Protein AF-A0A6G1S304-F1 (afdb_monomer_lite)

Radius of gyration: 30.88 Å; chains: 1; bounding box: 87×50×73 Å

Secondary structure (DSSP, 8-state):
---TT--S---PPPTTS---HHHHHHHHHHHHTTSPPP--SEEEE-TTS-EEEE-TTSEEEEE-TTS-EEEEEE-SSSSPPTT--EEEEEETTEEEEEETTEEEEEETTT--EEEEEE-S-S--EEPPPSS-TT--EEEETTEEEE--PPPPSS--S--HHHHHHHHHHHHHHHHHH---SSPP-HHHHHHSS--HHHHHHHHHHHHHHHTTS---HHHHHHHHHHHHHHHHHHHHHHHHHHHHHHHHHS-HHHHHHHHHHHHHHHHHHHHHS---HHHHHHHHHHHHH-HHHHHHHHHHHTT-EE-TTS-EE----HHHHHHHH-PPPTTSTTSS-PPPHHHHHHHHHHHH-GGGHHHHHHHHHHHHHHHS-TT-TTSGGGSPPHHHHHHHHHTT-

InterPro domains:
  IPR017218 BLOC-2 complex, Hps6 subunit [PTHR14696] (2-396)
  IPR046822 BLOC-2 complex member HPS6, C-terminal domain [PF20468] (164-397)
  IPR046823 BLOC-2 complex member HPS6, N-terminal domain [PF15702] (1-146)

Structure (mmCIF, N/CA/C/O backbone):
data_AF-A0A6G1S304-F1
#
_entry.id   AF-A0A6G1S304-F1
#
loop_
_atom_site.group_PDB
_atom_site.id
_atom_site.type_symbol
_atom_site.label_atom_id
_atom_site.label_alt_id
_atom_site.label_comp_id
_atom_site.label_asym_id
_atom_site.label_entity_id
_atom_site.label_seq_id
_atom_site.pdbx_PDB_ins_code
_atom_site.Cartn_x
_atom_site.Cartn_y
_atom_site.Cartn_z
_atom_site.occupancy
_atom_site.B_iso_or_equiv
_atom_site.auth_seq_id
_atom_site.auth_comp_id
_atom_site.auth_asym_id
_atom_site.auth_atom_id
_atom_site.pdbx_PDB_model_num
ATOM 1 N N . THR A 1 1 ? -28.180 -15.476 29.660 1.00 29.97 1 THR A N 1
ATOM 2 C CA . THR A 1 1 ? -28.678 -16.612 28.851 1.00 29.97 1 THR A CA 1
ATOM 3 C C . THR A 1 1 ? -28.826 -16.130 27.425 1.00 29.97 1 THR A C 1
ATOM 5 O O . THR A 1 1 ? -29.330 -15.034 27.235 1.00 29.97 1 THR A O 1
ATOM 8 N N . ALA A 1 2 ? -28.298 -16.889 26.458 1.00 26.72 2 ALA A N 1
ATOM 9 C CA . ALA A 1 2 ? -28.390 -16.619 25.017 1.00 26.72 2 ALA A CA 1
ATOM 10 C C . ALA A 1 2 ? -29.837 -16.308 24.584 1.00 26.72 2 ALA A C 1
ATOM 12 O O . ALA A 1 2 ? -30.754 -16.720 25.303 1.00 26.72 2 ALA A O 1
ATOM 13 N N . PRO A 1 3 ? -30.087 -15.675 23.419 1.00 45.34 3 PRO A N 1
ATOM 14 C CA . PRO A 1 3 ? -31.408 -15.787 22.818 1.00 45.34 3 PRO A CA 1
ATOM 15 C C . PRO A 1 3 ? -31.665 -17.286 22.630 1.00 45.34 3 PRO A C 1
ATOM 17 O O . PRO A 1 3 ? -31.036 -17.953 21.813 1.00 45.34 3 PRO A O 1
ATOM 20 N N . SER A 1 4 ? -32.534 -17.848 23.463 1.00 40.97 4 SER A N 1
ATOM 21 C CA . SER A 1 4 ? -32.734 -19.291 23.636 1.00 40.97 4 SER A CA 1
ATOM 22 C C . SER A 1 4 ? -33.336 -19.984 22.408 1.00 40.97 4 SER A C 1
ATOM 24 O O . SER A 1 4 ? -33.554 -21.191 22.440 1.00 40.97 4 SER A O 1
ATOM 26 N N . ALA A 1 5 ? -33.583 -19.244 21.325 1.00 48.38 5 ALA A N 1
ATOM 27 C CA . ALA A 1 5 ? -34.206 -19.726 20.098 1.00 48.38 5 ALA A CA 1
ATOM 28 C C . ALA A 1 5 ? -33.276 -19.738 18.867 1.00 48.38 5 ALA A C 1
ATOM 30 O O . ALA A 1 5 ? -33.688 -20.235 17.822 1.00 48.38 5 ALA A O 1
ATOM 31 N N . GLY A 1 6 ? -32.038 -19.232 18.961 1.00 52.56 6 GLY A N 1
ATOM 32 C CA . GLY A 1 6 ? -31.140 -19.142 17.801 1.00 52.56 6 GLY A CA 1
ATOM 33 C C . GLY A 1 6 ? -31.674 -18.246 16.669 1.00 52.56 6 GLY A C 1
ATOM 34 O O . GLY A 1 6 ? -32.594 -17.450 16.859 1.00 52.56 6 GLY A O 1
ATOM 35 N N . PHE A 1 7 ? -31.070 -18.355 15.482 1.00 53.75 7 PHE A N 1
ATOM 36 C CA . PHE A 1 7 ? -31.492 -17.622 14.284 1.00 53.75 7 PHE A CA 1
ATOM 37 C C . PHE A 1 7 ? -32.784 -18.209 13.714 1.00 53.75 7 PHE A C 1
ATOM 39 O O . PHE A 1 7 ? -32.834 -19.383 13.363 1.00 53.75 7 PHE A O 1
ATOM 46 N N . ILE A 1 8 ? -33.817 -17.375 13.580 1.00 56.59 8 ILE A N 1
ATOM 47 C CA . ILE A 1 8 ? -35.135 -17.794 13.075 1.00 56.59 8 ILE A CA 1
ATOM 48 C C . ILE A 1 8 ? -35.162 -17.801 11.542 1.00 56.59 8 ILE A C 1
ATOM 50 O O . ILE A 1 8 ? -35.806 -18.646 10.925 1.00 56.59 8 ILE A O 1
ATOM 54 N N . CYS A 1 9 ? -34.459 -16.861 10.911 1.00 59.19 9 CYS A N 1
ATOM 55 C CA . CYS A 1 9 ? -34.354 -16.766 9.463 1.00 59.19 9 CYS A CA 1
ATOM 56 C C . CYS A 1 9 ? -33.046 -16.061 9.090 1.00 59.19 9 CYS A C 1
ATOM 58 O O . CYS A 1 9 ? -32.747 -14.998 9.629 1.00 59.19 9 CYS A O 1
ATOM 60 N N . SER A 1 10 ? -32.287 -16.642 8.162 1.00 61.78 10 SER A N 1
ATOM 61 C CA . SER A 1 10 ? -31.165 -15.983 7.491 1.00 61.78 10 SER A CA 1
ATOM 62 C C . SER A 1 10 ? -31.431 -16.008 5.992 1.00 61.78 10 SER A C 1
ATOM 64 O O . SER A 1 10 ? -31.800 -17.045 5.436 1.00 61.78 10 SER A O 1
ATOM 66 N N . LYS A 1 11 ? -31.295 -14.855 5.335 1.00 62.84 11 LYS A N 1
ATOM 67 C CA . LYS A 1 11 ? -31.468 -14.726 3.890 1.00 62.84 11 LYS A CA 1
ATOM 68 C C . LYS A 1 11 ? -30.292 -13.954 3.319 1.00 62.84 11 LYS A C 1
ATOM 70 O O . LYS A 1 11 ? -30.156 -12.760 3.561 1.00 62.84 11 LYS A O 1
ATOM 75 N N . VAL A 1 12 ? -29.482 -14.642 2.522 1.00 60.78 12 VAL A N 1
ATOM 76 C CA . VAL A 1 12 ? -28.395 -14.021 1.765 1.00 60.78 12 VAL A CA 1
ATOM 77 C C . VAL A 1 12 ? -29.012 -13.176 0.650 1.00 60.78 12 VAL A C 1
ATOM 79 O O . VAL A 1 12 ? -29.755 -13.683 -0.193 1.00 60.78 12 VAL A O 1
ATOM 82 N N . LEU A 1 13 ? -28.749 -11.871 0.675 1.00 60.00 13 LEU A N 1
ATOM 83 C CA . LEU A 1 13 ? -29.162 -10.950 -0.378 1.00 60.00 13 LEU A CA 1
ATOM 84 C C . LEU A 1 13 ? -28.039 -10.878 -1.418 1.00 60.00 13 LEU A C 1
ATOM 86 O O . LEU A 1 13 ? -26.930 -10.453 -1.111 1.00 60.00 13 LEU A O 1
ATOM 90 N N . HIS A 1 14 ? -28.316 -11.320 -2.644 1.00 55.66 14 HIS A N 1
ATOM 91 C CA . HIS A 1 14 ? -27.392 -11.163 -3.768 1.00 55.66 14 HIS A CA 1
ATOM 92 C C . HIS A 1 14 ? -27.546 -9.764 -4.374 1.00 55.66 14 HIS A C 1
ATOM 94 O O . HIS A 1 14 ? -28.670 -9.300 -4.571 1.00 55.66 14 HIS A O 1
ATOM 100 N N . SER A 1 15 ? -26.425 -9.120 -4.708 1.00 52.91 15 SER A N 1
ATOM 101 C CA . SER A 1 15 ? -26.340 -7.736 -5.207 1.00 52.91 15 SER A CA 1
ATOM 102 C C . SER A 1 15 ? -27.123 -7.453 -6.497 1.00 52.91 15 SER A C 1
ATOM 104 O O . SER A 1 15 ? -27.339 -6.293 -6.831 1.00 52.91 15 SER A O 1
ATOM 106 N N . SER A 1 16 ? -27.569 -8.486 -7.218 1.00 51.34 16 SER A N 1
ATOM 107 C CA . SER A 1 16 ? -28.355 -8.361 -8.452 1.00 51.34 16 SER A CA 1
ATOM 108 C C . SER A 1 16 ? -29.865 -8.211 -8.233 1.00 51.34 16 SER A C 1
ATOM 110 O O . SER A 1 16 ? -30.589 -7.979 -9.197 1.00 51.34 16 SER A O 1
ATOM 112 N N . ASN A 1 17 ? -30.361 -8.383 -7.004 1.00 54.44 17 ASN A N 1
ATOM 113 C CA . ASN A 1 17 ? -31.769 -8.188 -6.669 1.00 54.44 17 ASN A CA 1
ATOM 114 C C . ASN A 1 17 ? -31.904 -6.925 -5.825 1.00 54.44 17 ASN A C 1
ATOM 116 O O . ASN A 1 17 ? -31.345 -6.863 -4.732 1.00 54.44 17 ASN A O 1
ATOM 120 N N . GLU A 1 18 ? -32.698 -5.955 -6.287 1.00 51.69 18 GLU A N 1
ATOM 121 C CA . GLU A 1 18 ? -33.174 -4.871 -5.427 1.00 51.69 18 GLU A CA 1
ATOM 122 C C . GLU A 1 18 ? -33.770 -5.486 -4.153 1.00 51.69 18 GLU A C 1
ATOM 124 O O . GLU A 1 18 ? -34.768 -6.217 -4.176 1.00 51.69 18 GLU A O 1
ATOM 129 N N . SER A 1 19 ? -33.104 -5.261 -3.024 1.00 56.66 19 SER A N 1
ATOM 130 C CA . SER A 1 19 ? -33.526 -5.786 -1.736 1.00 56.66 19 SER A CA 1
ATOM 131 C C . SER A 1 19 ? -34.747 -5.004 -1.258 1.00 56.66 19 SER A C 1
ATOM 133 O O . SER A 1 19 ? -34.628 -3.963 -0.616 1.00 56.66 19 SER A O 1
ATOM 135 N N . ASP A 1 20 ? -35.940 -5.504 -1.576 1.00 68.38 20 ASP A N 1
ATOM 136 C CA . ASP A 1 20 ? -37.201 -4.952 -1.085 1.00 68.38 20 ASP A CA 1
ATOM 137 C C . ASP A 1 20 ? -37.372 -5.301 0.407 1.00 68.38 20 ASP A C 1
ATOM 139 O O . ASP A 1 20 ? -37.952 -6.326 0.786 1.00 68.38 20 ASP A O 1
ATOM 143 N N . PHE A 1 21 ? -36.826 -4.438 1.269 1.00 67.62 21 PHE A N 1
ATOM 144 C CA . PHE A 1 21 ? -36.931 -4.534 2.728 1.00 67.62 21 PHE A CA 1
ATOM 145 C C . PHE A 1 21 ? -38.389 -4.660 3.195 1.00 67.62 21 PHE A C 1
ATOM 147 O O . PHE A 1 21 ? -38.678 -5.361 4.165 1.00 67.62 21 PHE A O 1
ATOM 154 N N . ARG A 1 22 ? -39.336 -4.053 2.465 1.00 73.19 22 ARG A N 1
ATOM 155 C CA . ARG A 1 22 ? -40.765 -4.129 2.778 1.00 73.19 22 ARG A CA 1
ATOM 156 C C . ARG A 1 22 ? -41.303 -5.539 2.553 1.00 73.19 22 ARG A C 1
ATOM 158 O O . ARG A 1 22 ? -42.021 -6.043 3.412 1.00 73.19 22 ARG A O 1
ATOM 165 N N . LYS A 1 23 ? -40.924 -6.213 1.460 1.00 76.00 23 LYS A N 1
ATOM 166 C CA . LYS A 1 23 ? -41.246 -7.641 1.253 1.00 76.00 23 LYS A CA 1
ATOM 167 C C . LYS A 1 23 ? -40.623 -8.541 2.319 1.00 76.00 23 LYS A C 1
ATOM 169 O O . LYS A 1 23 ? -41.278 -9.484 2.757 1.00 76.00 23 LYS A O 1
ATOM 174 N N . LEU A 1 24 ? -39.393 -8.256 2.750 1.00 73.50 24 LEU A N 1
ATOM 175 C CA . LEU A 1 24 ? -38.729 -9.015 3.817 1.00 73.50 24 LEU A CA 1
ATOM 176 C C . LEU A 1 24 ? -39.460 -8.866 5.160 1.00 73.50 24 LEU A C 1
ATOM 178 O O . LEU A 1 24 ? -39.744 -9.870 5.816 1.00 73.50 24 LEU A O 1
ATOM 182 N N . LEU A 1 25 ? -39.836 -7.638 5.527 1.00 71.00 25 LEU A N 1
ATOM 183 C CA . LEU A 1 25 ? -40.650 -7.374 6.713 1.00 71.00 25 LEU A CA 1
ATOM 184 C C . LEU A 1 25 ? -42.005 -8.078 6.632 1.00 71.00 25 LEU A C 1
ATOM 186 O O . LEU A 1 25 ? -42.368 -8.786 7.567 1.00 71.00 25 LEU A O 1
ATOM 190 N N . LEU A 1 26 ? -42.724 -7.942 5.510 1.00 76.25 26 LEU A N 1
ATOM 191 C CA . LEU A 1 26 ? -44.040 -8.560 5.302 1.00 76.25 26 LEU A CA 1
ATOM 192 C C . LEU A 1 26 ? -43.999 -10.090 5.413 1.00 76.25 26 LEU A C 1
ATOM 194 O O . LEU A 1 26 ? -44.895 -10.675 6.017 1.00 76.25 26 LEU A O 1
ATOM 198 N N . GLY A 1 27 ? -42.942 -10.732 4.905 1.00 70.81 27 GLY A N 1
ATOM 199 C CA . GLY A 1 27 ? -42.723 -12.176 5.060 1.00 70.81 27 GLY A CA 1
ATOM 200 C C . GLY A 1 27 ? -42.415 -12.619 6.496 1.00 70.81 27 GLY A C 1
ATOM 201 O O . GLY A 1 27 ? -42.511 -13.805 6.798 1.00 70.81 27 GLY A O 1
ATOM 202 N N . SER A 1 28 ? -42.083 -11.677 7.383 1.00 67.06 28 SER A N 1
ATOM 203 C CA . SER A 1 28 ? -41.640 -11.938 8.759 1.00 67.06 28 SER A CA 1
ATOM 204 C C . SER A 1 28 ? -42.660 -11.516 9.827 1.00 67.06 28 SER A C 1
ATOM 206 O O . SER A 1 28 ? -42.491 -11.868 10.992 1.00 67.06 28 SER A O 1
ATOM 208 N N . VAL A 1 29 ? -43.739 -10.802 9.468 1.00 69.06 29 VAL A N 1
ATOM 209 C CA . VAL A 1 29 ? -44.738 -10.261 10.423 1.00 69.06 29 VAL A CA 1
ATOM 210 C C . VAL A 1 29 ? -45.329 -11.350 11.329 1.00 69.06 29 VAL A C 1
ATOM 212 O O . VAL A 1 29 ? -45.476 -11.150 12.536 1.00 69.06 29 VAL A O 1
ATOM 215 N N . GLY A 1 30 ? -45.619 -12.528 10.767 1.00 66.75 30 GLY A N 1
ATOM 216 C CA . GLY A 1 30 ? -46.131 -13.675 11.524 1.00 66.75 30 GLY A CA 1
ATOM 217 C C . GLY A 1 30 ? -45.117 -14.281 12.502 1.00 66.75 30 GLY A C 1
ATOM 218 O O . GLY A 1 30 ? -45.516 -14.788 13.545 1.00 66.75 30 GLY A O 1
ATOM 219 N N . LEU A 1 31 ? -43.816 -14.189 12.202 1.00 65.06 31 LEU A N 1
ATOM 220 C CA . LEU A 1 31 ? -42.736 -14.721 13.043 1.00 65.06 31 LEU A CA 1
ATOM 221 C C . LEU A 1 31 ? -42.450 -13.811 14.243 1.00 65.06 31 LEU A C 1
ATOM 223 O O . LEU A 1 31 ? -42.192 -14.299 15.337 1.00 65.06 31 LEU A O 1
ATOM 227 N N . LEU A 1 32 ? -42.524 -12.491 14.050 1.00 62.69 32 LEU A N 1
ATOM 228 C CA . LEU A 1 32 ? -42.204 -11.504 15.087 1.00 62.69 32 LEU A CA 1
ATOM 229 C C . LEU A 1 32 ? -43.272 -11.419 16.190 1.00 62.69 32 LEU A C 1
ATOM 231 O O . LEU A 1 32 ? -42.963 -11.066 17.322 1.00 62.69 32 LEU A O 1
ATOM 235 N N . SER A 1 33 ? -44.520 -11.776 15.873 1.00 61.22 33 SER A N 1
ATOM 236 C CA . SER A 1 33 ? -45.684 -11.590 16.754 1.00 61.22 33 SER A CA 1
ATOM 237 C C . SER A 1 33 ? -45.701 -12.499 17.998 1.00 61.22 33 SER A C 1
ATOM 239 O O . SER A 1 33 ? -46.489 -12.261 18.909 1.00 61.22 33 SER A O 1
ATOM 241 N N . GLY A 1 34 ? -44.853 -13.536 18.047 1.00 64.69 34 GLY A N 1
ATOM 242 C CA . GLY A 1 34 ? -44.762 -14.491 19.163 1.00 64.69 34 GLY A CA 1
ATOM 243 C C . GLY A 1 34 ? -43.432 -14.476 19.922 1.00 64.69 34 GLY A C 1
ATOM 244 O O . GLY A 1 34 ? -43.231 -15.313 20.801 1.00 64.69 34 GLY A O 1
ATOM 245 N N . LEU A 1 35 ? -42.511 -13.572 19.577 1.00 66.19 35 LEU A N 1
ATOM 246 C CA . LEU A 1 35 ? -41.178 -13.530 20.176 1.00 66.19 35 LEU A CA 1
ATOM 247 C C . LEU A 1 35 ? -41.138 -12.574 21.361 1.00 66.19 35 LEU A C 1
ATOM 249 O O . LEU A 1 35 ? -41.730 -11.495 21.336 1.00 66.19 35 LEU A O 1
ATOM 253 N N . ALA A 1 36 ? -40.400 -12.972 22.396 1.00 67.31 36 ALA A N 1
ATOM 254 C CA . ALA A 1 36 ? -40.061 -12.060 23.474 1.00 67.31 36 ALA A CA 1
ATOM 255 C C . ALA A 1 36 ? -39.296 -10.849 22.899 1.00 67.31 36 ALA A C 1
ATOM 257 O O . ALA A 1 36 ? -38.503 -11.026 21.966 1.00 67.31 36 ALA A O 1
ATOM 258 N N . PRO A 1 37 ? -39.508 -9.635 23.440 1.00 68.62 37 PRO A N 1
ATOM 259 C CA . PRO A 1 37 ? -38.733 -8.465 23.053 1.00 68.62 37 PRO A CA 1
ATOM 260 C C . PRO A 1 37 ? -37.235 -8.763 23.132 1.00 68.62 37 PRO A C 1
ATOM 262 O O . PRO A 1 37 ? -36.764 -9.330 24.121 1.00 68.62 37 PRO A O 1
ATOM 265 N N . LEU A 1 38 ? -36.495 -8.398 22.084 1.00 73.19 38 LEU A N 1
ATOM 266 C CA . LEU A 1 38 ? -35.045 -8.540 22.075 1.00 73.19 38 LEU A CA 1
ATOM 267 C C . LEU A 1 38 ? -34.448 -7.641 23.159 1.00 73.19 38 LEU A C 1
ATOM 269 O O . LEU A 1 38 ? -34.783 -6.460 23.250 1.00 73.19 38 LEU A O 1
ATOM 273 N N . ASP A 1 39 ? -33.548 -8.207 23.958 1.00 83.12 39 ASP A N 1
ATOM 274 C CA . ASP A 1 39 ? -32.791 -7.471 24.966 1.00 83.12 39 ASP A CA 1
ATOM 275 C C . ASP A 1 39 ? -31.685 -6.646 24.291 1.00 83.12 39 ASP A C 1
ATOM 277 O O . ASP A 1 39 ? -30.513 -7.027 24.274 1.00 83.12 39 ASP A O 1
ATOM 281 N N . ILE A 1 40 ? -32.090 -5.547 23.651 1.00 86.62 40 ILE A N 1
ATOM 282 C CA . ILE A 1 40 ? -31.215 -4.615 22.938 1.00 86.62 40 ILE A CA 1
ATOM 283 C C . ILE A 1 40 ? -31.531 -3.199 23.417 1.00 86.62 40 ILE A C 1
ATOM 285 O O . ILE A 1 40 ? -32.642 -2.697 23.264 1.00 86.62 40 ILE A O 1
ATOM 289 N N . HIS A 1 41 ? -30.522 -2.556 23.988 1.00 88.38 41 HIS A N 1
ATOM 290 C CA . HIS A 1 41 ? -30.535 -1.169 24.430 1.00 88.38 41 HIS A CA 1
ATOM 291 C C . HIS A 1 41 ? -30.041 -0.218 23.330 1.00 88.38 41 HIS A C 1
ATOM 293 O O . HIS A 1 41 ? -30.694 0.785 23.049 1.00 88.38 41 HIS A O 1
ATOM 299 N N . THR A 1 42 ? -28.931 -0.552 22.663 1.00 89.62 42 THR A N 1
ATOM 300 C CA . THR A 1 42 ? -28.408 0.203 21.513 1.00 89.62 42 THR A CA 1
ATOM 301 C C . THR A 1 42 ? -27.665 -0.711 20.537 1.00 89.62 42 THR A C 1
ATOM 303 O O . THR A 1 42 ? -27.297 -1.839 20.880 1.00 89.62 42 THR A O 1
ATOM 306 N N . SER A 1 43 ? -27.431 -0.220 19.321 1.00 90.25 43 SER A N 1
ATOM 307 C CA . SER A 1 43 ? -26.715 -0.942 18.272 1.00 90.25 43 SER A CA 1
ATOM 308 C C . SER A 1 43 ? -25.851 -0.023 17.415 1.00 90.25 43 SER A C 1
ATOM 310 O O . SER A 1 43 ? -26.217 1.129 17.187 1.00 90.25 43 SER A O 1
ATOM 312 N N . ALA A 1 44 ? -24.756 -0.554 16.875 1.00 90.62 44 ALA A N 1
ATOM 313 C CA . ALA A 1 44 ? -23.916 0.126 15.890 1.00 90.62 44 ALA A CA 1
ATOM 314 C C . ALA A 1 44 ? -23.353 -0.868 14.869 1.00 90.62 44 ALA A C 1
ATOM 316 O O . ALA A 1 44 ? -23.235 -2.056 15.155 1.00 90.62 44 ALA A O 1
ATOM 317 N N . VAL A 1 45 ? -22.989 -0.386 13.684 1.00 88.88 45 VAL A N 1
ATOM 318 C CA . VAL A 1 45 ? -22.315 -1.204 12.666 1.00 88.88 45 VAL A CA 1
ATOM 319 C C . VAL A 1 45 ? -20.807 -1.136 12.903 1.00 88.88 45 VAL A C 1
ATOM 321 O O . VAL A 1 45 ? -20.277 -0.062 13.190 1.00 88.88 45 VAL A O 1
ATOM 324 N N . SER A 1 46 ? -20.122 -2.273 12.822 1.00 85.81 46 SER A N 1
ATOM 325 C CA . SER A 1 46 ? -18.664 -2.342 12.876 1.00 85.81 46 SER A CA 1
ATOM 326 C C . SER A 1 46 ? -18.045 -2.087 11.502 1.00 85.81 46 SER A C 1
ATOM 328 O O . SER A 1 46 ? -18.666 -2.325 10.466 1.00 85.81 46 SER A O 1
ATOM 330 N N . ASN A 1 47 ? -16.768 -1.706 11.479 1.00 78.81 47 ASN A N 1
ATOM 331 C CA . ASN A 1 47 ? -16.017 -1.539 10.227 1.00 78.81 47 ASN A CA 1
ATOM 332 C C . ASN A 1 47 ? -15.910 -2.850 9.415 1.00 78.81 47 ASN A C 1
ATOM 334 O O . ASN A 1 47 ? -15.709 -2.807 8.207 1.00 78.81 47 ASN A O 1
ATOM 338 N N . SER A 1 48 ? -16.065 -4.014 10.060 1.00 73.00 48 SER A N 1
ATOM 339 C CA . SER A 1 48 ? -16.084 -5.333 9.407 1.00 73.00 48 SER A CA 1
ATOM 340 C C . SER A 1 48 ? -17.457 -5.733 8.847 1.00 73.00 48 SER A C 1
ATOM 342 O O . SER A 1 48 ? -17.603 -6.837 8.328 1.00 73.00 48 SER A O 1
ATOM 344 N N . GLY A 1 49 ? -18.472 -4.868 8.963 1.00 80.88 49 GLY A N 1
ATOM 345 C CA . GLY A 1 49 ? -19.845 -5.149 8.533 1.00 80.88 49 GLY A CA 1
ATOM 346 C C . GLY A 1 49 ? -20.671 -5.973 9.529 1.00 80.88 49 GLY A C 1
ATOM 347 O O . GLY A 1 49 ? -21.800 -6.347 9.216 1.00 80.88 49 GLY A O 1
ATOM 348 N N . GLY A 1 50 ? -20.133 -6.248 10.719 1.00 86.12 50 GLY A N 1
ATOM 349 C CA . GLY A 1 50 ? -20.862 -6.862 11.826 1.00 86.12 50 GLY A CA 1
ATOM 350 C C . GLY A 1 50 ? -21.762 -5.859 12.557 1.00 86.12 50 GLY A C 1
ATOM 351 O O . GLY A 1 50 ? -21.586 -4.643 12.464 1.00 86.12 50 GLY A O 1
ATOM 352 N N . LEU A 1 51 ? -22.741 -6.365 13.304 1.00 90.75 51 LEU A N 1
ATOM 353 C CA . LEU A 1 51 ? -23.660 -5.572 14.116 1.00 90.75 51 LEU A CA 1
ATOM 354 C C . LEU A 1 51 ? -23.296 -5.693 15.600 1.00 90.75 51 LEU A C 1
ATOM 356 O O . LEU A 1 51 ? -23.468 -6.745 16.215 1.00 90.75 51 LEU A O 1
ATOM 360 N N . LEU A 1 52 ? -22.835 -4.594 16.188 1.00 92.00 52 LEU A N 1
ATOM 361 C CA . LEU A 1 52 ? -22.641 -4.458 17.627 1.00 92.00 52 LEU A CA 1
ATOM 362 C C . LEU A 1 52 ? -23.982 -4.230 18.312 1.00 92.00 52 LEU A C 1
ATOM 364 O O . LEU A 1 52 ? -24.743 -3.348 17.918 1.00 92.00 52 LEU A O 1
ATOM 368 N N . LEU A 1 53 ? -24.234 -4.989 19.372 1.00 92.38 53 LEU A N 1
ATOM 369 C CA . LEU A 1 53 ? -25.442 -4.934 20.182 1.00 92.38 53 LEU A CA 1
ATOM 370 C C . LEU A 1 53 ? -25.066 -4.770 21.651 1.00 92.38 53 LEU A C 1
ATOM 372 O O . LEU A 1 53 ? -24.270 -5.544 22.179 1.00 92.38 53 LEU A O 1
ATOM 376 N N . VAL A 1 54 ? -25.683 -3.804 22.324 1.00 91.88 54 VAL A N 1
ATOM 377 C CA . VAL A 1 54 ? -25.610 -3.661 23.782 1.00 91.88 54 VAL A CA 1
ATOM 378 C C . VAL A 1 54 ? -26.953 -4.068 24.358 1.00 91.88 54 VAL A C 1
ATOM 380 O O . VAL A 1 54 ? -27.979 -3.540 23.941 1.00 91.88 54 VAL A O 1
ATOM 383 N N . SER A 1 55 ? -26.955 -4.995 25.308 1.00 90.44 55 SER A N 1
ATOM 384 C CA . SER A 1 55 ? -28.156 -5.411 26.047 1.00 90.44 55 SER A CA 1
ATOM 385 C C . SER A 1 55 ? -28.531 -4.420 27.148 1.00 90.44 55 SER A C 1
ATOM 387 O O . SER A 1 55 ? -27.707 -3.615 27.583 1.00 90.44 55 SER A O 1
ATOM 389 N N . THR A 1 56 ? -29.752 -4.514 27.677 1.00 87.88 56 THR A N 1
ATOM 390 C CA . THR A 1 56 ? -30.174 -3.730 28.851 1.00 87.88 56 THR A CA 1
ATOM 391 C C . THR A 1 56 ? -29.382 -4.071 30.112 1.00 87.88 56 THR A C 1
ATOM 393 O O . THR A 1 56 ? -29.366 -3.276 31.042 1.00 87.88 56 THR A O 1
ATOM 396 N N . GLN A 1 57 ? -28.677 -5.205 30.151 1.00 88.31 57 GLN A N 1
ATOM 397 C CA . GLN A 1 57 ? -27.771 -5.568 31.249 1.00 88.31 57 GLN A CA 1
ATOM 398 C C . GLN A 1 57 ? -26.344 -5.025 31.070 1.00 88.31 57 GLN A C 1
ATOM 400 O O . GLN A 1 57 ? -25.497 -5.256 31.927 1.00 88.31 57 GLN A O 1
ATOM 405 N N . GLY A 1 58 ? -26.058 -4.317 29.971 1.00 89.00 58 GLY A N 1
ATOM 406 C CA . GLY A 1 58 ? -24.727 -3.777 29.681 1.00 89.00 58 GLY A CA 1
ATOM 407 C C . GLY A 1 58 ? -23.785 -4.752 28.968 1.00 89.00 58 GLY A C 1
ATOM 408 O O . GLY A 1 58 ? -22.647 -4.392 28.682 1.00 89.00 58 GLY A O 1
ATOM 409 N N . THR A 1 59 ? -24.236 -5.960 28.624 1.00 91.50 59 THR A N 1
ATOM 410 C CA . THR A 1 59 ? -23.452 -6.898 27.807 1.00 91.50 59 THR A CA 1
ATOM 411 C C . THR A 1 59 ? -23.367 -6.428 26.361 1.00 91.50 59 THR A C 1
ATOM 413 O O . THR A 1 59 ? -24.399 -6.163 25.740 1.00 91.50 59 THR A O 1
ATOM 416 N N . VAL A 1 60 ? -22.149 -6.390 25.826 1.00 92.62 60 VAL A N 1
ATOM 417 C CA . VAL A 1 60 ? -21.819 -6.049 24.444 1.00 92.62 60 VAL A CA 1
ATOM 418 C C . VAL A 1 60 ? -21.521 -7.319 23.653 1.00 92.62 60 VAL A C 1
ATOM 420 O O . VAL A 1 60 ? -20.596 -8.069 23.972 1.00 92.62 60 VAL A O 1
ATOM 423 N N . ASN A 1 61 ? -22.284 -7.538 22.586 1.00 91.19 61 ASN A N 1
ATOM 424 C CA . ASN A 1 61 ? -22.118 -8.649 21.656 1.00 91.19 61 ASN A CA 1
ATOM 425 C C . ASN A 1 61 ? -21.907 -8.128 20.231 1.00 91.19 61 ASN A C 1
ATOM 427 O O . ASN A 1 61 ? -22.377 -7.048 19.884 1.00 91.19 61 ASN A O 1
ATOM 431 N N . MET A 1 62 ? -21.257 -8.927 19.393 1.00 90.25 62 MET A N 1
ATOM 432 C CA . MET A 1 62 ? -21.195 -8.728 17.946 1.00 90.25 62 MET A CA 1
ATOM 433 C C . MET A 1 62 ? -21.963 -9.843 17.250 1.00 90.25 62 MET A C 1
ATOM 435 O O . MET A 1 62 ? -21.810 -11.010 17.610 1.00 90.25 62 MET A O 1
ATOM 439 N N . VAL A 1 63 ? -22.768 -9.474 16.261 1.00 88.62 63 VAL A N 1
ATOM 440 C CA . VAL A 1 63 ? -23.407 -10.392 15.320 1.00 88.62 63 VAL A CA 1
ATOM 441 C C . VAL A 1 63 ? -22.730 -10.218 13.969 1.00 88.62 63 VAL A C 1
ATOM 443 O O . VAL A 1 63 ? -22.829 -9.161 13.352 1.00 88.62 63 VAL A O 1
ATOM 446 N N . GLU A 1 64 ? -22.011 -11.238 13.527 1.00 85.44 64 GLU A N 1
ATOM 447 C CA . GLU A 1 64 ? -21.306 -11.235 12.248 1.00 85.44 64 GLU A CA 1
ATOM 448 C C . GLU A 1 64 ? -22.292 -11.430 11.072 1.00 85.44 64 GLU A C 1
ATOM 450 O O . GLU A 1 64 ? -23.428 -11.879 11.277 1.00 85.44 64 GLU A O 1
ATOM 455 N N . PRO A 1 65 ? -21.893 -11.124 9.821 1.00 78.50 65 PRO A N 1
ATOM 456 C CA . PRO A 1 65 ? -22.769 -11.244 8.649 1.00 78.50 65 PRO A CA 1
ATOM 457 C C . PRO A 1 65 ? -23.320 -12.654 8.384 1.00 78.50 65 PRO A C 1
ATOM 459 O O . PRO A 1 65 ? -24.371 -12.803 7.762 1.00 78.50 65 PRO A O 1
ATOM 462 N N . ASP A 1 66 ? -22.626 -13.693 8.850 1.00 76.75 66 ASP A N 1
ATOM 463 C CA . ASP A 1 66 ? -23.071 -15.089 8.772 1.00 76.75 66 ASP A CA 1
ATOM 464 C C . ASP A 1 66 ? -24.095 -15.461 9.862 1.00 76.75 66 ASP A C 1
ATOM 466 O O . ASP A 1 66 ? -24.617 -16.577 9.881 1.00 76.75 66 ASP A O 1
ATOM 470 N N . GLY A 1 67 ? -24.412 -14.517 10.752 1.00 71.06 67 GLY A N 1
ATOM 471 C CA . GLY A 1 67 ? -25.264 -14.718 11.913 1.00 71.06 67 GLY A CA 1
ATOM 472 C C . GLY A 1 67 ? -24.521 -15.299 13.114 1.00 71.06 67 GLY A C 1
ATOM 473 O O . GLY A 1 67 ? -25.140 -15.643 14.110 1.00 71.06 67 GLY A O 1
ATOM 474 N N . THR A 1 68 ? -23.201 -15.440 13.112 1.00 80.12 68 THR A N 1
ATOM 475 C CA . THR A 1 68 ? -22.523 -15.863 14.342 1.00 80.12 68 THR A CA 1
ATOM 476 C C . THR A 1 68 ? -22.570 -14.740 15.378 1.00 80.12 68 THR A C 1
ATOM 478 O O . THR A 1 68 ? -22.251 -13.588 15.095 1.00 80.12 68 THR A O 1
ATOM 481 N N . GLN A 1 69 ? -23.009 -15.060 16.597 1.00 83.31 69 GLN A N 1
ATOM 482 C CA . GLN A 1 69 ? -23.012 -14.115 17.711 1.00 83.31 69 GLN A CA 1
ATOM 483 C C . GLN A 1 69 ? -21.841 -14.420 18.642 1.00 83.31 69 GLN A C 1
ATOM 485 O O . GLN A 1 69 ? -21.711 -15.541 19.136 1.00 83.31 69 GLN A O 1
ATOM 490 N N . ARG A 1 70 ? -21.028 -13.406 18.933 1.00 86.94 70 ARG A N 1
ATOM 491 C CA . ARG A 1 70 ? -19.916 -13.488 19.885 1.00 86.94 70 ARG A CA 1
ATOM 492 C C . ARG A 1 70 ? -20.042 -12.430 20.971 1.00 86.94 70 ARG A C 1
ATOM 494 O O . ARG A 1 70 ? -20.404 -11.285 20.704 1.00 86.94 70 ARG A O 1
ATOM 501 N N . HIS A 1 71 ? -19.728 -12.822 22.198 1.00 89.31 71 HIS A N 1
ATOM 502 C CA . HIS A 1 71 ? -19.572 -11.893 23.314 1.00 89.31 71 HIS A CA 1
ATOM 503 C C . HIS A 1 71 ? -18.276 -11.096 23.152 1.00 89.31 71 HIS A C 1
ATOM 505 O O . HIS A 1 71 ? -17.274 -11.648 22.698 1.00 89.31 71 HIS A O 1
ATOM 511 N N . ILE A 1 72 ? -18.316 -9.802 23.478 1.00 91.00 72 ILE A N 1
ATOM 512 C CA . ILE A 1 72 ? -17.136 -8.928 23.464 1.00 91.00 72 ILE A CA 1
ATOM 513 C C . ILE A 1 72 ? -16.784 -8.488 24.878 1.00 91.00 72 ILE A C 1
ATOM 515 O O . ILE A 1 72 ? -15.647 -8.659 25.299 1.00 91.00 72 ILE A O 1
ATOM 519 N N . PHE A 1 73 ? -17.718 -7.861 25.593 1.00 92.69 73 PHE A N 1
ATOM 520 C CA . PHE A 1 73 ? -17.412 -7.222 26.872 1.00 92.69 73 PHE A CA 1
ATOM 521 C C . PHE A 1 73 ? -18.678 -6.962 27.681 1.00 92.69 73 PHE A C 1
ATOM 523 O O . PHE A 1 73 ? -19.741 -6.762 27.102 1.00 92.69 73 PHE A O 1
ATOM 530 N N . ASP A 1 74 ? -18.564 -6.898 29.005 1.00 91.31 74 ASP A N 1
ATOM 531 C CA . ASP A 1 74 ? -19.659 -6.492 29.888 1.00 91.31 74 ASP A CA 1
ATOM 532 C C . ASP A 1 74 ? -19.359 -5.115 30.483 1.00 91.31 74 ASP A C 1
ATOM 534 O O . ASP A 1 74 ? -18.347 -4.921 31.157 1.00 91.31 74 ASP A O 1
ATOM 538 N N . LEU A 1 75 ? -20.235 -4.142 30.220 1.00 88.94 75 LEU A N 1
ATOM 539 C CA . LEU A 1 75 ? -20.105 -2.798 30.770 1.00 88.94 75 LEU A CA 1
ATOM 540 C C . LEU A 1 75 ? -20.349 -2.814 32.280 1.00 88.94 75 LEU A C 1
ATOM 542 O O . LEU A 1 75 ? -21.327 -3.367 32.781 1.00 88.94 75 LEU A O 1
ATOM 546 N N . GLU A 1 76 ? -19.469 -2.140 33.013 1.00 81.31 76 GLU A N 1
ATOM 547 C CA . GLU A 1 76 ? -19.654 -1.910 34.440 1.00 81.31 76 GLU A CA 1
ATOM 548 C C . GLU A 1 76 ? -20.765 -0.870 34.657 1.00 81.31 76 GLU A C 1
ATOM 550 O O . GLU A 1 76 ? -20.764 0.184 34.018 1.00 81.31 76 GLU A O 1
ATOM 555 N N . GLY A 1 77 ? -21.693 -1.128 35.583 1.00 70.44 77 GLY A N 1
ATOM 556 C CA . GLY A 1 77 ? -22.749 -0.160 35.921 1.00 70.44 77 GLY A CA 1
ATOM 557 C C . GLY A 1 77 ? -24.132 -0.739 36.210 1.00 70.44 77 GLY A C 1
ATOM 558 O O . GLY A 1 77 ? -25.024 0.018 36.583 1.00 70.44 77 GLY A O 1
ATOM 559 N N . GLY A 1 78 ? -24.311 -2.058 36.101 1.00 72.69 78 GLY A N 1
ATOM 560 C CA . GLY A 1 78 ? -25.616 -2.690 36.287 1.00 72.69 78 GLY A CA 1
ATOM 561 C C . GLY A 1 78 ? -26.568 -2.415 35.114 1.00 72.69 78 GLY A C 1
ATOM 562 O O . GLY A 1 78 ? -26.117 -2.015 34.040 1.00 72.69 78 GLY A O 1
ATOM 563 N N . PRO A 1 79 ? -27.881 -2.641 35.297 1.00 81.56 79 PRO A N 1
ATOM 564 C CA . PRO A 1 79 ? -28.855 -2.482 34.225 1.00 81.56 79 PRO A CA 1
ATOM 565 C C . PRO A 1 79 ? -28.884 -1.049 33.680 1.00 81.56 79 PRO A C 1
ATOM 567 O O . PRO A 1 79 ? -28.994 -0.079 34.433 1.00 81.56 79 PRO A O 1
ATOM 570 N N . LEU A 1 80 ? -28.829 -0.922 32.358 1.00 84.75 80 LEU A N 1
ATOM 571 C CA . LEU A 1 80 ? -28.927 0.339 31.641 1.00 84.75 80 LEU A CA 1
ATOM 572 C C . LEU A 1 80 ? -30.369 0.848 31.673 1.00 84.75 80 LEU A C 1
ATOM 574 O O . LEU A 1 80 ? -31.303 0.171 31.239 1.00 84.75 80 LEU A O 1
ATOM 578 N N . ALA A 1 81 ? -30.547 2.075 32.159 1.00 78.81 81 ALA A N 1
ATOM 579 C CA . ALA A 1 81 ? -31.842 2.735 32.130 1.00 78.81 81 ALA A CA 1
ATOM 580 C C . ALA A 1 81 ? -32.291 2.994 30.683 1.00 78.81 81 ALA A C 1
ATOM 582 O O . ALA A 1 81 ? -31.493 3.322 29.797 1.00 78.81 81 ALA A O 1
ATOM 583 N N . GLN A 1 82 ? -33.597 2.891 30.446 1.00 70.25 82 GLN A N 1
ATOM 584 C CA . GLN A 1 82 ? -34.178 3.205 29.146 1.00 70.25 82 GLN A CA 1
ATOM 585 C C . GLN A 1 82 ? -33.888 4.673 28.790 1.00 70.25 82 GLN A C 1
ATOM 587 O O . GLN A 1 82 ? -34.208 5.579 29.557 1.00 70.25 82 GLN A O 1
ATOM 592 N N . GLY A 1 83 ? -33.248 4.904 27.640 1.00 67.44 83 GLY A N 1
ATOM 593 C CA . GLY A 1 83 ? -32.863 6.244 27.180 1.00 67.44 83 GLY A CA 1
ATOM 594 C C . GLY A 1 83 ? -31.507 6.759 27.681 1.00 67.44 83 GLY A C 1
ATOM 595 O O . GLY A 1 83 ? -31.145 7.886 27.351 1.00 67.44 83 GLY A O 1
ATOM 596 N N . SER A 1 84 ? -30.727 5.973 28.436 1.00 78.12 84 SER A N 1
ATOM 597 C CA . SER A 1 84 ? -29.341 6.354 28.746 1.00 78.12 84 SER A CA 1
ATOM 598 C C . SER A 1 84 ? -28.507 6.419 27.457 1.00 78.12 84 SER A C 1
ATOM 600 O O . SER A 1 84 ? -28.521 5.452 26.700 1.00 78.12 84 SER A O 1
ATOM 602 N N . PRO A 1 85 ? -27.751 7.493 27.176 1.00 82.19 85 PRO A N 1
ATOM 603 C CA . PRO A 1 85 ? -26.957 7.560 25.956 1.00 82.19 85 PRO A CA 1
ATOM 604 C C . PRO A 1 85 ? -25.775 6.586 26.041 1.00 82.19 85 PRO A C 1
ATOM 606 O O . PRO A 1 85 ? -24.880 6.753 26.872 1.00 82.19 85 PRO A O 1
ATOM 609 N N . VAL A 1 86 ? -25.783 5.575 25.169 1.00 88.50 86 VAL A N 1
ATOM 610 C CA . VAL A 1 86 ? -24.651 4.674 24.927 1.00 88.50 86 VAL A CA 1
ATOM 611 C C . VAL A 1 86 ? -24.219 4.840 23.484 1.00 88.50 86 VAL A C 1
ATOM 613 O O . VAL A 1 86 ? -25.021 4.655 22.567 1.00 88.50 86 VAL A O 1
ATOM 616 N N . GLN A 1 87 ? -22.955 5.200 23.286 1.00 89.88 87 GLN A N 1
ATOM 617 C CA . GLN A 1 87 ? -22.360 5.292 21.957 1.00 89.88 87 GLN A CA 1
ATOM 618 C C . GLN A 1 87 ? -21.339 4.188 21.772 1.00 89.88 87 GLN A C 1
ATOM 620 O O . GLN A 1 87 ? -20.485 3.986 22.631 1.00 89.88 87 GLN A O 1
ATOM 625 N N . LEU A 1 88 ? -21.420 3.515 20.630 1.00 90.88 88 LEU A N 1
ATOM 626 C CA . LEU A 1 88 ? -20.498 2.472 20.213 1.00 90.88 88 LEU A CA 1
ATOM 627 C C . LEU A 1 88 ? -19.841 2.901 18.912 1.00 90.88 88 LEU A C 1
ATOM 629 O O . LEU A 1 88 ? -20.526 3.368 18.000 1.00 90.88 88 LEU A O 1
ATOM 633 N N . LYS A 1 89 ? -18.530 2.704 18.814 1.00 89.81 89 LYS A N 1
ATOM 634 C CA . LYS A 1 89 ? -17.806 2.908 17.566 1.00 89.81 89 LYS A CA 1
ATOM 635 C C . LYS A 1 89 ? -16.565 2.040 17.481 1.00 89.81 89 LYS A C 1
ATOM 637 O O . LYS A 1 89 ? -15.885 1.828 18.481 1.00 89.81 89 LYS A O 1
ATOM 642 N N . THR A 1 90 ? -16.257 1.567 16.282 1.00 88.38 90 THR A N 1
ATOM 643 C CA . THR A 1 90 ? -15.064 0.765 16.012 1.00 88.38 90 THR A CA 1
ATOM 644 C C . THR A 1 90 ? -13.966 1.593 15.354 1.00 88.38 90 THR A C 1
ATOM 646 O O . THR A 1 90 ? -14.238 2.358 14.433 1.00 88.38 90 THR A O 1
ATOM 649 N N . PHE A 1 91 ? -12.733 1.408 15.822 1.00 84.25 91 PHE A N 1
ATOM 650 C CA . PHE A 1 91 ? -11.502 2.004 15.302 1.00 84.25 91 PHE A CA 1
ATOM 651 C C . PHE A 1 91 ? -10.480 0.880 15.136 1.00 84.25 91 PHE A C 1
ATOM 653 O O . PHE A 1 91 ? -9.957 0.375 16.131 1.00 84.25 91 PHE A O 1
ATOM 660 N N . GLY A 1 92 ? -10.282 0.403 13.907 1.00 81.06 92 GLY A N 1
ATOM 661 C CA . GLY A 1 92 ? -9.529 -0.828 13.658 1.00 81.06 92 GLY A CA 1
ATOM 662 C C . GLY A 1 92 ? -10.036 -1.997 14.520 1.00 81.06 92 GLY A C 1
ATOM 663 O O . GLY A 1 92 ? -11.218 -2.350 14.487 1.00 81.06 92 GLY A O 1
ATOM 664 N N . SER A 1 93 ? -9.147 -2.572 15.336 1.00 84.06 93 SER A N 1
ATOM 665 C CA . SER A 1 93 ? -9.455 -3.655 16.286 1.00 84.06 93 SER A CA 1
ATOM 666 C C . SER A 1 93 ? -10.042 -3.187 17.624 1.00 84.06 93 SER A C 1
ATOM 668 O O . SER A 1 93 ? -10.381 -4.017 18.466 1.00 84.06 93 SER A O 1
ATOM 670 N N . ILE A 1 94 ? -10.181 -1.879 17.848 1.00 89.31 94 ILE A N 1
ATOM 671 C CA . ILE A 1 94 ? -10.619 -1.301 19.121 1.00 89.31 94 ILE A CA 1
ATOM 672 C C . ILE A 1 94 ? -12.095 -0.924 19.042 1.00 89.31 94 ILE A C 1
ATOM 674 O O . ILE A 1 94 ? -12.558 -0.303 18.088 1.00 89.31 94 ILE A O 1
ATOM 678 N N . LEU A 1 95 ? -12.863 -1.312 20.050 1.00 91.12 95 LEU A N 1
ATOM 679 C CA . LEU A 1 95 ? -14.218 -0.845 20.294 1.00 91.12 95 LEU A CA 1
ATOM 680 C C . LEU A 1 95 ? -14.168 0.278 21.329 1.00 91.12 95 LEU A C 1
ATOM 682 O O . LEU A 1 95 ? -13.774 0.060 22.472 1.00 91.12 95 LEU A O 1
ATOM 686 N N . ALA A 1 96 ? -14.602 1.467 20.929 1.00 92.19 96 ALA A N 1
ATOM 687 C CA . ALA A 1 96 ? -14.867 2.579 21.821 1.00 92.19 96 ALA A CA 1
ATOM 688 C C . ALA A 1 96 ? -16.341 2.558 22.241 1.00 92.19 96 ALA A C 1
ATOM 690 O O . ALA A 1 96 ? -17.239 2.626 21.400 1.00 92.19 96 ALA A O 1
ATOM 691 N N . CYS A 1 97 ? -16.587 2.489 23.547 1.00 91.56 97 CYS A N 1
ATOM 692 C CA . CYS A 1 97 ? -17.916 2.595 24.133 1.00 91.56 97 CYS A CA 1
ATOM 693 C C . CYS A 1 97 ? -17.962 3.768 25.112 1.00 91.56 97 CYS A C 1
ATOM 695 O O . CYS A 1 97 ? -17.175 3.816 26.055 1.00 91.56 97 CYS A O 1
ATOM 697 N N . VAL A 1 98 ? -18.894 4.701 24.921 1.00 90.06 98 VAL A N 1
ATOM 698 C CA . VAL A 1 98 ? -19.133 5.808 25.856 1.00 90.06 98 VAL A CA 1
ATOM 699 C C . VAL A 1 98 ? -20.442 5.563 26.592 1.00 90.06 98 VAL A C 1
ATOM 701 O O . VAL A 1 98 ? -21.501 5.507 25.968 1.00 90.06 98 VAL A O 1
ATOM 704 N N . LEU A 1 99 ? -20.364 5.442 27.917 1.00 87.81 99 LEU A N 1
ATOM 705 C CA . LEU A 1 99 ? -21.508 5.266 28.812 1.00 87.81 99 LEU A CA 1
ATOM 706 C C . LEU A 1 99 ? -21.362 6.210 30.009 1.00 87.81 99 LEU A C 1
ATOM 708 O O . LEU A 1 99 ? -20.368 6.148 30.726 1.00 87.81 99 LEU A O 1
ATOM 712 N N . ALA A 1 100 ? -22.362 7.067 30.237 1.00 82.81 100 ALA A N 1
ATOM 713 C CA . ALA A 1 100 ? -22.447 7.949 31.410 1.00 82.81 100 ALA A CA 1
ATOM 714 C C . ALA A 1 100 ? -21.169 8.779 31.690 1.00 82.81 100 ALA A C 1
ATOM 716 O O . ALA A 1 100 ? -20.767 8.954 32.839 1.00 82.81 100 ALA A O 1
ATOM 717 N N . GLY A 1 101 ? -20.517 9.284 30.636 1.00 82.00 101 GLY A N 1
ATOM 718 C CA . GLY A 1 101 ? -19.269 10.048 30.755 1.00 82.00 101 GLY A CA 1
ATOM 719 C C . GLY A 1 101 ? -18.025 9.188 31.004 1.00 82.00 101 GLY A C 1
ATOM 720 O O . GLY A 1 101 ? -16.981 9.717 31.365 1.00 82.00 101 GLY A O 1
ATOM 721 N N . ILE A 1 102 ? -18.098 7.872 30.815 1.00 88.25 102 ILE A N 1
ATOM 722 C CA . ILE A 1 102 ? -16.948 6.967 30.868 1.00 88.25 102 ILE A CA 1
ATOM 723 C C . ILE A 1 102 ? -16.695 6.429 29.463 1.00 88.25 102 ILE A C 1
ATOM 725 O O . ILE A 1 102 ? -17.601 5.885 28.834 1.00 88.25 102 ILE A O 1
ATOM 729 N N . LEU A 1 103 ? -15.460 6.575 28.986 1.00 90.81 103 LEU A N 1
ATOM 730 C CA . LEU A 1 103 ? -14.969 5.941 27.769 1.00 90.81 103 LEU A CA 1
ATOM 731 C C . LEU A 1 103 ? -14.316 4.604 28.122 1.00 90.81 103 LEU A C 1
ATOM 733 O O . LEU A 1 103 ? -13.347 4.565 28.882 1.00 90.81 103 LEU A O 1
ATOM 737 N N . TYR A 1 104 ? -14.826 3.535 27.530 1.00 91.94 104 TYR A N 1
ATOM 738 C CA . TYR A 1 104 ? -14.249 2.201 27.553 1.00 91.94 104 TYR A CA 1
ATOM 739 C C . TYR A 1 104 ? -13.619 1.921 26.193 1.00 91.94 104 TYR A C 1
ATOM 741 O O . TYR A 1 104 ? -14.285 2.053 25.166 1.00 91.94 104 TYR A O 1
ATOM 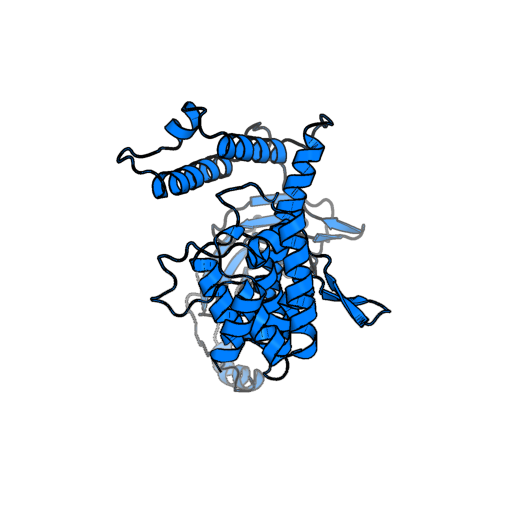749 N N . LEU A 1 105 ? -12.349 1.534 26.188 1.00 92.62 105 LEU A N 1
ATOM 750 C CA . LEU A 1 105 ? -11.647 1.041 25.010 1.00 92.62 105 LEU A CA 1
ATOM 751 C C . LEU A 1 105 ? -11.416 -0.449 25.181 1.00 92.62 105 LEU A C 1
ATOM 753 O O . LEU A 1 105 ? -10.739 -0.858 26.120 1.00 92.62 105 LEU A O 1
ATOM 757 N N . ILE A 1 106 ? -11.987 -1.251 24.293 1.00 92.44 106 ILE A N 1
ATOM 758 C CA . ILE A 1 106 ? -11.953 -2.709 24.362 1.00 92.44 106 ILE A CA 1
ATOM 759 C C . ILE A 1 106 ? -11.284 -3.252 23.104 1.00 92.44 106 ILE A C 1
ATOM 761 O O . ILE A 1 106 ? -11.614 -2.830 22.000 1.00 92.44 106 ILE A O 1
ATOM 765 N N . ASP A 1 107 ? -10.376 -4.210 23.250 1.00 89.25 107 ASP A N 1
ATOM 766 C CA . ASP A 1 107 ? -9.895 -4.993 22.115 1.00 89.25 107 ASP A CA 1
ATOM 767 C C . ASP A 1 107 ? -11.003 -5.949 21.662 1.00 89.25 107 ASP A C 1
ATOM 769 O O . ASP A 1 107 ? -11.406 -6.850 22.398 1.00 89.25 107 ASP A O 1
ATOM 773 N N . GLN A 1 108 ? -11.496 -5.764 20.440 1.00 84.50 108 GLN A N 1
ATOM 774 C CA . GLN A 1 108 ? -12.591 -6.557 19.890 1.00 84.50 108 GLN A CA 1
ATOM 775 C C . GLN A 1 108 ? -12.229 -8.032 19.741 1.00 84.50 108 GLN A C 1
ATOM 777 O O . GLN A 1 108 ? -13.132 -8.865 19.742 1.00 84.50 108 GLN A O 1
ATOM 782 N N . SER A 1 109 ? -10.947 -8.361 19.566 1.00 84.00 109 SER A N 1
ATOM 783 C CA . SER A 1 109 ? -10.512 -9.737 19.323 1.00 84.00 109 SER A CA 1
ATOM 784 C C . SER A 1 109 ? -10.460 -10.558 20.611 1.00 84.00 109 SER A C 1
ATOM 786 O O . SER A 1 109 ? -10.957 -11.683 20.645 1.00 84.00 109 SER A O 1
ATOM 788 N N . SER A 1 110 ? -9.913 -9.984 21.686 1.00 82.50 110 SER A N 1
ATOM 789 C CA . SER A 1 110 ? -9.788 -10.657 22.982 1.00 82.50 110 SER A CA 1
ATOM 790 C C . SER A 1 110 ? -10.911 -10.347 23.972 1.00 82.50 110 SER A C 1
ATOM 792 O O . SER A 1 110 ? -11.005 -11.020 24.998 1.00 82.50 110 SER A O 1
ATOM 794 N N . GLY A 1 111 ? -11.722 -9.319 23.710 1.00 83.62 111 GLY A N 1
ATOM 795 C CA . GLY A 1 111 ? -12.723 -8.811 24.649 1.00 83.62 111 GLY A CA 1
ATOM 796 C C . GLY A 1 111 ? -12.120 -8.118 25.875 1.00 83.62 111 GLY A C 1
ATOM 797 O O . GLY A 1 111 ? -12.809 -7.876 26.864 1.00 83.62 111 GLY A O 1
ATOM 798 N N . ARG A 1 112 ? -10.815 -7.820 25.865 1.00 86.88 112 ARG A N 1
ATOM 799 C CA . ARG A 1 112 ? -10.133 -7.211 27.012 1.00 86.88 112 ARG A CA 1
ATOM 800 C C . ARG A 1 112 ? -10.305 -5.700 27.014 1.00 86.88 112 ARG A C 1
ATOM 802 O O . ARG A 1 112 ? -10.101 -5.039 25.998 1.00 86.88 112 ARG A O 1
ATOM 809 N N . LEU A 1 113 ? -10.603 -5.153 28.189 1.00 87.44 113 LEU A N 1
ATOM 810 C CA . LEU A 1 113 ? -10.544 -3.718 28.437 1.00 87.44 113 LEU A CA 1
ATOM 811 C C . LEU A 1 113 ? -9.088 -3.245 28.326 1.00 87.44 113 LEU A C 1
ATOM 813 O O . LEU A 1 113 ? -8.234 -3.668 29.103 1.00 87.44 113 LEU A O 1
ATOM 817 N N . ILE A 1 114 ? -8.824 -2.376 27.357 1.00 88.31 114 ILE A N 1
ATOM 818 C CA . ILE A 1 114 ? -7.531 -1.724 27.135 1.00 88.31 114 ILE A CA 1
ATOM 819 C C . ILE A 1 114 ? -7.394 -0.542 28.092 1.00 88.31 114 ILE A C 1
ATOM 821 O O . ILE A 1 114 ? -6.425 -0.446 28.838 1.00 88.31 114 ILE A O 1
ATOM 825 N N . GLU A 1 115 ? -8.373 0.363 28.077 1.00 89.62 115 GLU A N 1
ATOM 826 C CA . GLU A 1 115 ? -8.364 1.556 28.916 1.00 89.62 115 GLU A CA 1
ATOM 827 C C . GLU A 1 115 ? -9.789 1.960 29.287 1.00 89.62 115 GLU A C 1
ATOM 829 O O . GLU A 1 115 ? -10.709 1.913 28.469 1.00 89.62 115 GLU A O 1
ATOM 834 N N . LYS A 1 116 ? -9.962 2.393 30.535 1.00 90.50 116 LYS A N 1
ATOM 835 C CA . LYS A 1 116 ? -11.186 3.016 31.031 1.00 90.50 116 LYS A CA 1
ATOM 836 C C . LYS A 1 116 ? -10.855 4.426 31.478 1.00 90.50 116 LYS A C 1
ATOM 838 O O . LYS A 1 116 ? -10.043 4.616 32.382 1.00 90.50 116 LYS A O 1
ATOM 843 N N . LYS A 1 117 ? -11.508 5.414 30.876 1.00 88.25 117 LYS A N 1
ATOM 844 C CA . LYS A 1 117 ? -11.266 6.823 31.172 1.00 88.25 117 LYS A CA 1
ATOM 845 C C . LYS A 1 117 ? -12.550 7.525 31.565 1.00 88.25 117 LYS A C 1
ATOM 847 O O . LYS A 1 117 ? -13.509 7.568 30.802 1.00 88.25 117 LYS A O 1
ATOM 852 N N . ILE A 1 118 ? -12.540 8.113 32.755 1.00 87.88 118 ILE A N 1
ATOM 853 C CA . ILE A 1 118 ? -13.606 9.005 33.202 1.00 87.88 118 ILE A CA 1
ATOM 854 C C . ILE A 1 118 ? -13.419 10.332 32.467 1.00 87.88 118 ILE A C 1
ATOM 856 O O . ILE A 1 118 ? -12.382 10.986 32.590 1.00 87.88 118 ILE A O 1
ATOM 860 N N . LEU A 1 119 ? -14.408 10.706 31.666 1.00 85.06 119 LEU A N 1
ATOM 861 C CA . LEU A 1 119 ? -14.445 11.970 30.953 1.00 85.06 119 LEU A CA 1
ATOM 862 C C . LEU A 1 119 ? -14.987 13.036 31.908 1.00 85.06 119 LEU A C 1
ATOM 864 O O . LEU A 1 119 ? -15.938 12.811 32.652 1.00 85.06 119 LEU A O 1
ATOM 868 N N . SER A 1 120 ? -14.382 14.221 31.890 1.00 76.44 120 SER A N 1
ATOM 869 C CA . SER A 1 120 ? -14.816 15.348 32.725 1.00 76.44 120 SER A CA 1
ATOM 870 C C . SER A 1 120 ? -16.191 15.901 32.330 1.00 76.44 120 SER A C 1
ATOM 872 O O . SER A 1 120 ? -16.786 16.662 33.090 1.00 76.44 120 SER A O 1
ATOM 874 N N . MET A 1 121 ? -16.694 15.523 31.152 1.00 76.50 121 MET A N 1
ATOM 875 C CA . MET A 1 121 ? -17.928 16.027 30.559 1.00 76.50 121 MET A CA 1
ATOM 876 C C . MET A 1 121 ? -18.978 14.918 30.471 1.00 76.50 121 MET A C 1
ATOM 878 O O . MET A 1 121 ? -18.667 13.780 30.125 1.00 76.50 121 MET A O 1
ATOM 882 N N . LYS A 1 122 ? -20.235 15.270 30.766 1.00 67.19 122 LYS A N 1
ATOM 883 C CA . LYS A 1 122 ? -21.365 14.325 30.769 1.00 67.19 122 LYS A CA 1
ATOM 884 C C . LYS A 1 122 ? -21.842 13.947 29.364 1.00 67.19 122 LYS A C 1
ATOM 886 O O . LYS A 1 122 ? -22.289 12.823 29.166 1.00 67.19 122 LYS A O 1
ATOM 891 N N . GLU A 1 123 ? -21.735 14.867 28.409 1.00 74.44 123 GLU A N 1
ATOM 892 C CA . GLU A 1 123 ? -22.125 14.664 27.012 1.00 74.44 123 GLU A CA 1
ATOM 893 C C . GLU A 1 123 ? -20.879 14.668 26.133 1.00 74.44 123 GLU A C 1
ATOM 895 O O . GLU A 1 123 ? -20.177 15.678 26.024 1.00 74.44 123 GLU A O 1
ATOM 900 N N . VAL A 1 124 ? -20.592 13.515 25.534 1.00 83.12 124 VAL A N 1
ATOM 901 C CA . VAL A 1 124 ? -19.465 13.324 24.624 1.00 83.12 124 VAL A CA 1
ATOM 902 C C . VAL A 1 124 ? -19.950 12.533 23.421 1.00 83.12 124 VAL A C 1
ATOM 904 O O . VAL A 1 124 ? -20.656 11.536 23.572 1.00 83.12 124 VAL A O 1
ATOM 907 N N . HIS A 1 125 ? -19.571 12.989 22.232 1.00 83.75 125 HIS A N 1
ATOM 908 C CA . HIS A 1 125 ? -19.872 12.326 20.973 1.00 83.75 125 HIS A CA 1
ATOM 909 C C . HIS A 1 125 ? -18.597 11.823 20.312 1.00 83.75 125 HIS A C 1
ATOM 911 O O . HIS A 1 125 ? -17.632 12.569 20.180 1.00 83.75 125 HIS A O 1
ATOM 917 N N . VAL A 1 126 ? -18.586 10.569 19.875 1.00 85.88 126 VAL A N 1
ATOM 918 C CA . VAL A 1 126 ? -17.454 10.018 19.125 1.00 85.88 126 VAL A CA 1
ATOM 919 C C . VAL A 1 126 ? -17.576 10.424 17.651 1.00 85.88 126 VAL A C 1
ATOM 921 O O . VAL A 1 126 ? -18.544 10.065 16.982 1.00 85.88 126 VAL A O 1
ATOM 924 N N . LEU A 1 127 ? -16.602 11.179 17.140 1.00 81.31 127 LEU A N 1
ATOM 925 C CA . LEU A 1 127 ? -16.592 11.680 15.763 1.00 81.31 127 LEU A CA 1
ATOM 926 C C . LEU A 1 127 ? -16.111 10.633 14.757 1.00 81.31 127 LEU A C 1
ATOM 928 O O . LEU A 1 127 ? -15.482 9.630 15.096 1.00 81.31 127 LEU A O 1
ATOM 932 N N . GLU A 1 128 ? -16.454 10.848 13.490 1.00 69.19 128 GLU A N 1
ATOM 933 C CA . GLU A 1 128 ? -15.920 10.111 12.344 1.00 69.19 128 GLU A CA 1
ATOM 934 C C . GLU A 1 128 ? -14.839 10.951 11.677 1.00 69.19 128 GLU A C 1
ATOM 936 O O . GLU A 1 128 ? -15.107 12.067 11.233 1.00 69.19 128 GLU A O 1
ATOM 941 N N . SER A 1 129 ? -13.609 10.440 11.664 1.00 63.03 129 SER A N 1
ATOM 942 C CA . SER A 1 129 ? -12.503 11.088 10.968 1.00 63.03 129 SER A CA 1
ATOM 943 C C . SER A 1 129 ? -12.455 10.566 9.536 1.00 63.03 129 SER A C 1
ATOM 945 O O . SER A 1 129 ? -12.320 9.367 9.323 1.00 63.03 129 SER A O 1
ATOM 947 N N . VAL A 1 130 ? -12.553 11.460 8.550 1.00 54.44 130 VAL A N 1
ATOM 948 C CA . VAL A 1 130 ? -12.568 11.127 7.107 1.00 54.44 130 VAL A CA 1
ATOM 949 C C . VAL A 1 130 ? -11.139 10.996 6.532 1.00 54.44 130 VAL A C 1
ATOM 951 O O . VAL A 1 130 ? -10.933 11.045 5.326 1.00 54.44 130 VAL A O 1
ATOM 954 N N . GLY A 1 131 ? -10.113 10.844 7.374 1.00 49.41 131 GLY A N 1
ATOM 955 C CA . GLY A 1 131 ? -8.724 10.782 6.889 1.00 49.41 131 GLY A CA 1
ATOM 956 C C . GLY A 1 131 ? -7.679 10.204 7.842 1.00 49.41 131 GLY A C 1
ATOM 957 O O . GLY A 1 131 ? -6.542 10.011 7.428 1.00 49.41 131 GLY A O 1
ATOM 958 N N . GLU A 1 132 ? -8.039 9.903 9.089 1.00 55.59 132 GLU A N 1
ATOM 959 C CA . GLU A 1 132 ? -7.182 9.181 10.035 1.00 55.59 132 GLU A CA 1
ATOM 960 C C . GLU A 1 132 ? -7.968 7.969 10.543 1.00 55.59 132 GLU A C 1
ATOM 962 O O . GLU A 1 132 ? -8.760 8.101 11.475 1.00 55.59 132 GLU A O 1
ATOM 967 N N . GLU A 1 133 ? -7.788 6.807 9.907 1.00 54.69 133 GLU A N 1
ATOM 968 C CA . GLU A 1 133 ? -8.617 5.607 10.139 1.00 54.69 133 GLU A CA 1
ATOM 969 C C . GLU A 1 133 ? -8.569 5.070 11.585 1.00 54.69 133 GLU A C 1
ATOM 971 O O . GLU A 1 133 ? -9.472 4.344 11.997 1.00 54.69 133 GLU A O 1
ATOM 976 N N . ASP A 1 134 ? -7.602 5.510 12.399 1.00 60.78 134 ASP A N 1
ATOM 977 C CA . ASP A 1 134 ? -7.369 4.979 13.748 1.00 60.78 134 ASP A CA 1
ATOM 978 C C . ASP A 1 134 ? -7.366 6.035 14.874 1.00 60.78 134 ASP A C 1
ATOM 980 O O . ASP A 1 134 ? -7.076 5.705 16.029 1.00 60.78 134 ASP A O 1
ATOM 984 N N . SER A 1 135 ? -7.682 7.310 14.596 1.00 74.12 135 SER A N 1
ATOM 985 C CA . SER A 1 135 ? -7.695 8.345 15.644 1.00 74.12 135 SER A CA 1
ATOM 986 C C . SER A 1 135 ? -9.080 8.508 16.286 1.00 74.12 135 SER A C 1
ATOM 988 O O . SER A 1 135 ? -10.072 8.867 15.651 1.00 74.12 135 SER A O 1
ATOM 990 N N . ILE A 1 136 ? -9.164 8.249 17.597 1.00 85.44 136 ILE A N 1
ATOM 991 C CA . ILE A 1 136 ? -10.408 8.408 18.362 1.00 85.44 136 ILE A CA 1
ATOM 992 C C . ILE A 1 136 ? -10.599 9.892 18.685 1.00 85.44 136 ILE A C 1
ATOM 994 O O . ILE A 1 136 ? -9.943 10.437 19.577 1.00 85.44 136 ILE A O 1
ATOM 998 N N . GLN A 1 137 ? -11.516 10.544 17.973 1.00 86.81 137 GLN A N 1
ATOM 999 C CA . GLN A 1 137 ? -11.881 11.942 18.198 1.00 86.81 137 GLN A CA 1
ATOM 1000 C C . GLN A 1 137 ? -13.204 12.050 18.965 1.00 86.81 137 GLN A C 1
ATOM 1002 O O . GLN A 1 137 ? -14.188 11.380 18.657 1.00 86.81 137 GLN A O 1
ATOM 1007 N N . LEU A 1 138 ? -13.222 12.915 19.973 1.00 87.50 138 LEU A N 1
ATOM 1008 C CA . LEU A 1 138 ? -14.341 13.164 20.870 1.00 87.50 138 LEU A CA 1
ATOM 1009 C C . LEU A 1 138 ? -14.792 14.618 20.719 1.00 87.50 138 LEU A C 1
ATOM 1011 O O . LEU A 1 138 ? -14.021 15.544 20.966 1.00 87.50 138 LEU A O 1
ATOM 1015 N N . LEU A 1 139 ? -16.048 14.822 20.347 1.00 85.88 139 LEU A N 1
ATOM 1016 C CA . LEU A 1 139 ? -16.716 16.113 20.388 1.00 85.88 139 LEU A CA 1
ATOM 1017 C C . LEU A 1 139 ? -17.357 16.305 21.760 1.00 85.88 139 LEU A C 1
ATOM 1019 O O . LEU A 1 139 ? -18.166 15.491 22.209 1.00 85.88 139 LEU A O 1
ATOM 1023 N N . THR A 1 140 ? -17.019 17.412 22.405 1.00 83.62 140 THR A N 1
ATOM 1024 C CA . THR A 1 140 ? -17.663 17.883 23.630 1.00 83.62 140 THR A CA 1
ATOM 1025 C C . THR A 1 140 ? -18.207 19.293 23.411 1.00 83.62 140 THR A C 1
ATOM 1027 O O . THR A 1 140 ? -17.943 19.935 22.393 1.00 83.62 140 THR A O 1
ATOM 1030 N N . GLN A 1 141 ? -18.928 19.821 24.399 1.00 82.25 141 GLN A N 1
ATOM 1031 C CA . GLN A 1 141 ? -19.409 21.207 24.382 1.00 82.25 141 GLN A CA 1
ATOM 1032 C C . GLN A 1 141 ? -18.270 22.245 24.306 1.00 82.25 141 GLN A C 1
ATOM 1034 O O . GLN A 1 141 ? -18.500 23.378 23.893 1.00 82.25 141 GLN A O 1
ATOM 1039 N N . THR A 1 142 ? -17.043 21.881 24.700 1.00 83.38 142 THR A N 1
ATOM 1040 C CA . THR A 1 142 ? -15.882 22.786 24.718 1.00 83.38 142 THR A CA 1
ATOM 1041 C C . THR A 1 142 ? -14.987 22.662 23.485 1.00 83.38 142 THR A C 1
ATOM 1043 O O . THR A 1 142 ? -14.058 23.455 23.340 1.00 83.38 142 THR A O 1
ATOM 1046 N N . GLY A 1 143 ? -15.243 21.696 22.598 1.00 85.25 143 GLY A N 1
ATOM 1047 C CA . GLY A 1 143 ? -14.490 21.520 21.358 1.00 85.25 143 GLY A CA 1
ATOM 1048 C C . GLY A 1 143 ? -14.264 20.059 20.977 1.00 85.25 143 GLY A C 1
ATOM 1049 O O . GLY A 1 143 ? -14.896 19.1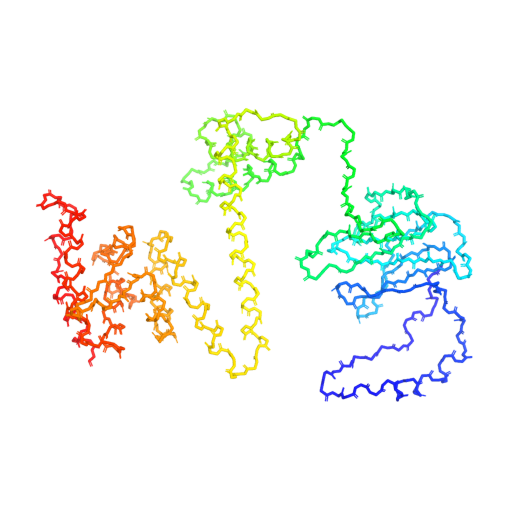46 21.506 1.00 85.25 143 GLY A O 1
ATOM 1050 N N . ILE A 1 144 ? -13.343 19.853 20.037 1.00 86.62 144 ILE A N 1
ATOM 1051 C CA . ILE A 1 144 ? -12.933 18.533 19.550 1.00 86.62 144 ILE A CA 1
ATOM 1052 C C . ILE A 1 144 ? -11.624 18.139 20.235 1.00 86.62 144 ILE A C 1
ATOM 1054 O O . ILE A 1 144 ? -10.672 18.918 20.267 1.00 86.62 144 ILE A O 1
ATOM 1058 N N . TYR A 1 145 ? -11.580 16.924 20.772 1.00 82.69 145 TYR A N 1
ATOM 1059 C CA . TYR A 1 145 ? -10.443 16.367 21.495 1.00 82.69 145 TYR A CA 1
ATOM 1060 C C . TYR A 1 145 ? -10.029 15.038 20.877 1.00 82.69 145 TYR A C 1
ATOM 1062 O O . TYR A 1 145 ? -10.869 14.174 20.654 1.00 82.69 145 TYR A O 1
ATOM 1070 N N . SER A 1 146 ? -8.732 14.831 20.673 1.00 83.38 146 SER A N 1
ATOM 1071 C CA . SER A 1 146 ? -8.203 13.521 20.287 1.00 83.38 146 SER A CA 1
ATOM 1072 C C . SER A 1 146 ? -7.827 12.730 21.532 1.00 83.38 146 SER A C 1
ATOM 1074 O O . SER A 1 146 ? -7.131 13.229 22.422 1.00 83.38 146 SER A O 1
ATOM 1076 N N . PHE A 1 147 ? -8.282 11.486 21.611 1.00 80.00 147 PHE A N 1
ATOM 1077 C CA . PHE A 1 147 ? -7.858 10.573 22.655 1.00 80.00 147 PHE A CA 1
ATOM 1078 C C . PHE A 1 147 ? -6.429 10.089 22.377 1.00 80.00 147 PHE A C 1
ATOM 1080 O O . PHE A 1 147 ? -6.042 9.811 21.246 1.00 80.00 147 PHE A O 1
ATOM 1087 N N . SER A 1 148 ? -5.627 9.983 23.431 1.00 75.06 148 SER A N 1
ATOM 1088 C CA . SER A 1 148 ? -4.315 9.340 23.405 1.00 75.06 148 SER A CA 1
ATOM 1089 C C . SER A 1 148 ? -4.255 8.367 24.569 1.00 75.06 148 SER A C 1
ATOM 1091 O O . SER A 1 148 ? -4.626 8.751 25.683 1.00 75.06 148 SER A O 1
ATOM 1093 N N . PHE A 1 149 ? -3.776 7.150 24.310 1.00 72.81 149 PHE A N 1
ATOM 1094 C CA . PHE A 1 149 ? -3.609 6.123 25.333 1.00 72.81 149 PHE A CA 1
ATOM 1095 C C . PHE A 1 149 ? -2.789 6.651 26.508 1.00 72.81 149 PHE A C 1
ATOM 1097 O O . PHE A 1 149 ? -1.785 7.358 26.335 1.00 72.81 149 PHE A O 1
ATOM 1104 N N . SER A 1 150 ? -3.239 6.311 27.710 1.00 59.59 150 SER A N 1
ATOM 1105 C CA . SER A 1 150 ? -2.458 6.484 28.923 1.00 59.59 150 SER A CA 1
ATOM 1106 C C . SER A 1 150 ? -1.105 5.791 28.746 1.00 59.59 150 SER A C 1
ATOM 1108 O O . SER A 1 150 ? -1.003 4.663 28.265 1.00 59.59 150 SER A O 1
ATOM 1110 N N . LYS A 1 151 ? -0.023 6.505 29.071 1.00 51.03 151 LYS A N 1
ATOM 1111 C CA . LYS A 1 151 ? 1.293 5.867 29.121 1.00 51.03 151 LYS A CA 1
ATOM 1112 C C . LYS A 1 151 ? 1.242 4.841 30.254 1.00 51.03 151 LYS A C 1
ATOM 1114 O O . LYS A 1 151 ? 0.776 5.225 31.328 1.00 51.03 151 LYS A O 1
ATOM 1119 N N . PRO A 1 152 ? 1.734 3.606 30.068 1.00 44.00 152 PRO A N 1
ATOM 1120 C CA . PRO A 1 152 ? 1.910 2.709 31.197 1.00 44.00 152 PRO A CA 1
ATOM 1121 C C . PRO A 1 152 ? 2.779 3.420 32.238 1.00 44.00 152 PRO A C 1
ATOM 1123 O O . PRO A 1 152 ? 3.837 3.968 31.906 1.00 44.00 152 PRO A O 1
ATOM 1126 N N . GLU A 1 153 ? 2.288 3.481 33.476 1.00 44.28 153 GLU A N 1
ATOM 1127 C CA . GLU A 1 153 ? 3.094 3.932 34.601 1.00 44.28 153 GLU A CA 1
ATOM 1128 C C . GLU A 1 153 ? 4.332 3.036 34.689 1.00 44.28 153 GLU A C 1
ATOM 1130 O O . GLU A 1 153 ? 4.239 1.812 34.730 1.00 44.28 153 GLU A O 1
ATOM 1135 N N . ASP A 1 154 ? 5.485 3.694 34.628 1.00 42.59 154 ASP A N 1
ATOM 1136 C CA . ASP A 1 154 ? 6.809 3.192 34.970 1.00 42.59 154 ASP A CA 1
ATOM 1137 C C . ASP A 1 154 ? 7.145 1.765 34.501 1.00 42.59 154 ASP A C 1
ATOM 1139 O O . ASP A 1 154 ? 7.188 0.802 35.261 1.00 42.59 154 ASP A O 1
ATOM 1143 N N . ASN A 1 155 ? 7.491 1.641 33.222 1.00 35.97 155 ASN A N 1
ATOM 1144 C CA . ASN A 1 155 ? 8.585 0.761 32.843 1.00 35.97 155 ASN A CA 1
ATOM 1145 C C . ASN A 1 155 ? 9.366 1.419 31.713 1.00 35.97 155 ASN A C 1
ATOM 1147 O O . ASN A 1 155 ? 8.934 1.491 30.566 1.00 35.97 155 ASN A O 1
ATOM 1151 N N . SER A 1 156 ? 10.554 1.889 32.068 1.00 45.00 156 SER A N 1
ATOM 1152 C CA . SER A 1 156 ? 11.660 2.322 31.211 1.00 45.00 156 SER A CA 1
ATOM 1153 C C . SER A 1 156 ? 12.210 1.179 30.343 1.00 45.00 156 SER A C 1
ATOM 1155 O O . SER A 1 156 ? 13.418 0.952 30.250 1.00 45.00 156 SER A O 1
ATOM 1157 N N . ARG A 1 157 ? 11.322 0.404 29.718 1.00 49.25 157 ARG A N 1
ATOM 1158 C CA . ARG A 1 157 ? 11.671 -0.614 28.742 1.00 49.25 157 ARG A CA 1
ATOM 1159 C C . ARG A 1 157 ? 10.741 -0.496 27.537 1.00 49.25 157 ARG A C 1
ATOM 1161 O O . ARG A 1 157 ? 9.527 -0.472 27.706 1.00 49.25 157 ARG A O 1
ATOM 1168 N N . PRO A 1 158 ? 11.304 -0.433 26.323 1.00 45.12 158 PRO A N 1
ATOM 1169 C CA . PRO A 1 158 ? 10.518 -0.539 25.105 1.00 45.12 158 PRO A CA 1
ATOM 1170 C C . PRO A 1 158 ? 9.816 -1.898 25.096 1.00 45.12 158 PRO A C 1
ATOM 1172 O O . PRO A 1 158 ? 10.366 -2.865 25.631 1.00 45.12 158 PRO A O 1
ATOM 1175 N N . GLU A 1 159 ? 8.622 -1.960 24.504 1.00 50.88 159 GLU A N 1
ATOM 1176 C CA . GLU A 1 159 ? 7.859 -3.198 24.327 1.00 50.88 159 GLU A CA 1
ATOM 1177 C C . GLU A 1 159 ? 8.797 -4.324 23.844 1.00 50.88 159 GLU A C 1
ATOM 1179 O O . GLU A 1 159 ? 9.353 -4.233 22.742 1.00 50.88 159 GLU A O 1
ATOM 1184 N N . PRO A 1 160 ? 9.048 -5.362 24.670 1.00 55.16 160 PRO A N 1
ATOM 1185 C CA . PRO A 1 160 ? 10.043 -6.398 24.384 1.00 55.16 160 PRO A CA 1
ATOM 1186 C C . PRO A 1 160 ? 9.831 -7.095 23.033 1.00 55.16 160 PRO A C 1
ATOM 1188 O O . PRO A 1 160 ? 10.797 -7.552 22.422 1.00 55.16 160 PRO A O 1
ATOM 1191 N N . CYS A 1 161 ? 8.589 -7.110 22.541 1.00 58.69 161 CYS A N 1
ATOM 1192 C CA . CYS A 1 161 ? 8.172 -7.789 21.320 1.00 58.69 161 CYS A CA 1
ATOM 1193 C C . CYS A 1 161 ? 8.769 -7.190 20.036 1.00 58.69 161 CYS A C 1
ATOM 1195 O O . CYS A 1 161 ? 9.197 -7.943 19.168 1.00 58.69 161 CYS A O 1
ATOM 1197 N N . LEU A 1 162 ? 8.858 -5.861 19.902 1.00 56.03 162 LEU A N 1
ATOM 1198 C CA . LEU A 1 162 ? 9.346 -5.216 18.671 1.00 56.03 162 LEU A CA 1
ATOM 1199 C C . LEU A 1 162 ? 10.852 -5.397 18.502 1.00 56.03 162 LEU A C 1
ATOM 1201 O O . LEU A 1 162 ? 11.349 -5.669 17.410 1.00 56.03 162 LEU A O 1
ATOM 1205 N N . VAL A 1 163 ? 11.581 -5.290 19.613 1.00 64.56 163 VAL A N 1
ATOM 1206 C CA . VAL A 1 163 ? 13.016 -5.565 19.653 1.00 64.56 163 VAL A CA 1
ATOM 1207 C C . VAL A 1 163 ? 13.268 -7.019 19.269 1.00 64.56 163 VAL A C 1
ATOM 1209 O O . VAL A 1 163 ? 14.100 -7.301 18.414 1.00 64.56 163 VAL A O 1
ATOM 1212 N N . GLU A 1 164 ? 12.537 -7.952 19.873 1.00 69.56 164 GLU A N 1
ATOM 1213 C CA . GLU A 1 164 ? 12.666 -9.378 19.583 1.00 69.56 164 GLU A CA 1
ATOM 1214 C C . GLU A 1 164 ? 12.350 -9.704 18.115 1.00 69.56 164 GLU A C 1
ATOM 1216 O O . GLU A 1 164 ? 13.143 -10.385 17.466 1.00 69.56 164 GLU A O 1
ATOM 1221 N N . MET A 1 165 ? 11.307 -9.096 17.547 1.00 65.38 165 MET A N 1
ATOM 1222 C CA . MET A 1 165 ? 10.903 -9.253 16.146 1.00 65.38 165 MET A CA 1
ATOM 1223 C C . MET A 1 165 ? 11.979 -8.797 15.147 1.00 65.38 165 MET A C 1
ATOM 1225 O O . MET A 1 165 ? 12.251 -9.501 14.174 1.00 65.38 165 MET A O 1
ATOM 1229 N N . VAL A 1 166 ? 12.653 -7.667 15.399 1.00 73.69 166 VAL A N 1
ATOM 1230 C CA . VAL A 1 166 ? 13.771 -7.192 14.557 1.00 73.69 166 VAL A CA 1
ATOM 1231 C C . VAL A 1 166 ? 14.912 -8.206 14.530 1.00 73.69 166 VAL A C 1
ATOM 1233 O O . VAL A 1 166 ? 15.468 -8.505 13.470 1.00 73.69 166 VAL A O 1
ATOM 1236 N N . PHE A 1 167 ? 15.273 -8.748 15.694 1.00 76.69 167 PHE A N 1
ATOM 1237 C CA . PHE A 1 167 ? 16.339 -9.741 15.777 1.00 76.69 167 PHE A CA 1
ATOM 1238 C C . PHE A 1 167 ? 15.924 -11.084 15.167 1.00 76.69 167 PHE A C 1
ATOM 1240 O O . PHE A 1 167 ? 16.766 -11.746 14.559 1.00 76.69 167 PHE A O 1
ATOM 1247 N N . GLU A 1 168 ? 14.662 -11.490 15.293 1.00 78.25 168 GLU A N 1
ATOM 1248 C CA . GLU A 1 168 ? 14.147 -12.698 14.650 1.00 78.25 168 GLU A CA 1
ATOM 1249 C C . GLU A 1 168 ? 14.150 -12.592 13.127 1.00 78.25 168 GLU A C 1
ATOM 1251 O O . GLU A 1 168 ? 14.644 -13.502 12.458 1.00 78.25 168 GLU A O 1
ATOM 1256 N N . GLU A 1 169 ? 13.647 -11.488 12.574 1.00 74.62 169 GLU A N 1
ATOM 1257 C CA . GLU A 1 169 ? 13.624 -11.273 11.127 1.00 74.62 169 GLU A CA 1
ATOM 1258 C C . GLU A 1 169 ? 15.048 -11.189 10.567 1.00 74.62 169 GLU A C 1
ATOM 1260 O O . GLU A 1 169 ? 15.369 -11.829 9.565 1.00 74.62 169 GLU A O 1
ATOM 1265 N N . ALA A 1 170 ? 15.957 -10.514 11.278 1.00 77.38 170 ALA A N 1
ATOM 1266 C CA . ALA A 1 170 ? 17.372 -10.507 10.925 1.00 77.38 170 ALA A CA 1
ATOM 1267 C C . ALA A 1 170 ? 17.974 -11.922 10.939 1.00 77.38 170 ALA A C 1
ATOM 1269 O O . ALA A 1 170 ? 18.698 -12.291 10.013 1.00 77.38 170 ALA A O 1
ATOM 1270 N N . CYS A 1 171 ? 17.656 -12.743 11.948 1.00 76.06 171 CYS A N 1
ATOM 1271 C CA . CYS A 1 171 ? 18.103 -14.136 11.983 1.00 76.06 171 CYS A CA 1
ATOM 1272 C C . CYS A 1 171 ? 17.587 -14.919 10.770 1.00 76.06 171 CYS A C 1
ATOM 1274 O O . CYS A 1 171 ? 18.374 -15.621 10.140 1.00 76.06 171 CYS A O 1
ATOM 1276 N N . ARG A 1 172 ? 16.308 -14.769 10.392 1.00 74.75 172 ARG A N 1
ATOM 1277 C CA . ARG A 1 172 ? 15.733 -15.417 9.196 1.00 74.75 172 ARG A CA 1
ATOM 1278 C C . ARG A 1 172 ? 16.450 -14.975 7.923 1.00 74.75 172 ARG A C 1
ATOM 1280 O O . ARG A 1 172 ? 16.852 -15.821 7.123 1.00 74.75 172 ARG A O 1
ATOM 1287 N N . TYR A 1 173 ? 16.650 -13.671 7.752 1.00 75.69 173 TYR A N 1
ATOM 1288 C CA . TYR A 1 173 ? 17.301 -13.098 6.579 1.00 75.69 173 TYR A CA 1
ATOM 1289 C C . TYR A 1 173 ? 18.749 -13.587 6.415 1.00 75.69 173 TYR A C 1
ATOM 1291 O O . TYR A 1 173 ? 19.119 -14.089 5.351 1.00 75.69 173 TYR A O 1
ATOM 1299 N N . TYR A 1 174 ? 19.566 -13.511 7.471 1.00 78.19 174 TYR A N 1
ATOM 1300 C CA . TYR A 1 174 ? 20.962 -13.954 7.410 1.00 78.19 174 TYR A CA 1
ATOM 1301 C C . TYR A 1 174 ? 21.090 -15.478 7.309 1.00 78.19 174 TYR A C 1
ATOM 1303 O O . TYR A 1 174 ? 21.979 -15.958 6.609 1.00 78.19 174 TYR A O 1
ATOM 1311 N N . GLN A 1 175 ? 20.190 -16.250 7.931 1.00 75.62 175 GLN A N 1
ATOM 1312 C CA . GLN A 1 175 ? 20.190 -17.710 7.799 1.00 75.62 175 GLN A CA 1
ATOM 1313 C C . GLN A 1 175 ? 19.924 -18.145 6.354 1.00 75.62 175 GLN A C 1
ATOM 1315 O O . GLN A 1 175 ? 20.576 -19.070 5.881 1.00 75.62 175 GLN A O 1
ATOM 1320 N N . ARG A 1 176 ? 19.023 -17.461 5.632 1.00 74.69 176 ARG A N 1
ATOM 1321 C CA . ARG A 1 176 ? 18.733 -17.752 4.214 1.00 74.69 176 ARG A CA 1
ATOM 1322 C C . ARG A 1 176 ? 19.943 -17.563 3.295 1.00 74.69 176 ARG A C 1
ATOM 1324 O O . ARG A 1 176 ? 20.023 -18.226 2.270 1.00 74.69 176 ARG A O 1
ATOM 1331 N N . ARG A 1 177 ? 20.870 -16.662 3.641 1.00 64.00 177 ARG A N 1
ATOM 1332 C CA . ARG A 1 177 ? 22.067 -16.345 2.833 1.00 64.00 177 ARG A CA 1
ATOM 1333 C C . ARG A 1 177 ? 23.347 -17.011 3.352 1.00 64.00 177 ARG A C 1
ATOM 1335 O O . ARG A 1 177 ? 24.403 -16.850 2.748 1.00 64.00 177 ARG A O 1
ATOM 1342 N N . SER A 1 178 ? 23.272 -17.730 4.470 1.00 66.50 178 SER A N 1
ATOM 1343 C CA . SER A 1 178 ? 24.422 -18.371 5.104 1.00 66.50 178 SER A CA 1
ATOM 1344 C C . SER A 1 178 ? 24.695 -19.746 4.490 1.00 66.50 178 SER A C 1
ATOM 1346 O O . SER A 1 178 ? 23.812 -20.596 4.447 1.00 66.50 178 SER A O 1
ATOM 1348 N N . LEU A 1 179 ? 25.943 -19.994 4.083 1.00 63.38 179 LEU A N 1
ATOM 1349 C CA . LEU A 1 179 ? 26.430 -21.321 3.667 1.00 63.38 179 LEU A CA 1
ATOM 1350 C C . LEU A 1 179 ? 26.788 -22.224 4.866 1.00 63.38 179 LEU A C 1
ATOM 1352 O O . LEU A 1 179 ? 27.205 -23.366 4.693 1.00 63.38 179 LEU A O 1
ATOM 1356 N N . SER A 1 180 ? 26.662 -21.706 6.092 1.00 67.75 180 SER A N 1
ATOM 1357 C CA . SER A 1 180 ? 26.949 -22.434 7.328 1.00 67.75 180 SER A CA 1
ATOM 1358 C C . SER A 1 180 ? 25.726 -23.224 7.798 1.00 67.75 180 SER A C 1
ATOM 1360 O O . SER A 1 180 ? 24.631 -22.678 7.919 1.00 67.75 180 SER A O 1
ATOM 1362 N N . SER A 1 181 ? 25.935 -24.490 8.167 1.00 63.53 181 SER A N 1
ATOM 1363 C CA . SER A 1 181 ? 24.915 -25.370 8.760 1.00 63.53 181 SER A CA 1
ATOM 1364 C C . SER A 1 181 ? 24.536 -24.994 10.199 1.00 63.53 181 SER A C 1
ATOM 1366 O O . SER A 1 181 ? 23.575 -25.529 10.754 1.00 63.53 181 SER A O 1
ATOM 1368 N N . SER A 1 182 ? 25.271 -24.072 10.830 1.00 72.56 182 SER A N 1
ATOM 1369 C CA . SER A 1 182 ? 24.966 -23.626 12.188 1.00 72.56 182 SER A CA 1
ATOM 1370 C C . SER A 1 182 ? 23.777 -22.655 12.217 1.00 72.56 182 SER A C 1
ATOM 1372 O O . SER A 1 182 ? 23.714 -21.678 11.469 1.00 72.56 182 SER A O 1
ATOM 1374 N N . LYS A 1 183 ? 22.816 -22.925 13.110 1.00 74.00 183 LYS A N 1
ATOM 1375 C CA . LYS A 1 183 ? 21.638 -22.074 13.328 1.00 74.00 183 LYS A CA 1
ATOM 1376 C C . LYS A 1 183 ? 22.051 -20.758 14.001 1.00 74.00 183 LYS A C 1
ATOM 1378 O O . LYS A 1 183 ? 22.643 -20.763 15.092 1.00 74.00 183 LYS A O 1
ATOM 1383 N N . LEU A 1 184 ? 21.735 -19.645 13.349 1.00 77.25 184 LEU A N 1
ATOM 1384 C CA . LEU A 1 184 ? 21.835 -18.285 13.858 1.00 77.25 184 LEU A CA 1
ATOM 1385 C C . LEU A 1 184 ? 20.644 -18.030 14.783 1.00 77.25 184 LEU A C 1
ATOM 1387 O O . LEU A 1 184 ? 19.488 -18.197 14.398 1.00 77.25 184 LEU A O 1
ATOM 1391 N N . THR A 1 185 ? 20.934 -17.685 16.033 1.00 78.81 185 THR A N 1
ATOM 1392 C CA . THR A 1 185 ? 19.926 -17.397 17.058 1.00 78.81 185 THR A CA 1
ATOM 1393 C C . THR A 1 185 ? 19.980 -15.927 17.443 1.00 78.81 185 THR A C 1
ATOM 1395 O O . THR A 1 185 ? 21.037 -15.297 17.346 1.00 78.81 185 THR A O 1
ATOM 1398 N N . VAL A 1 186 ? 18.863 -15.399 17.950 1.00 74.31 186 VAL A N 1
ATOM 1399 C CA . VAL A 1 186 ? 18.760 -14.020 18.456 1.00 74.31 186 VAL A CA 1
ATOM 1400 C C . VAL A 1 186 ? 19.867 -13.721 19.471 1.00 74.31 186 VAL A C 1
ATOM 1402 O O . VAL A 1 186 ? 20.497 -12.670 19.410 1.00 74.31 186 VAL A O 1
ATOM 1405 N N . GLU A 1 187 ? 20.182 -14.669 20.356 1.00 76.44 187 GLU A N 1
ATOM 1406 C CA . GLU A 1 187 ? 21.264 -14.518 21.334 1.00 76.44 187 GLU A CA 1
ATOM 1407 C C . GLU A 1 187 ? 22.655 -14.411 20.700 1.00 76.44 187 GLU A C 1
ATOM 1409 O O . GLU A 1 187 ? 23.463 -13.592 21.138 1.00 76.44 187 GLU A O 1
ATOM 1414 N N . LYS A 1 188 ? 22.945 -15.209 19.662 1.00 71.44 188 LYS A N 1
ATOM 1415 C CA . LYS A 1 188 ? 24.213 -15.117 18.921 1.00 71.44 188 LYS A CA 1
ATOM 1416 C C . LYS A 1 188 ? 24.310 -13.798 18.160 1.00 71.44 188 LYS A C 1
ATOM 1418 O O . LYS A 1 188 ? 25.380 -13.195 18.143 1.00 71.44 188 LYS A O 1
ATOM 1423 N N . LEU A 1 189 ? 23.200 -13.330 17.584 1.00 71.50 189 LEU A N 1
ATOM 1424 C CA . LEU A 1 189 ? 23.140 -12.046 16.887 1.00 71.50 189 LEU A CA 1
ATOM 1425 C C . LEU A 1 189 ? 23.380 -10.875 17.856 1.00 71.50 189 LEU A C 1
ATOM 1427 O O . LEU A 1 189 ? 24.152 -9.972 17.545 1.00 71.50 189 LEU A O 1
ATOM 1431 N N . LYS A 1 190 ? 22.778 -10.930 19.055 1.00 71.25 190 LYS A N 1
ATOM 1432 C CA . LYS A 1 190 ? 22.938 -9.931 20.127 1.00 71.25 190 LYS A CA 1
ATOM 1433 C C . LYS A 1 190 ? 24.354 -9.910 20.715 1.00 71.25 190 LYS A C 1
ATOM 1435 O O . LYS A 1 190 ? 24.889 -8.835 20.959 1.00 71.25 190 LYS A O 1
ATOM 1440 N N . LYS A 1 191 ? 24.969 -11.078 20.946 1.00 69.38 191 LYS A N 1
ATOM 1441 C CA . LYS A 1 191 ? 26.304 -11.200 21.572 1.00 69.38 191 LYS A CA 1
ATOM 1442 C C . LYS A 1 191 ? 27.467 -10.994 20.596 1.00 69.38 191 LYS A C 1
ATOM 1444 O O . LYS A 1 191 ? 28.569 -10.686 21.032 1.00 69.38 191 LYS A O 1
ATOM 1449 N N . GLY A 1 192 ? 27.243 -11.192 19.297 1.00 62.75 192 GLY A N 1
ATOM 1450 C CA . GLY A 1 192 ? 28.319 -11.290 18.311 1.00 62.75 192 GLY A CA 1
ATOM 1451 C C . GLY A 1 192 ? 28.908 -9.966 17.825 1.00 62.75 192 GLY A C 1
ATOM 1452 O O . GLY A 1 192 ? 29.958 -10.001 17.195 1.00 62.75 192 GLY A O 1
ATOM 1453 N N . GLY A 1 193 ? 28.249 -8.819 18.037 1.00 57.22 193 GLY A N 1
ATOM 1454 C CA . GLY A 1 193 ? 28.720 -7.492 17.589 1.00 57.22 193 GLY A CA 1
ATOM 1455 C C . GLY A 1 193 ? 28.900 -7.310 16.066 1.00 57.22 193 GLY A C 1
ATOM 1456 O O . GLY A 1 193 ? 29.072 -6.189 15.595 1.00 57.22 193 GLY A O 1
ATOM 1457 N N . ALA A 1 194 ? 28.827 -8.389 15.284 1.00 57.28 194 ALA A N 1
ATOM 1458 C CA . ALA A 1 194 ? 29.075 -8.423 13.847 1.00 57.28 194 ALA A CA 1
ATOM 1459 C C . ALA A 1 194 ? 27.915 -7.853 13.010 1.00 57.28 194 ALA A C 1
ATOM 1461 O O . ALA A 1 194 ? 28.117 -7.465 11.863 1.00 57.28 194 ALA A O 1
ATOM 1462 N N . PHE A 1 195 ? 26.705 -7.771 13.574 1.00 65.81 195 PHE A N 1
ATOM 1463 C CA . PHE A 1 195 ? 25.495 -7.346 12.864 1.00 65.81 195 PHE A CA 1
ATOM 1464 C C . PHE A 1 195 ? 25.002 -5.999 13.394 1.00 65.81 195 PHE A C 1
ATOM 1466 O O . PHE A 1 195 ? 24.136 -5.926 14.263 1.00 65.81 195 PHE A O 1
ATOM 1473 N N . GLN A 1 196 ? 25.573 -4.920 12.858 1.00 61.12 196 GLN A N 1
ATOM 1474 C CA . GLN A 1 196 ? 25.302 -3.549 13.304 1.00 61.12 196 GLN A CA 1
ATOM 1475 C C . GLN A 1 196 ? 23.908 -3.045 12.898 1.00 61.12 196 GLN A C 1
ATOM 1477 O O . GLN A 1 196 ? 23.303 -2.276 13.635 1.00 61.12 196 GLN A O 1
ATOM 1482 N N . ALA A 1 197 ? 23.354 -3.511 11.774 1.00 65.94 197 ALA A N 1
ATOM 1483 C CA . ALA A 1 197 ? 22.048 -3.063 11.276 1.00 65.94 197 ALA A CA 1
ATOM 1484 C C . ALA A 1 197 ? 20.868 -3.394 12.225 1.00 65.94 197 ALA A C 1
ATOM 1486 O O . ALA A 1 197 ? 20.143 -2.474 12.595 1.00 65.94 197 ALA A O 1
ATOM 1487 N N . PRO A 1 198 ? 20.678 -4.647 12.692 1.00 63.59 198 PRO A N 1
ATOM 1488 C CA . PRO A 1 198 ? 19.601 -4.988 13.633 1.00 63.59 198 PRO A CA 1
ATOM 1489 C C . PRO A 1 198 ? 19.765 -4.323 15.006 1.00 63.59 198 PRO A C 1
ATOM 1491 O O . PRO A 1 198 ? 18.780 -3.940 15.637 1.00 63.59 198 PRO A O 1
ATOM 1494 N N . VAL A 1 199 ? 21.014 -4.153 15.453 1.00 64.38 199 VAL A N 1
ATOM 1495 C CA . VAL A 1 199 ? 21.354 -3.448 16.699 1.00 64.38 199 VAL A CA 1
ATOM 1496 C C . VAL A 1 199 ? 21.010 -1.962 16.586 1.00 64.38 199 VAL A C 1
ATOM 1498 O O . VAL A 1 199 ? 20.366 -1.420 17.481 1.00 64.38 199 VAL A O 1
ATOM 1501 N N . ALA A 1 200 ? 21.368 -1.319 15.473 1.00 62.50 200 ALA A N 1
ATOM 1502 C CA . ALA A 1 200 ? 21.043 0.076 15.200 1.00 62.50 200 ALA A CA 1
ATOM 1503 C C . ALA A 1 200 ? 19.531 0.290 15.057 1.00 62.50 200 ALA A C 1
ATOM 1505 O O . ALA A 1 200 ? 18.989 1.194 15.684 1.00 62.50 200 ALA A O 1
ATOM 1506 N N . LEU A 1 201 ? 18.833 -0.566 14.304 1.00 67.75 201 LEU A N 1
ATOM 1507 C CA . LEU A 1 201 ? 17.379 -0.489 14.133 1.00 67.75 201 LEU A CA 1
ATOM 1508 C C . LEU A 1 201 ? 16.648 -0.668 15.468 1.00 67.75 201 LEU A C 1
ATOM 1510 O O . LEU A 1 201 ? 15.735 0.087 15.785 1.00 67.75 201 LEU A O 1
ATOM 1514 N N . THR A 1 202 ? 17.104 -1.614 16.290 1.00 66.62 202 THR A N 1
ATOM 1515 C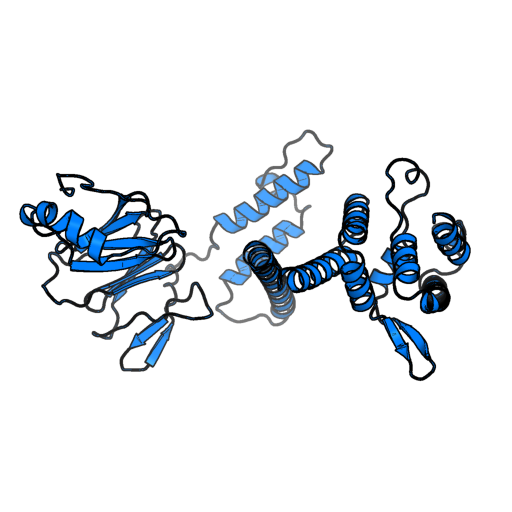 CA . THR A 1 202 ? 16.611 -1.769 17.658 1.00 66.62 202 THR A CA 1
ATOM 1516 C C . THR A 1 202 ? 16.840 -0.492 18.453 1.00 66.62 202 THR A C 1
ATOM 1518 O O . THR A 1 202 ? 15.887 0.049 18.991 1.00 66.62 202 THR A O 1
ATOM 1521 N N . ALA A 1 203 ? 18.064 0.035 18.504 1.00 62.50 203 ALA A N 1
ATOM 1522 C CA . ALA A 1 203 ? 18.365 1.257 19.249 1.00 62.50 203 ALA A CA 1
ATOM 1523 C C . ALA A 1 203 ? 17.512 2.454 18.787 1.00 62.50 203 ALA A C 1
ATOM 1525 O O . ALA A 1 203 ? 17.070 3.247 19.614 1.00 62.50 203 ALA A O 1
ATOM 1526 N N . ILE A 1 204 ? 17.223 2.549 17.486 1.00 60.16 204 ILE A N 1
ATOM 1527 C CA . ILE A 1 204 ? 16.333 3.551 16.887 1.00 60.16 204 ILE A CA 1
ATOM 1528 C C . ILE A 1 204 ? 14.889 3.372 17.372 1.00 60.16 204 ILE A C 1
ATOM 1530 O O . ILE A 1 204 ? 14.283 4.339 17.830 1.00 60.16 204 ILE A O 1
ATOM 1534 N N . LEU A 1 205 ? 14.348 2.149 17.335 1.00 61.16 205 LEU A N 1
ATOM 1535 C CA . LEU A 1 205 ? 13.003 1.843 17.837 1.00 61.16 205 LEU A CA 1
ATOM 1536 C C . LEU A 1 205 ? 12.899 2.092 19.343 1.00 61.16 205 LEU A C 1
ATOM 1538 O O . LEU A 1 205 ? 11.947 2.708 19.816 1.00 61.16 205 LEU A O 1
ATOM 1542 N N . GLN A 1 206 ? 13.915 1.696 20.105 1.00 60.34 206 GLN A N 1
ATOM 1543 C CA . GLN A 1 206 ? 13.983 1.981 21.530 1.00 60.34 206 GLN A CA 1
ATOM 1544 C C . GLN A 1 206 ? 13.989 3.498 21.760 1.00 60.34 206 GLN A C 1
ATOM 1546 O O . GLN A 1 206 ? 13.159 3.997 22.509 1.00 60.34 206 GLN A O 1
ATOM 1551 N N . HIS A 1 207 ? 14.822 4.265 21.059 1.00 53.50 207 HIS A N 1
ATOM 1552 C CA . HIS A 1 207 ? 14.875 5.721 21.201 1.00 53.50 207 HIS A CA 1
ATOM 1553 C C . HIS A 1 207 ? 13.569 6.419 20.774 1.00 53.50 207 HIS A C 1
ATOM 1555 O O . HIS A 1 207 ? 13.165 7.390 21.415 1.00 53.50 207 HIS A O 1
ATOM 1561 N N . SER A 1 208 ? 12.873 5.910 19.751 1.00 52.66 208 SER A N 1
ATOM 1562 C CA . SER A 1 208 ? 11.585 6.440 19.277 1.00 52.66 208 SER A CA 1
ATOM 1563 C C . SER A 1 208 ? 10.497 6.441 20.347 1.00 52.66 208 SER A C 1
ATOM 1565 O O . SER A 1 208 ? 9.769 7.421 20.504 1.00 52.66 208 SER A O 1
ATOM 1567 N N . LEU A 1 209 ? 10.464 5.381 21.156 1.00 51.75 209 LEU A N 1
ATOM 1568 C CA . LEU A 1 209 ? 9.522 5.220 22.259 1.00 51.75 209 LEU A CA 1
ATOM 1569 C C . LEU A 1 209 ? 9.892 6.097 23.470 1.00 51.75 209 LEU A C 1
ATOM 1571 O O . LEU A 1 209 ? 9.016 6.497 24.235 1.00 51.75 209 LEU A O 1
ATOM 1575 N N . HIS A 1 210 ? 11.174 6.451 23.630 1.00 50.25 210 HIS A N 1
ATOM 1576 C CA . HIS A 1 210 ? 11.675 7.231 24.772 1.00 50.25 210 HIS A CA 1
ATOM 1577 C C . HIS A 1 210 ? 11.699 8.756 24.533 1.00 50.25 210 HIS A C 1
ATOM 1579 O O . HIS A 1 210 ? 11.781 9.528 25.492 1.00 50.25 210 HIS A O 1
ATOM 1585 N N . GLN A 1 211 ? 11.583 9.244 23.291 1.00 47.56 211 GLN A N 1
ATOM 1586 C CA . GLN A 1 211 ? 11.784 10.662 22.946 1.00 47.56 211 GLN A CA 1
ATOM 1587 C C . GLN A 1 211 ? 10.577 11.586 23.240 1.00 47.56 211 GLN A C 1
ATOM 1589 O O . GLN A 1 211 ? 10.257 12.477 22.457 1.00 47.56 211 GLN A O 1
ATOM 1594 N N . LYS A 1 212 ? 9.934 11.443 24.411 1.00 48.62 212 LYS A N 1
ATOM 1595 C CA . LYS A 1 212 ? 9.096 12.510 25.009 1.00 48.62 212 LYS A CA 1
ATOM 1596 C C . LYS A 1 212 ? 9.834 13.352 26.064 1.00 48.62 212 LYS A C 1
ATOM 1598 O O . LYS A 1 212 ? 9.204 14.206 26.682 1.00 48.62 212 LYS A O 1
ATOM 1603 N N . GLN A 1 213 ? 11.151 13.190 26.248 1.00 44.06 213 GLN A N 1
ATOM 1604 C CA . GLN A 1 213 ? 11.967 14.109 27.056 1.00 44.06 213 GLN A CA 1
ATOM 1605 C C . GLN A 1 213 ? 13.310 14.447 26.379 1.00 44.06 213 GLN A C 1
ATOM 1607 O O . GLN A 1 213 ? 14.134 13.574 26.152 1.00 44.06 213 GLN A O 1
ATOM 1612 N N . LYS A 1 214 ? 13.461 15.746 26.065 1.00 44.56 214 LYS A N 1
ATOM 1613 C CA . LYS A 1 214 ? 14.626 16.548 25.615 1.00 44.56 214 LYS A CA 1
ATOM 1614 C C . LYS A 1 214 ? 15.612 15.967 24.570 1.00 44.56 214 LYS A C 1
ATOM 1616 O O . LYS A 1 214 ? 16.259 14.956 24.812 1.00 44.56 214 LYS A O 1
ATOM 1621 N N . PRO A 1 215 ? 15.858 16.680 23.452 1.00 45.84 215 PRO A N 1
ATOM 1622 C CA . PRO A 1 215 ? 16.728 16.174 22.396 1.00 45.84 215 PRO A CA 1
ATOM 1623 C C . PRO A 1 215 ? 18.215 16.521 22.548 1.00 45.84 215 PRO A C 1
ATOM 1625 O O . PRO A 1 215 ? 18.589 17.674 22.776 1.00 45.84 215 PRO A O 1
ATOM 1628 N N . ALA A 1 216 ? 19.067 15.533 22.267 1.00 46.88 216 ALA A N 1
ATOM 1629 C CA . ALA A 1 216 ? 20.423 15.753 21.775 1.00 46.88 216 ALA A CA 1
ATOM 1630 C C . ALA A 1 216 ? 20.363 16.031 20.257 1.00 46.88 216 ALA A C 1
ATOM 1632 O O . ALA A 1 216 ? 19.939 15.179 19.475 1.00 46.88 216 ALA A O 1
ATOM 1633 N N . ARG A 1 217 ? 20.770 17.240 19.842 1.00 52.16 217 ARG A N 1
ATOM 1634 C CA . ARG A 1 217 ? 20.543 17.803 18.491 1.00 52.16 217 ARG A CA 1
ATOM 1635 C C . ARG A 1 217 ? 21.101 16.981 17.315 1.00 52.16 217 ARG A C 1
ATOM 1637 O O . ARG A 1 217 ? 20.537 17.055 16.236 1.00 52.16 217 ARG A O 1
ATOM 1644 N N . GLY A 1 218 ? 22.167 16.198 17.499 1.00 50.16 218 GLY A N 1
ATOM 1645 C CA . GLY A 1 218 ? 22.844 15.505 16.387 1.00 50.16 218 GLY A CA 1
ATOM 1646 C C . GLY A 1 218 ? 22.203 14.183 15.939 1.00 50.16 218 GLY A C 1
ATOM 1647 O O . GLY A 1 218 ? 22.193 13.878 14.752 1.00 50.16 218 GLY A O 1
ATOM 1648 N N . LEU A 1 219 ? 21.636 13.399 16.866 1.00 49.41 219 LEU A N 1
ATOM 1649 C CA . LEU A 1 219 ? 20.981 12.114 16.553 1.00 49.41 219 LEU A CA 1
ATOM 1650 C C . LEU A 1 219 ? 19.538 12.295 16.064 1.00 49.41 219 LEU A C 1
ATOM 1652 O O . LEU A 1 219 ? 19.015 11.440 15.352 1.00 49.41 219 LEU A O 1
ATOM 1656 N N . GLN A 1 220 ? 18.907 13.420 16.413 1.00 56.84 220 GLN A N 1
ATOM 1657 C CA . GLN A 1 220 ? 17.528 13.713 16.037 1.00 56.84 220 GLN A CA 1
ATOM 1658 C C . GLN A 1 220 ? 17.367 13.960 14.532 1.00 56.84 220 GLN A C 1
ATOM 1660 O O . GLN A 1 220 ? 16.362 13.544 13.974 1.00 56.84 220 GLN A O 1
ATOM 1665 N N . GLU A 1 221 ? 18.340 14.568 13.849 1.00 52.88 221 GLU A N 1
ATOM 1666 C CA . GLU A 1 221 ? 18.227 14.835 12.407 1.00 52.88 221 GLU A CA 1
ATOM 1667 C C . GLU A 1 221 ? 18.294 13.561 11.560 1.00 52.88 221 GLU A C 1
ATOM 1669 O O . GLU A 1 221 ? 17.477 13.374 10.660 1.00 52.88 221 GLU A O 1
ATOM 1674 N N . THR A 1 222 ? 19.231 12.656 11.852 1.00 55.59 222 THR A N 1
ATOM 1675 C CA . THR A 1 222 ? 19.334 11.361 11.155 1.00 55.59 222 THR A CA 1
ATOM 1676 C C . THR A 1 222 ? 18.107 10.492 11.428 1.00 55.59 222 THR A C 1
ATOM 1678 O O . THR A 1 222 ? 17.600 9.821 10.533 1.00 55.59 222 THR A O 1
ATOM 1681 N N . TYR A 1 223 ? 17.588 10.556 12.653 1.00 62.34 223 TYR A N 1
ATOM 1682 C CA . TYR A 1 223 ? 16.378 9.863 13.076 1.00 62.34 223 TYR A CA 1
ATOM 1683 C C . TYR A 1 223 ? 15.109 10.404 12.397 1.00 62.34 223 TYR A C 1
ATOM 1685 O O . TYR A 1 223 ? 14.312 9.626 11.879 1.00 62.34 223 TYR A O 1
ATOM 1693 N N . VAL A 1 224 ? 14.951 11.731 12.326 1.00 64.00 224 VAL A N 1
ATOM 1694 C CA . VAL A 1 224 ? 13.849 12.381 11.598 1.00 64.00 224 VAL A CA 1
ATOM 1695 C C . VAL A 1 224 ? 13.907 12.024 10.116 1.00 64.00 224 VAL A C 1
ATOM 1697 O O . VAL A 1 224 ? 12.871 11.710 9.543 1.00 64.00 224 VAL A O 1
ATOM 1700 N N . LYS A 1 225 ? 15.104 11.988 9.515 1.00 64.94 225 LYS A N 1
ATOM 1701 C CA . LYS A 1 225 ? 15.288 11.560 8.120 1.00 64.94 225 LYS A CA 1
ATOM 1702 C C . LYS A 1 225 ? 14.892 10.099 7.896 1.00 64.94 225 LYS A C 1
ATOM 1704 O O . LYS A 1 225 ? 14.280 9.786 6.878 1.00 64.94 225 LYS A O 1
ATOM 1709 N N . LEU A 1 226 ? 15.221 9.197 8.821 1.00 68.44 226 LEU A N 1
ATOM 1710 C CA . LEU A 1 226 ? 14.837 7.790 8.696 1.00 68.44 226 LEU A CA 1
ATOM 1711 C C . LEU A 1 226 ? 13.327 7.605 8.855 1.00 68.44 226 LEU A C 1
ATOM 1713 O O . LEU A 1 226 ? 12.713 6.958 8.015 1.00 68.44 226 LEU A O 1
ATOM 1717 N N . LEU A 1 227 ? 12.723 8.209 9.882 1.00 67.50 227 LEU A N 1
ATOM 1718 C CA . LEU A 1 227 ? 11.273 8.179 10.065 1.00 67.50 227 LEU A CA 1
ATOM 1719 C C . LEU A 1 227 ? 10.539 8.784 8.873 1.00 67.50 227 LEU A C 1
ATOM 1721 O O . LEU A 1 227 ? 9.547 8.218 8.428 1.00 67.50 227 LEU A O 1
ATOM 1725 N N . SER A 1 228 ? 11.025 9.905 8.331 1.00 68.44 228 SER A N 1
ATOM 1726 C CA . SER A 1 228 ? 10.429 10.488 7.131 1.00 68.44 228 SER A CA 1
ATOM 1727 C C . SER A 1 228 ? 10.566 9.552 5.936 1.00 68.44 228 SER A C 1
ATOM 1729 O O . SER A 1 228 ? 9.620 9.420 5.175 1.00 68.44 228 SER A O 1
ATOM 1731 N N . THR A 1 229 ? 11.703 8.864 5.793 1.00 70.12 229 THR A N 1
ATOM 1732 C CA . THR A 1 229 ? 11.910 7.888 4.711 1.00 70.12 229 THR A CA 1
ATOM 1733 C C . THR A 1 229 ? 10.962 6.697 4.858 1.00 70.12 229 THR A C 1
ATOM 1735 O O . THR A 1 229 ? 10.267 6.367 3.907 1.00 70.12 229 THR A O 1
ATOM 1738 N N . MET A 1 230 ? 10.848 6.109 6.054 1.00 71.25 230 MET A N 1
ATOM 1739 C CA . MET A 1 230 ? 9.932 4.990 6.312 1.00 71.25 230 MET A CA 1
ATOM 1740 C C . MET A 1 230 ? 8.462 5.390 6.160 1.00 71.25 230 MET A C 1
ATOM 1742 O O . MET A 1 230 ? 7.675 4.624 5.620 1.00 71.25 230 MET A O 1
ATOM 1746 N N . SER A 1 231 ? 8.089 6.587 6.616 1.00 65.38 231 SER A N 1
ATOM 1747 C CA . SER A 1 231 ? 6.737 7.126 6.445 1.00 65.38 231 SER A CA 1
ATOM 1748 C C . SER A 1 231 ? 6.396 7.309 4.964 1.00 65.38 231 SER A C 1
ATOM 1750 O O . SER A 1 231 ? 5.338 6.872 4.521 1.00 65.38 231 SER A O 1
ATOM 1752 N N . LEU A 1 232 ? 7.323 7.867 4.174 1.00 70.00 232 LEU A N 1
ATOM 1753 C CA . LEU A 1 232 ? 7.167 8.000 2.723 1.00 70.00 232 LEU A CA 1
ATOM 1754 C C . LEU A 1 232 ? 7.069 6.635 2.027 1.00 70.00 232 LEU A C 1
ATOM 1756 O O . LEU A 1 232 ? 6.239 6.469 1.137 1.00 70.00 232 LEU A O 1
ATOM 1760 N N . GLU A 1 233 ? 7.872 5.651 2.438 1.00 72.44 233 GLU A N 1
ATOM 1761 C CA . GLU A 1 233 ? 7.785 4.286 1.909 1.00 72.44 233 GLU A CA 1
ATOM 1762 C C . GLU A 1 233 ? 6.442 3.629 2.250 1.00 72.44 233 GLU A C 1
ATOM 1764 O O . GLU A 1 233 ? 5.789 3.086 1.362 1.00 72.44 233 GLU A O 1
ATOM 1769 N N . LEU A 1 234 ? 5.980 3.719 3.501 1.00 70.75 234 LEU A N 1
ATOM 1770 C CA . LEU A 1 234 ? 4.678 3.190 3.921 1.00 70.75 234 LEU A CA 1
ATOM 1771 C C . LEU A 1 234 ? 3.525 3.861 3.173 1.00 70.75 234 LEU A C 1
ATOM 1773 O O . LEU A 1 234 ? 2.645 3.171 2.668 1.00 70.75 234 LEU A O 1
ATOM 1777 N N . GLN A 1 235 ? 3.557 5.187 3.040 1.00 70.88 235 GLN A N 1
ATOM 1778 C CA . GLN A 1 235 ? 2.565 5.931 2.271 1.00 70.88 235 GLN A CA 1
ATOM 1779 C C . GLN A 1 235 ? 2.568 5.511 0.794 1.00 70.88 235 GLN A C 1
ATOM 1781 O O . GLN A 1 235 ? 1.502 5.380 0.192 1.00 70.88 235 GLN A O 1
ATOM 1786 N N . SER A 1 236 ? 3.745 5.247 0.220 1.00 74.62 236 SER A N 1
ATOM 1787 C CA . SER A 1 236 ? 3.891 4.702 -1.133 1.00 74.62 236 SER A CA 1
ATOM 1788 C C . SER A 1 236 ? 3.234 3.320 -1.253 1.00 74.62 236 SER A C 1
ATOM 1790 O O . SER A 1 236 ? 2.446 3.100 -2.169 1.00 74.62 236 SER A O 1
ATOM 1792 N N . TYR A 1 237 ? 3.469 2.409 -0.299 1.00 71.62 237 TYR A N 1
ATOM 1793 C CA . TYR A 1 237 ? 2.830 1.085 -0.288 1.00 71.62 237 TYR A CA 1
ATOM 1794 C C . TYR A 1 237 ? 1.311 1.153 -0.094 1.00 71.62 237 TYR A C 1
ATOM 1796 O O . TYR A 1 237 ? 0.581 0.446 -0.784 1.00 71.62 237 TYR A O 1
ATOM 1804 N N . MET A 1 238 ? 0.819 2.017 0.797 1.00 70.50 238 MET A N 1
ATOM 1805 C CA . MET A 1 238 ? -0.622 2.232 0.980 1.00 70.50 238 MET A CA 1
ATOM 1806 C C . MET A 1 238 ? -1.274 2.773 -0.295 1.00 70.50 238 MET A C 1
ATOM 1808 O O . MET A 1 238 ? -2.334 2.299 -0.695 1.00 70.50 238 MET A O 1
ATOM 1812 N N . SER A 1 239 ? -0.617 3.729 -0.959 1.00 76.38 239 SER A N 1
ATOM 1813 C CA . SER A 1 239 ? -1.093 4.289 -2.229 1.00 76.38 239 SER A CA 1
ATOM 1814 C C . SER A 1 239 ? -1.151 3.220 -3.322 1.00 76.38 239 SER A C 1
ATOM 1816 O O . SER A 1 239 ? -2.120 3.165 -4.074 1.00 76.38 239 SER A O 1
ATOM 1818 N N . LEU A 1 240 ? -0.152 2.334 -3.375 1.00 78.12 240 LEU A N 1
ATOM 1819 C CA . LEU A 1 240 ? -0.110 1.214 -4.311 1.00 78.12 240 LEU A CA 1
ATOM 1820 C C . LEU A 1 240 ? -1.250 0.215 -4.065 1.00 78.12 240 LEU A C 1
ATOM 1822 O O . LEU A 1 240 ? -1.896 -0.229 -5.014 1.00 78.12 240 LEU A O 1
ATOM 1826 N N . GLU A 1 241 ? -1.529 -0.123 -2.805 1.00 77.25 241 GLU A N 1
ATOM 1827 C CA . GLU A 1 241 ? -2.578 -1.094 -2.479 1.00 77.25 241 GLU A CA 1
ATOM 1828 C C . GLU A 1 241 ? -3.987 -0.516 -2.688 1.00 77.25 241 GLU A C 1
ATOM 1830 O O . GLU A 1 241 ? -4.882 -1.216 -3.175 1.00 77.25 241 GLU A O 1
ATOM 1835 N N . LEU A 1 242 ? -4.167 0.787 -2.440 1.00 80.12 242 LEU A N 1
ATOM 1836 C CA . LEU A 1 242 ? -5.375 1.510 -2.837 1.00 80.12 242 LEU A CA 1
ATOM 1837 C C . LEU A 1 242 ? -5.545 1.489 -4.361 1.00 80.12 242 LEU A C 1
ATOM 1839 O O . LEU A 1 242 ? -6.608 1.118 -4.852 1.00 80.12 242 LEU A O 1
ATOM 1843 N N . LEU A 1 243 ? -4.492 1.814 -5.116 1.00 80.81 243 LEU A N 1
ATOM 1844 C CA . LEU A 1 243 ? -4.521 1.827 -6.579 1.00 80.81 243 LEU A CA 1
ATOM 1845 C C . LEU A 1 243 ? -4.855 0.445 -7.158 1.00 80.81 243 LEU A C 1
ATOM 1847 O O . LEU A 1 243 ? -5.672 0.333 -8.069 1.00 80.81 243 LEU A O 1
ATOM 1851 N N . LYS A 1 244 ? -4.284 -0.624 -6.600 1.00 81.50 244 LYS A N 1
ATOM 1852 C CA . LYS A 1 244 ? -4.607 -2.008 -6.970 1.00 81.50 244 LYS A CA 1
ATOM 1853 C C . LYS A 1 244 ? -6.073 -2.346 -6.697 1.00 81.50 244 LYS A C 1
ATOM 1855 O O . LYS A 1 244 ? -6.707 -2.997 -7.524 1.00 81.50 244 LYS A O 1
ATOM 1860 N N . THR A 1 245 ? -6.618 -1.882 -5.574 1.00 78.50 245 THR A N 1
ATOM 1861 C CA . THR A 1 245 ? -8.045 -2.040 -5.258 1.00 78.50 245 THR A CA 1
ATOM 1862 C C . THR A 1 245 ? -8.909 -1.291 -6.276 1.00 78.50 245 THR A C 1
ATOM 1864 O O . THR A 1 245 ? -9.862 -1.863 -6.802 1.00 78.50 245 THR A O 1
ATOM 1867 N N . CYS A 1 246 ? -8.524 -0.065 -6.648 1.00 83.62 246 CYS A N 1
ATOM 1868 C CA . CYS A 1 246 ? -9.186 0.697 -7.706 1.00 83.62 246 CYS A CA 1
ATOM 1869 C C . CYS A 1 246 ? -9.159 -0.048 -9.046 1.00 83.62 246 CYS A C 1
ATOM 1871 O O . CYS A 1 246 ? -10.199 -0.163 -9.674 1.00 83.62 246 CYS A O 1
ATOM 1873 N N . VAL A 1 247 ? -8.031 -0.635 -9.461 1.00 83.19 247 VAL A N 1
ATOM 1874 C CA . VAL A 1 247 ? -7.954 -1.431 -10.706 1.00 83.19 247 VAL A CA 1
ATOM 1875 C C . VAL A 1 247 ? -8.947 -2.600 -10.707 1.00 83.19 247 VAL A C 1
ATOM 1877 O O . VAL A 1 247 ? -9.530 -2.899 -11.745 1.00 83.19 247 VAL A O 1
ATOM 1880 N N . VAL A 1 248 ? -9.148 -3.264 -9.564 1.00 83.38 248 VAL A N 1
ATOM 1881 C CA . VAL A 1 248 ? -10.067 -4.411 -9.443 1.00 83.38 248 VAL A CA 1
ATOM 1882 C C . VAL A 1 248 ? -11.534 -3.974 -9.430 1.00 83.38 248 VAL A C 1
ATOM 1884 O O . VAL A 1 248 ? -12.387 -4.683 -9.962 1.00 83.38 248 VAL A O 1
ATOM 1887 N N . CYS A 1 249 ? -11.839 -2.834 -8.810 1.00 81.00 249 CYS A N 1
ATOM 1888 C CA . CYS A 1 249 ? -13.210 -2.369 -8.600 1.00 81.00 249 CYS A CA 1
ATOM 1889 C C . CYS A 1 249 ? -13.699 -1.352 -9.644 1.00 81.00 249 CYS A C 1
ATOM 1891 O O . CYS A 1 249 ? -14.899 -1.077 -9.693 1.00 81.00 249 CYS A O 1
ATOM 1893 N N . ALA A 1 250 ? -12.803 -0.771 -10.446 1.00 83.19 250 ALA A N 1
ATOM 1894 C CA . ALA A 1 250 ? -13.134 0.286 -11.393 1.00 83.19 250 ALA A CA 1
ATOM 1895 C C . ALA A 1 250 ? -13.924 -0.233 -12.607 1.00 83.19 250 ALA A C 1
ATOM 1897 O O . ALA A 1 250 ? -13.712 -1.359 -13.066 1.00 83.19 250 ALA A O 1
ATOM 1898 N N . PRO A 1 251 ? -14.809 0.604 -13.177 1.00 81.38 251 PRO A N 1
ATOM 1899 C CA . PRO A 1 251 ? -15.451 0.308 -14.450 1.00 81.38 251 PRO A CA 1
ATOM 1900 C C . PRO A 1 251 ? -14.420 0.306 -15.595 1.00 81.38 251 PRO A C 1
ATOM 1902 O O . PRO A 1 251 ? -13.418 1.021 -15.549 1.00 81.38 251 PRO A O 1
ATOM 1905 N N . GLU A 1 252 ? -14.663 -0.482 -16.650 1.00 82.19 252 GLU A N 1
ATOM 1906 C CA . GLU A 1 252 ? -13.691 -0.748 -17.734 1.00 82.19 252 GLU A CA 1
ATOM 1907 C C . GLU A 1 252 ? -13.094 0.516 -18.385 1.00 82.19 252 GLU A C 1
ATOM 1909 O O . GLU A 1 252 ? -11.949 0.505 -18.834 1.00 82.19 252 GLU A O 1
ATOM 1914 N N . ASN A 1 253 ? -13.844 1.618 -18.417 1.00 84.44 253 ASN A N 1
ATOM 1915 C CA . ASN A 1 253 ? -13.417 2.896 -18.988 1.00 84.44 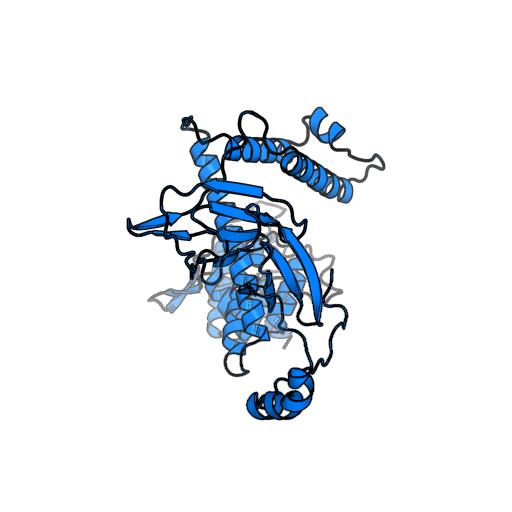253 ASN A CA 1
ATOM 1916 C C . ASN A 1 253 ? -12.371 3.650 -18.142 1.00 84.44 253 ASN A C 1
ATOM 1918 O O . ASN A 1 253 ? -11.724 4.553 -18.669 1.00 84.44 253 ASN A O 1
ATOM 1922 N N . GLU A 1 254 ? -12.197 3.303 -16.865 1.00 85.44 254 GLU A N 1
ATOM 1923 C CA . GLU A 1 254 ? -11.243 3.947 -15.947 1.00 85.44 254 GLU A CA 1
ATOM 1924 C C . GLU A 1 254 ? -10.018 3.066 -15.651 1.00 85.44 254 GLU A C 1
ATOM 1926 O O . GLU A 1 254 ? -8.950 3.576 -15.303 1.00 85.44 254 GLU A O 1
ATOM 1931 N N . VAL A 1 255 ? -10.130 1.752 -15.882 1.00 84.94 255 VAL A N 1
ATOM 1932 C CA . VAL A 1 255 ? -9.061 0.767 -15.641 1.00 84.94 255 VAL A CA 1
ATOM 1933 C C . VAL A 1 255 ? -7.772 1.111 -16.395 1.00 84.94 255 VAL A C 1
ATOM 1935 O O . VAL A 1 255 ? -6.693 0.984 -15.821 1.00 84.94 255 VAL A O 1
ATOM 1938 N N . GLU A 1 256 ? -7.841 1.602 -17.643 1.00 85.12 256 GLU A N 1
ATOM 1939 C CA . GLU A 1 256 ? -6.628 1.967 -18.403 1.00 85.12 256 GLU A CA 1
ATOM 1940 C C . GLU A 1 256 ? -5.818 3.059 -17.684 1.00 85.12 256 GLU A C 1
ATOM 1942 O O . GLU A 1 256 ? -4.592 2.966 -17.628 1.00 85.12 256 GLU A O 1
ATOM 1947 N N . SER A 1 257 ? -6.483 4.056 -17.089 1.00 86.50 257 SER A N 1
ATOM 1948 C CA . SER A 1 257 ? -5.809 5.144 -16.367 1.00 86.50 257 SER A CA 1
ATOM 1949 C C . SER A 1 257 ? -5.109 4.629 -15.110 1.00 86.50 257 SER A C 1
ATOM 1951 O O . SER A 1 257 ? -3.947 4.961 -14.874 1.00 86.50 257 SER A O 1
ATOM 1953 N N . TYR A 1 258 ? -5.779 3.774 -14.335 1.00 86.81 258 TYR A N 1
ATOM 1954 C CA . TYR A 1 258 ? -5.189 3.180 -13.136 1.00 86.81 258 TYR A CA 1
ATOM 1955 C C . TYR A 1 258 ? -4.048 2.210 -13.466 1.00 86.81 258 TYR A C 1
ATOM 1957 O O . TYR A 1 258 ? -3.034 2.185 -12.771 1.00 86.81 258 TYR A O 1
ATOM 1965 N N . CYS A 1 259 ? -4.156 1.452 -14.561 1.00 86.50 259 CYS A N 1
ATOM 1966 C CA . CYS A 1 259 ? -3.055 0.626 -15.053 1.00 86.50 259 CYS A CA 1
ATOM 1967 C C . CYS A 1 259 ? -1.861 1.471 -15.522 1.00 86.50 259 CYS A C 1
ATOM 1969 O O . CYS A 1 259 ? -0.721 1.068 -15.301 1.00 86.50 259 CYS A O 1
ATOM 1971 N N . GLU A 1 260 ? -2.087 2.628 -16.159 1.00 89.81 260 GLU A N 1
ATOM 1972 C CA . GLU A 1 260 ? -0.998 3.542 -16.527 1.00 89.81 260 GLU A CA 1
ATOM 1973 C C . GLU A 1 260 ? -0.244 4.046 -15.285 1.00 89.81 260 GLU A C 1
ATOM 1975 O O . GLU A 1 260 ? 0.988 4.005 -15.275 1.00 89.81 260 GLU A O 1
ATOM 1980 N N . GLU A 1 261 ? -0.965 4.443 -14.233 1.00 90.00 261 GLU A N 1
ATOM 1981 C CA . GLU A 1 261 ? -0.379 4.887 -12.961 1.00 90.00 261 GLU A CA 1
ATOM 1982 C C . GLU A 1 261 ? 0.376 3.756 -12.245 1.00 90.00 261 GLU A C 1
ATOM 1984 O O . GLU A 1 261 ? 1.504 3.948 -11.786 1.00 90.00 261 GLU A O 1
ATOM 1989 N N . LEU A 1 262 ? -0.192 2.547 -12.227 1.00 89.38 262 LEU A N 1
ATOM 1990 C CA . LEU A 1 262 ? 0.432 1.372 -11.616 1.00 89.38 262 LEU A CA 1
ATOM 1991 C C . LEU A 1 262 ? 1.759 1.031 -12.303 1.00 89.38 262 LEU A C 1
ATOM 1993 O O . LEU A 1 262 ? 2.770 0.780 -11.647 1.00 89.38 262 LEU A O 1
ATOM 1997 N N . VAL A 1 263 ? 1.772 1.057 -13.638 1.00 92.00 263 VAL A N 1
ATOM 1998 C CA . VAL A 1 263 ? 2.987 0.815 -14.424 1.00 92.00 263 VAL A CA 1
ATOM 1999 C C . VAL A 1 263 ? 4.017 1.919 -14.191 1.00 92.00 263 VAL A C 1
ATOM 2001 O O . VAL A 1 263 ? 5.208 1.621 -14.133 1.00 92.00 263 VAL A O 1
ATOM 2004 N N . GLU A 1 264 ? 3.600 3.177 -14.036 1.00 91.25 264 GLU A N 1
ATOM 2005 C CA . GLU A 1 264 ? 4.518 4.271 -13.711 1.00 91.25 264 GLU A CA 1
ATOM 2006 C C . GLU A 1 264 ? 5.194 4.077 -12.351 1.00 91.25 264 GLU A C 1
ATOM 2008 O O . GLU A 1 264 ? 6.425 4.168 -12.266 1.00 91.25 264 GLU A O 1
ATOM 2013 N N . GLN A 1 265 ? 4.425 3.727 -11.316 1.00 88.31 265 GLN A N 1
ATOM 2014 C CA . GLN A 1 265 ? 4.975 3.437 -9.992 1.00 88.31 265 GLN A CA 1
ATOM 2015 C C . GLN A 1 265 ? 5.919 2.228 -10.016 1.00 88.31 265 GLN A C 1
ATOM 2017 O O . GLN A 1 265 ? 7.031 2.312 -9.493 1.00 88.31 265 GLN A O 1
ATOM 2022 N N . GLU A 1 266 ? 5.540 1.137 -10.686 1.00 89.38 266 GLU A N 1
ATOM 2023 C CA . GLU A 1 266 ? 6.353 -0.082 -10.748 1.00 89.38 266 GLU A CA 1
ATOM 2024 C C . GLU A 1 266 ? 7.643 0.092 -11.556 1.00 89.38 266 GLU A C 1
ATOM 2026 O O . GLU A 1 266 ? 8.717 -0.313 -11.106 1.00 89.38 266 GLU A O 1
ATOM 2031 N N . VAL A 1 267 ? 7.584 0.739 -12.724 1.00 91.38 267 VAL A N 1
ATOM 2032 C CA . VAL A 1 267 ? 8.787 1.036 -13.520 1.00 91.38 267 VAL A CA 1
ATOM 2033 C C . VAL A 1 267 ? 9.721 1.954 -12.737 1.00 91.38 267 VAL A C 1
ATOM 2035 O O . VAL A 1 267 ? 10.931 1.718 -12.715 1.00 91.38 267 VAL A O 1
ATOM 2038 N N . SER A 1 268 ? 9.180 2.965 -12.050 1.00 89.19 268 SER A N 1
ATOM 2039 C CA . SER A 1 268 ? 9.974 3.837 -11.187 1.00 89.19 268 SER A CA 1
ATOM 2040 C C . SER A 1 268 ? 10.626 3.052 -10.047 1.00 89.19 268 SER A C 1
ATOM 2042 O O . SER A 1 268 ? 11.841 3.144 -9.870 1.00 89.19 268 SER A O 1
ATOM 2044 N N . ARG A 1 269 ? 9.866 2.219 -9.324 1.00 87.44 269 ARG A N 1
ATOM 2045 C CA . ARG A 1 269 ? 10.367 1.376 -8.228 1.00 87.44 269 ARG A CA 1
ATOM 2046 C C . ARG A 1 269 ? 11.532 0.501 -8.687 1.00 87.44 269 ARG A C 1
ATOM 2048 O O . ARG A 1 269 ? 12.593 0.525 -8.067 1.00 87.44 269 ARG A O 1
ATOM 2055 N N . VAL A 1 270 ? 11.361 -0.209 -9.803 1.00 88.12 270 VAL A N 1
ATOM 2056 C CA . VAL A 1 270 ? 12.376 -1.122 -10.354 1.00 88.12 270 VAL A CA 1
ATOM 2057 C C . VAL A 1 270 ? 13.618 -0.365 -10.838 1.00 88.12 270 VAL A C 1
ATOM 2059 O O . VAL A 1 270 ? 14.745 -0.803 -10.612 1.00 88.12 270 VAL A O 1
ATOM 2062 N N . LEU A 1 271 ? 13.455 0.807 -11.462 1.00 85.69 271 LEU A N 1
ATOM 2063 C CA . LEU A 1 271 ? 14.590 1.636 -11.884 1.00 85.69 271 LEU A CA 1
ATOM 2064 C C . LEU A 1 271 ? 15.346 2.264 -10.707 1.00 85.69 271 LEU A C 1
ATOM 2066 O O . LEU A 1 271 ? 16.530 2.577 -10.853 1.00 85.69 271 LEU A O 1
ATOM 2070 N N . HIS A 1 272 ? 14.718 2.424 -9.541 1.00 83.31 272 HIS A N 1
ATOM 2071 C CA . HIS A 1 272 ? 15.371 2.928 -8.331 1.00 83.31 272 HIS A CA 1
ATOM 2072 C C . HIS A 1 272 ? 15.940 1.810 -7.436 1.00 83.31 272 HIS A C 1
ATOM 2074 O O . HIS A 1 272 ? 16.915 2.070 -6.735 1.00 83.31 272 HIS A O 1
ATOM 2080 N N . SER A 1 273 ? 15.486 0.557 -7.559 1.00 81.69 273 SER A N 1
ATOM 2081 C CA . SER A 1 273 ? 16.044 -0.617 -6.858 1.00 81.69 273 SER A CA 1
ATOM 2082 C C . SER A 1 273 ? 17.262 -1.245 -7.554 1.00 81.69 273 SER A C 1
ATOM 2084 O O . SER A 1 273 ? 17.592 -0.898 -8.689 1.00 81.69 273 SER A O 1
ATOM 2086 N N . ASP A 1 274 ? 17.940 -2.191 -6.902 1.00 80.31 274 ASP A N 1
ATOM 2087 C CA . ASP A 1 274 ? 19.030 -2.948 -7.530 1.00 80.31 274 ASP A CA 1
ATOM 2088 C C . ASP A 1 274 ? 18.534 -3.729 -8.757 1.00 80.31 274 ASP A C 1
ATOM 2090 O O . ASP A 1 274 ? 17.495 -4.390 -8.727 1.00 80.31 274 ASP A O 1
ATOM 2094 N N . MET A 1 275 ? 19.273 -3.623 -9.865 1.00 83.12 275 MET A N 1
ATOM 2095 C CA . MET A 1 275 ? 18.902 -4.238 -11.140 1.00 83.12 275 MET A CA 1
ATOM 2096 C C . MET A 1 275 ? 19.532 -5.630 -11.253 1.00 83.12 275 MET A C 1
ATOM 2098 O O . MET A 1 275 ? 20.675 -5.766 -11.694 1.00 83.12 275 MET A O 1
ATOM 2102 N N . ASP A 1 276 ? 18.796 -6.655 -10.831 1.00 84.19 276 ASP A N 1
ATOM 2103 C CA . ASP A 1 276 ? 19.169 -8.065 -10.969 1.00 84.19 276 ASP A CA 1
ATOM 2104 C C . ASP A 1 276 ? 18.447 -8.742 -12.154 1.00 84.19 276 ASP A C 1
ATOM 2106 O O . ASP A 1 276 ? 17.738 -8.102 -12.937 1.00 84.19 276 ASP A O 1
ATOM 2110 N N . LYS A 1 277 ? 18.678 -10.050 -12.335 1.00 83.06 277 LYS A N 1
ATOM 2111 C CA . LYS A 1 277 ? 18.076 -10.826 -13.432 1.00 83.06 277 LYS A CA 1
ATOM 2112 C C . LYS A 1 277 ? 16.548 -10.887 -13.326 1.00 83.06 277 LYS A C 1
ATOM 2114 O O . LYS A 1 277 ? 15.883 -10.819 -14.359 1.00 83.06 277 LYS A O 1
ATOM 2119 N N . ASP A 1 278 ? 16.010 -10.977 -12.113 1.00 86.50 278 ASP A N 1
ATOM 2120 C CA . ASP A 1 278 ? 14.575 -11.133 -11.868 1.00 86.50 278 ASP A CA 1
ATOM 2121 C C . ASP A 1 278 ? 13.841 -9.812 -12.112 1.00 86.50 278 ASP A C 1
ATOM 2123 O O . ASP A 1 278 ? 12.852 -9.776 -12.845 1.00 86.50 278 ASP A O 1
ATOM 2127 N N . ASN A 1 279 ? 14.385 -8.704 -11.607 1.00 88.19 279 ASN A N 1
ATOM 2128 C CA . ASN A 1 279 ? 13.884 -7.356 -11.858 1.00 88.19 279 ASN A CA 1
ATOM 2129 C C . ASN A 1 279 ? 13.954 -6.994 -13.345 1.00 88.19 279 ASN A C 1
ATOM 2131 O O . ASN A 1 279 ? 13.023 -6.385 -13.875 1.00 88.19 279 ASN A O 1
ATOM 2135 N N . LEU A 1 280 ? 15.011 -7.406 -14.054 1.00 88.81 280 LEU A N 1
ATOM 2136 C CA . LEU A 1 280 ? 15.106 -7.207 -15.500 1.00 88.81 280 LEU A CA 1
ATOM 2137 C C . LEU A 1 280 ? 14.066 -8.041 -16.265 1.00 88.81 280 LEU A C 1
ATOM 2139 O O . LEU A 1 280 ? 13.443 -7.528 -17.199 1.00 88.81 280 LEU A O 1
ATOM 2143 N N . ALA A 1 281 ? 13.862 -9.307 -15.890 1.00 89.38 281 ALA A N 1
ATOM 2144 C CA . ALA A 1 281 ? 12.845 -10.169 -16.494 1.00 89.38 281 ALA A CA 1
ATOM 2145 C C . ALA A 1 281 ? 11.427 -9.630 -16.248 1.00 89.38 281 ALA A C 1
ATOM 2147 O O . ALA A 1 281 ? 10.618 -9.562 -17.175 1.00 89.38 281 ALA A O 1
ATOM 2148 N N . TYR A 1 282 ? 11.156 -9.166 -15.027 1.00 91.69 282 TYR A N 1
ATOM 2149 C CA . TYR A 1 282 ? 9.912 -8.496 -14.661 1.00 91.69 282 TYR A CA 1
ATOM 2150 C C . TYR A 1 282 ? 9.697 -7.213 -15.472 1.00 91.69 282 TYR A C 1
ATOM 2152 O O . TYR A 1 282 ? 8.640 -7.009 -16.058 1.00 91.69 282 TYR A O 1
ATOM 2160 N N . LEU A 1 283 ? 10.719 -6.370 -15.618 1.00 91.88 283 LEU A N 1
ATOM 2161 C CA . LEU A 1 283 ? 10.594 -5.156 -16.420 1.00 91.88 283 LEU A CA 1
ATOM 2162 C C . LEU A 1 283 ? 10.327 -5.467 -17.905 1.00 91.88 283 LEU A C 1
ATOM 2164 O O . LEU A 1 283 ? 9.529 -4.786 -18.547 1.00 91.88 283 LEU A O 1
ATOM 2168 N N . ASN A 1 284 ? 10.932 -6.529 -18.448 1.00 92.56 284 ASN A N 1
ATOM 2169 C CA . ASN A 1 284 ? 10.623 -7.011 -19.798 1.00 92.56 284 ASN A CA 1
ATOM 2170 C C . ASN A 1 284 ? 9.146 -7.434 -19.928 1.00 92.56 284 ASN A C 1
ATOM 2172 O O . ASN A 1 284 ? 8.505 -7.089 -20.923 1.00 92.56 284 ASN A O 1
ATOM 2176 N N . SER A 1 285 ? 8.582 -8.130 -18.932 1.00 93.44 285 SER A N 1
ATOM 2177 C CA . SER A 1 285 ? 7.168 -8.534 -18.957 1.00 93.44 285 SER A CA 1
ATOM 2178 C C . SER A 1 285 ? 6.217 -7.335 -18.853 1.00 93.44 285 SER A C 1
ATOM 2180 O O . SER A 1 285 ? 5.208 -7.296 -19.564 1.00 93.44 285 SER A O 1
ATOM 2182 N N . VAL A 1 286 ? 6.570 -6.311 -18.067 1.00 93.50 286 VAL A N 1
ATOM 2183 C CA . VAL A 1 286 ? 5.827 -5.042 -17.985 1.00 93.50 286 VAL A CA 1
ATOM 2184 C C . VAL A 1 286 ? 5.817 -4.325 -19.337 1.00 93.50 286 VAL A C 1
ATOM 2186 O O . VAL A 1 286 ? 4.758 -3.912 -19.805 1.00 93.50 286 VAL A O 1
ATOM 2189 N N . PHE A 1 287 ? 6.961 -4.220 -20.018 1.00 93.12 287 PHE A N 1
ATOM 2190 C CA . PHE A 1 287 ? 7.044 -3.596 -21.347 1.00 93.12 287 PHE A CA 1
ATOM 2191 C C . PHE A 1 287 ? 6.282 -4.374 -22.427 1.00 93.12 287 PHE A C 1
ATOM 2193 O O . PHE A 1 287 ? 5.744 -3.764 -23.355 1.00 93.12 287 PHE A O 1
ATOM 2200 N N . ALA A 1 288 ? 6.231 -5.704 -22.322 1.00 91.88 288 ALA A N 1
ATOM 2201 C CA . ALA A 1 288 ? 5.453 -6.542 -23.227 1.00 91.88 288 ALA A CA 1
ATOM 2202 C C . ALA A 1 288 ? 3.940 -6.373 -23.004 1.00 91.88 288 ALA A C 1
ATOM 2204 O O . ALA A 1 288 ? 3.193 -6.227 -23.971 1.00 91.88 288 ALA A O 1
ATOM 2205 N N . SER A 1 289 ? 3.509 -6.341 -21.740 1.00 92.00 289 SER A N 1
ATOM 2206 C CA . SER A 1 289 ? 2.092 -6.291 -21.353 1.00 92.00 289 SER A CA 1
ATOM 2207 C C . SER A 1 289 ? 1.498 -4.883 -21.474 1.00 92.00 289 SER A C 1
ATOM 2209 O O . SER A 1 289 ? 0.382 -4.719 -21.958 1.00 92.00 289 SER A O 1
ATOM 2211 N N . PHE A 1 290 ? 2.265 -3.850 -21.110 1.00 92.62 290 PHE A N 1
ATOM 2212 C CA . PHE A 1 290 ? 1.816 -2.454 -21.044 1.00 92.62 290 PHE A CA 1
ATOM 2213 C C . PHE A 1 290 ? 2.747 -1.502 -21.813 1.00 92.62 290 PHE A C 1
ATOM 2215 O O . PHE A 1 290 ? 3.302 -0.559 -21.245 1.00 92.62 290 PHE A O 1
ATOM 2222 N N . PRO A 1 291 ? 2.927 -1.679 -23.134 1.00 92.25 291 PRO A N 1
ATOM 2223 C CA . PRO A 1 291 ? 3.984 -0.999 -23.883 1.00 92.25 291 PRO A CA 1
ATOM 2224 C C . PRO A 1 291 ? 3.856 0.534 -23.876 1.00 92.25 291 PRO A C 1
ATOM 2226 O O . PRO A 1 291 ? 4.859 1.240 -23.789 1.00 92.25 291 PRO A O 1
ATOM 2229 N N . LYS A 1 292 ? 2.629 1.067 -23.959 1.00 92.31 292 LYS A N 1
ATOM 2230 C CA . LYS A 1 292 ? 2.360 2.518 -23.965 1.00 92.31 292 LYS A CA 1
ATOM 2231 C C . LYS A 1 292 ? 2.628 3.144 -22.593 1.00 92.31 292 LYS A C 1
ATOM 2233 O O . LYS A 1 292 ? 3.281 4.186 -22.526 1.00 92.31 292 LYS A O 1
ATOM 2238 N N . ALA A 1 293 ? 2.159 2.499 -21.525 1.00 93.06 293 ALA A N 1
ATOM 2239 C CA . ALA A 1 293 ? 2.368 2.943 -20.150 1.00 93.06 293 ALA A CA 1
ATOM 2240 C C . ALA A 1 293 ? 3.850 2.857 -19.759 1.00 93.06 293 ALA A C 1
ATOM 2242 O O . ALA A 1 293 ? 4.424 3.840 -19.303 1.00 93.06 293 ALA A O 1
ATOM 2243 N N . ALA A 1 294 ? 4.513 1.737 -20.065 1.00 93.88 294 ALA A N 1
ATOM 2244 C CA . ALA A 1 294 ? 5.935 1.538 -19.798 1.00 93.88 294 ALA A CA 1
ATOM 2245 C C . ALA A 1 294 ? 6.815 2.568 -20.525 1.00 93.88 294 ALA A C 1
ATOM 2247 O O . ALA A 1 294 ? 7.776 3.090 -19.955 1.00 93.88 294 ALA A O 1
ATOM 2248 N N . TRP A 1 295 ? 6.466 2.928 -21.766 1.00 93.06 295 TRP A N 1
ATOM 2249 C CA . TRP A 1 295 ? 7.118 4.023 -22.487 1.00 93.06 295 TRP A CA 1
ATOM 2250 C C . TRP A 1 295 ? 6.945 5.375 -21.780 1.00 93.06 295 TRP A C 1
ATOM 2252 O O . TRP A 1 295 ? 7.930 6.093 -21.591 1.00 93.06 295 TRP A O 1
ATOM 2262 N N . LYS A 1 296 ? 5.714 5.729 -21.379 1.00 93.12 296 LYS A N 1
ATOM 2263 C CA . LYS A 1 296 ? 5.436 6.973 -20.640 1.00 93.12 296 LYS A CA 1
ATOM 2264 C C . LYS A 1 296 ? 6.228 7.020 -19.331 1.00 93.12 296 LYS A C 1
ATOM 2266 O O . LYS A 1 296 ? 6.930 8.003 -19.110 1.00 93.12 296 LYS A O 1
ATOM 2271 N N . ALA A 1 297 ? 6.194 5.941 -18.553 1.00 93.25 297 ALA A N 1
ATOM 2272 C CA . ALA A 1 297 ? 6.920 5.798 -17.297 1.00 93.25 297 ALA A CA 1
ATOM 2273 C C . ALA A 1 297 ? 8.435 5.946 -17.487 1.00 93.25 297 ALA A C 1
ATOM 2275 O O . ALA A 1 297 ? 9.079 6.742 -16.814 1.00 93.25 297 ALA A O 1
ATOM 2276 N N . THR A 1 298 ? 9.008 5.271 -18.486 1.00 92.00 298 THR A N 1
ATOM 2277 C CA . THR A 1 298 ? 10.439 5.389 -18.822 1.00 92.00 298 THR A CA 1
ATOM 2278 C C . THR A 1 298 ? 10.815 6.827 -19.171 1.00 92.00 298 THR A C 1
ATOM 2280 O O . THR A 1 298 ? 11.851 7.330 -18.736 1.00 92.00 298 THR A O 1
ATOM 2283 N N . ARG A 1 299 ? 9.963 7.518 -19.940 1.00 91.81 299 ARG A N 1
ATOM 2284 C CA . ARG A 1 299 ? 10.149 8.932 -20.277 1.00 91.81 299 ARG A CA 1
ATOM 2285 C C . ARG A 1 299 ? 10.122 9.815 -19.026 1.00 91.81 299 ARG A C 1
ATOM 2287 O O . ARG A 1 299 ? 10.956 10.715 -18.938 1.00 91.81 299 ARG A O 1
ATOM 2294 N N . SER A 1 300 ? 9.208 9.554 -18.089 1.00 90.81 300 SER A N 1
ATOM 2295 C CA . SER A 1 300 ? 9.126 10.243 -16.793 1.00 90.81 300 SER A CA 1
ATOM 2296 C C . SER A 1 300 ? 10.380 9.994 -15.948 1.00 90.81 300 SER A C 1
ATOM 2298 O O . SER A 1 300 ? 11.033 10.952 -15.539 1.00 90.81 300 SER A O 1
ATOM 2300 N N . CYS A 1 301 ? 10.787 8.733 -15.759 1.00 89.75 301 CYS A N 1
ATOM 2301 C CA . CYS A 1 301 ? 11.946 8.356 -14.942 1.00 89.75 301 CYS A CA 1
ATOM 2302 C C . CYS A 1 301 ? 13.265 8.915 -15.490 1.00 89.75 301 CYS A C 1
ATOM 2304 O O . CYS A 1 301 ? 14.101 9.402 -14.731 1.00 89.75 301 CYS A O 1
ATOM 2306 N N . LEU A 1 302 ? 13.451 8.883 -16.813 1.00 89.62 302 LEU A N 1
ATOM 2307 C CA . LEU A 1 302 ? 14.624 9.473 -17.464 1.00 89.62 302 LEU A CA 1
ATOM 2308 C C . LEU A 1 302 ? 14.526 11.003 -17.608 1.00 89.62 302 LEU A C 1
ATOM 2310 O O . LEU A 1 302 ? 15.501 11.656 -17.993 1.00 89.62 302 LEU A O 1
ATOM 2314 N N . GLN A 1 303 ? 13.356 11.575 -17.300 1.00 90.44 303 GLN A N 1
ATOM 2315 C CA . GLN A 1 303 ? 13.019 12.987 -17.476 1.00 90.44 303 GLN A CA 1
ATOM 2316 C C . GLN A 1 303 ? 13.360 13.485 -18.886 1.00 90.44 303 GLN A C 1
ATOM 2318 O O . GLN A 1 303 ? 14.012 14.515 -19.068 1.00 90.44 303 GLN A O 1
ATOM 2323 N N . LEU A 1 304 ? 12.951 12.712 -19.894 1.00 89.25 304 LEU A N 1
ATOM 2324 C CA . LEU A 1 304 ? 13.246 12.993 -21.295 1.00 89.25 304 LEU A CA 1
ATOM 2325 C C . LEU A 1 304 ? 12.372 14.133 -21.814 1.00 89.25 304 LEU A C 1
ATOM 2327 O O . LEU A 1 304 ? 11.144 14.021 -21.867 1.00 89.25 304 LEU A O 1
ATOM 2331 N N . GLN A 1 305 ? 13.014 15.210 -22.254 1.00 86.75 305 GLN A N 1
ATOM 2332 C CA . GLN A 1 305 ? 12.365 16.394 -22.813 1.00 86.75 305 GLN A CA 1
ATOM 2333 C C . GLN A 1 305 ? 13.072 16.828 -24.097 1.00 86.75 305 GLN A C 1
ATOM 2335 O O . GLN A 1 305 ? 14.268 16.609 -24.258 1.00 86.75 305 GLN A O 1
ATOM 2340 N N . GLN A 1 306 ? 12.347 17.467 -25.014 1.00 83.75 306 GLN A N 1
ATOM 2341 C CA . GLN A 1 306 ? 12.988 18.203 -26.102 1.00 83.75 306 GLN A CA 1
ATOM 2342 C C . GLN A 1 306 ? 13.294 19.619 -25.625 1.00 83.75 306 GLN A C 1
ATOM 2344 O O . GLN A 1 306 ? 12.409 20.311 -25.121 1.00 83.75 306 GLN A O 1
ATOM 2349 N N . ASN A 1 307 ? 14.545 20.045 -25.776 1.00 79.88 307 ASN A N 1
ATOM 2350 C CA . ASN A 1 307 ? 14.922 21.433 -25.552 1.00 79.88 307 ASN A CA 1
ATOM 2351 C C . ASN A 1 307 ? 14.348 22.333 -26.665 1.00 79.88 307 ASN A C 1
ATOM 2353 O O . ASN A 1 307 ? 13.862 21.848 -27.688 1.00 79.88 307 ASN A O 1
ATOM 2357 N N . ARG A 1 308 ? 14.444 23.655 -26.488 1.00 72.25 308 ARG A N 1
ATOM 2358 C CA . ARG A 1 308 ? 14.024 24.674 -27.466 1.00 72.25 308 ARG A CA 1
ATOM 2359 C C . ARG A 1 308 ? 14.671 24.491 -28.845 1.00 72.25 308 ARG A C 1
ATOM 2361 O O . ARG A 1 308 ? 14.044 24.820 -29.843 1.00 72.25 308 ARG A O 1
ATOM 2368 N N . ASP A 1 309 ? 15.854 23.882 -28.891 1.00 75.56 309 ASP A N 1
ATOM 2369 C CA . ASP A 1 309 ? 16.595 23.564 -30.121 1.00 75.56 309 ASP A CA 1
ATOM 2370 C C . ASP A 1 309 ? 16.171 22.228 -30.769 1.00 75.56 309 ASP A C 1
ATOM 2372 O O . ASP A 1 309 ? 16.796 21.755 -31.714 1.00 75.56 309 ASP A O 1
ATOM 2376 N N . GLY A 1 310 ? 15.137 21.562 -30.240 1.00 73.19 310 GLY A N 1
ATOM 2377 C CA . GLY A 1 310 ? 14.637 20.272 -30.732 1.00 73.19 310 GLY A CA 1
ATOM 2378 C C . GLY A 1 310 ? 15.463 19.048 -30.311 1.00 73.19 310 GLY A C 1
ATOM 2379 O O . GLY A 1 310 ? 15.053 17.916 -30.583 1.00 73.19 310 GLY A O 1
ATOM 2380 N N . LEU A 1 311 ? 16.586 19.257 -29.616 1.00 78.81 311 LEU A N 1
ATOM 2381 C CA . LEU A 1 311 ? 17.459 18.203 -29.094 1.00 78.81 311 LEU A CA 1
ATOM 2382 C C . LEU A 1 311 ? 16.841 17.499 -27.882 1.00 78.81 311 LEU A C 1
ATOM 2384 O O . LEU A 1 311 ? 16.245 18.140 -27.015 1.00 78.81 311 LEU A O 1
ATOM 2388 N N . LEU A 1 312 ? 17.006 16.177 -27.812 1.00 85.19 312 LEU A N 1
ATOM 2389 C CA . LEU A 1 312 ? 16.569 15.373 -26.674 1.00 85.19 312 LEU A CA 1
ATOM 2390 C C . LEU A 1 312 ? 17.533 15.573 -25.499 1.00 85.19 312 LEU A C 1
ATOM 2392 O O . LEU A 1 312 ? 18.731 15.348 -25.632 1.00 85.19 312 LEU A O 1
ATOM 2396 N N . VAL A 1 313 ? 16.996 15.965 -24.350 1.00 86.50 313 VAL A N 1
ATOM 2397 C CA . VAL A 1 313 ? 17.726 16.147 -23.095 1.00 86.50 313 VAL A CA 1
ATOM 2398 C C . VAL A 1 313 ? 17.133 15.215 -22.050 1.00 86.50 313 VAL A C 1
ATOM 2400 O O . VAL A 1 313 ? 15.926 14.971 -22.034 1.00 86.50 313 VAL A O 1
ATOM 2403 N N . ALA A 1 314 ? 17.985 14.714 -21.165 1.00 88.25 314 ALA A N 1
ATOM 2404 C CA . ALA A 1 314 ? 17.592 13.898 -20.033 1.00 88.25 314 ALA A CA 1
ATOM 2405 C C . ALA A 1 314 ? 18.128 14.495 -18.734 1.00 88.25 314 ALA A C 1
ATOM 2407 O O . ALA A 1 314 ? 19.183 15.129 -18.723 1.00 88.25 314 ALA A O 1
ATOM 2408 N N . ARG A 1 315 ? 17.395 14.292 -17.639 1.00 85.69 315 ARG A N 1
ATOM 2409 C CA . ARG A 1 315 ? 17.757 14.799 -16.303 1.00 85.69 315 ARG A CA 1
ATOM 2410 C C . ARG A 1 315 ? 17.698 13.720 -15.219 1.00 85.69 315 ARG A C 1
ATOM 2412 O O . ARG A 1 315 ? 17.669 14.030 -14.033 1.00 85.69 315 ARG A O 1
ATOM 2419 N N . ALA A 1 316 ? 17.697 12.453 -15.629 1.00 85.38 316 ALA A N 1
ATOM 2420 C CA . ALA A 1 316 ? 17.815 11.323 -14.716 1.00 85.38 316 ALA A CA 1
ATOM 2421 C C . ALA A 1 316 ? 19.135 11.369 -13.926 1.00 85.38 316 ALA A C 1
ATOM 2423 O O . ALA A 1 316 ? 20.151 11.880 -14.407 1.00 85.38 316 ALA A O 1
ATOM 2424 N N . THR A 1 317 ? 19.126 10.785 -12.729 1.00 82.62 317 THR A N 1
ATOM 2425 C CA . THR A 1 317 ? 20.322 10.672 -11.887 1.00 82.62 317 THR A CA 1
ATOM 2426 C C . THR A 1 317 ? 21.362 9.728 -12.515 1.00 82.62 317 THR A C 1
ATOM 2428 O O . THR A 1 317 ? 20.999 8.830 -13.285 1.00 82.62 317 THR A O 1
ATOM 2431 N N . PRO A 1 318 ? 22.662 9.875 -12.184 1.00 79.25 318 PRO A N 1
ATOM 2432 C CA . PRO A 1 318 ? 23.714 8.986 -12.689 1.00 79.25 318 PRO A CA 1
ATOM 2433 C C . PRO A 1 318 ? 23.449 7.500 -12.411 1.00 79.25 318 PRO A C 1
ATOM 2435 O O . PRO A 1 318 ? 23.776 6.652 -13.237 1.00 79.25 318 PRO A O 1
ATOM 2438 N N . GLU A 1 319 ? 22.796 7.179 -11.291 1.00 80.69 319 GLU A N 1
ATOM 2439 C CA . GLU A 1 319 ? 22.489 5.793 -10.922 1.00 80.69 319 GLU A CA 1
ATOM 2440 C C . GLU A 1 319 ? 21.462 5.138 -11.842 1.00 80.69 319 GLU A C 1
ATOM 2442 O O . GLU A 1 319 ? 21.595 3.963 -12.188 1.00 80.69 319 GLU A O 1
ATOM 2447 N N . VAL A 1 320 ? 20.469 5.899 -12.310 1.00 83.88 320 VAL A N 1
ATOM 2448 C CA . VAL A 1 320 ? 19.514 5.405 -13.310 1.00 83.88 320 VAL A CA 1
ATOM 2449 C C . VAL A 1 320 ? 20.241 5.145 -14.632 1.00 83.88 320 VAL A C 1
ATOM 2451 O O . VAL A 1 320 ? 20.063 4.088 -15.238 1.00 83.88 320 VAL A O 1
ATOM 2454 N N . TRP A 1 321 ? 21.137 6.047 -15.046 1.00 84.56 321 TRP A N 1
ATOM 2455 C CA . TRP A 1 321 ? 21.956 5.859 -16.249 1.00 84.56 321 TRP A CA 1
ATOM 2456 C C . TRP A 1 321 ? 22.880 4.651 -16.156 1.00 84.56 321 TRP A C 1
ATOM 2458 O O . TRP A 1 321 ? 22.990 3.885 -17.113 1.00 84.56 321 TRP A O 1
ATOM 2468 N N . LYS A 1 322 ? 23.488 4.419 -14.992 1.00 82.31 322 LYS A N 1
ATOM 2469 C CA . LYS A 1 322 ? 24.316 3.239 -14.745 1.00 82.31 322 LYS A CA 1
ATOM 2470 C C . LYS A 1 322 ? 23.532 1.943 -14.943 1.00 82.31 322 LYS A C 1
ATOM 2472 O O . LYS A 1 322 ? 24.083 1.002 -15.504 1.00 82.31 322 LYS A O 1
ATOM 2477 N N . LYS A 1 323 ? 22.251 1.898 -14.562 1.00 84.69 323 LYS A N 1
ATOM 2478 C CA . LYS A 1 323 ? 21.372 0.734 -14.785 1.00 84.69 323 LYS A CA 1
ATOM 2479 C C . LYS A 1 323 ? 20.981 0.568 -16.250 1.00 84.69 323 LYS A C 1
ATOM 2481 O O . LYS A 1 323 ? 21.011 -0.547 -16.757 1.00 84.69 323 LYS A O 1
ATOM 2486 N N . VAL A 1 324 ? 20.680 1.662 -16.955 1.00 85.69 324 VAL A N 1
ATOM 2487 C CA . VAL A 1 324 ? 20.421 1.626 -18.409 1.00 85.69 324 VAL A CA 1
ATOM 2488 C C . VAL A 1 324 ? 21.635 1.068 -19.160 1.00 85.69 324 VAL A C 1
ATOM 2490 O O . VAL A 1 324 ? 21.488 0.264 -20.079 1.00 85.69 324 VAL A O 1
ATOM 2493 N N . LEU A 1 325 ? 22.840 1.459 -18.744 1.00 78.69 325 LEU A N 1
ATOM 2494 C CA . LEU A 1 325 ? 24.106 1.027 -19.340 1.00 78.69 325 LEU A CA 1
ATOM 2495 C C . LEU A 1 325 ? 24.560 -0.366 -18.868 1.00 78.69 325 LEU A C 1
ATOM 2497 O O . LEU A 1 325 ? 25.238 -1.087 -19.610 1.00 78.69 325 LEU A O 1
ATOM 2501 N N . GLY A 1 326 ? 24.185 -0.753 -17.649 1.00 68.19 326 GLY A N 1
ATOM 2502 C CA . GLY A 1 326 ? 24.528 -2.009 -16.992 1.00 68.19 326 GLY A CA 1
ATOM 2503 C C . GLY A 1 326 ? 23.764 -3.193 -17.578 1.00 68.19 326 GLY A C 1
ATOM 2504 O O . GLY A 1 326 ? 22.695 -3.554 -17.108 1.00 68.19 326 GLY A O 1
ATOM 2505 N N . GLY A 1 327 ? 24.319 -3.821 -18.616 1.00 57.34 327 GLY A N 1
ATOM 2506 C CA . GLY A 1 327 ? 23.829 -5.118 -19.103 1.00 57.34 327 GLY A CA 1
ATOM 2507 C C . GLY A 1 327 ? 24.482 -6.299 -18.365 1.00 57.34 327 GLY A C 1
ATOM 2508 O O . GLY A 1 327 ? 25.670 -6.179 -18.026 1.00 57.34 327 GLY A O 1
ATOM 2509 N N . PRO A 1 328 ? 23.777 -7.432 -18.168 1.00 49.31 328 PRO A N 1
ATOM 2510 C CA . PRO A 1 328 ? 24.371 -8.660 -17.634 1.00 49.31 328 PRO A CA 1
ATOM 2511 C C . PRO A 1 328 ? 25.543 -9.139 -18.508 1.00 49.31 328 PRO A C 1
ATOM 2513 O O . PRO A 1 328 ? 25.589 -8.855 -19.709 1.00 49.31 328 PRO A O 1
ATOM 2516 N N . GLN A 1 329 ? 26.511 -9.838 -17.899 1.00 51.75 329 GLN A N 1
ATOM 2517 C CA . GLN A 1 329 ? 27.591 -10.508 -18.629 1.00 51.75 329 GLN A CA 1
ATOM 2518 C C . GLN A 1 329 ? 26.994 -11.430 -19.700 1.00 51.75 329 GLN A C 1
ATOM 2520 O O . GLN A 1 329 ? 26.004 -12.125 -19.476 1.00 51.75 329 GLN A O 1
ATOM 2525 N N . GLN A 1 330 ? 27.590 -11.388 -20.888 1.00 46.75 330 GLN A N 1
ATOM 2526 C CA . GLN A 1 330 ? 27.065 -11.953 -22.130 1.00 46.75 330 GLN A CA 1
ATOM 2527 C C . GLN A 1 330 ? 26.989 -13.495 -22.140 1.00 46.75 330 GLN A C 1
ATOM 2529 O O . GLN A 1 330 ? 26.535 -14.064 -23.127 1.00 46.75 330 GLN A O 1
ATOM 2534 N N . GLU A 1 331 ? 27.386 -14.174 -21.064 1.00 45.41 331 GLU A N 1
ATOM 2535 C CA . GLU A 1 331 ? 27.425 -15.640 -21.012 1.00 45.41 331 GLU A CA 1
ATOM 2536 C C . GLU A 1 331 ? 26.042 -16.295 -20.822 1.00 45.41 331 GLU A C 1
ATOM 2538 O O . GLU A 1 331 ? 25.885 -17.452 -21.186 1.00 45.41 331 GLU A O 1
ATOM 2543 N N . ASP A 1 332 ? 25.008 -15.557 -20.388 1.00 44.09 332 ASP A N 1
ATOM 2544 C CA . ASP A 1 332 ? 23.675 -16.132 -20.083 1.00 44.09 332 ASP A CA 1
ATOM 2545 C C . ASP A 1 332 ? 22.508 -15.623 -20.958 1.00 44.09 332 ASP A C 1
ATOM 2547 O O . ASP A 1 332 ? 21.366 -16.062 -20.818 1.00 44.09 332 ASP A O 1
ATOM 2551 N N . VAL A 1 333 ? 22.743 -14.682 -21.880 1.00 45.19 333 VAL A N 1
ATOM 2552 C CA . VAL A 1 333 ? 21.657 -13.950 -22.583 1.00 45.19 333 VAL A CA 1
ATOM 2553 C C . VAL A 1 333 ? 21.038 -14.758 -23.746 1.00 45.19 333 VAL A C 1
ATOM 2555 O O . VAL A 1 333 ? 20.160 -14.281 -24.462 1.00 45.19 333 VAL A O 1
ATOM 2558 N N . GLY A 1 334 ? 21.458 -16.010 -23.941 1.00 46.34 334 GLY A N 1
ATOM 2559 C CA . GLY A 1 334 ? 21.003 -16.855 -25.048 1.00 46.34 334 GLY A CA 1
ATOM 2560 C C . GLY A 1 334 ? 19.730 -17.671 -24.805 1.00 46.34 334 GLY A C 1
ATOM 2561 O O . GLY A 1 334 ? 19.177 -18.172 -25.778 1.00 46.34 334 GLY A O 1
ATOM 2562 N N . GLN A 1 335 ? 19.262 -17.844 -23.560 1.00 49.41 335 GLN A N 1
ATOM 2563 C CA . GLN A 1 335 ? 18.315 -18.938 -23.266 1.00 49.41 335 GLN A CA 1
ATOM 2564 C C . GLN A 1 335 ? 16.887 -18.525 -22.857 1.00 49.41 335 GLN A C 1
ATOM 2566 O O . GLN A 1 335 ? 15.983 -19.332 -23.042 1.00 49.41 335 GLN A O 1
ATOM 2571 N N . ASN A 1 336 ? 16.625 -17.282 -22.415 1.00 56.00 336 ASN A N 1
ATOM 2572 C CA . ASN A 1 336 ? 15.329 -16.933 -21.786 1.00 56.00 336 ASN A CA 1
ATOM 2573 C C . ASN A 1 336 ? 14.541 -15.757 -22.407 1.00 56.00 336 ASN A C 1
ATOM 2575 O O . ASN A 1 336 ? 13.570 -15.300 -21.813 1.00 56.00 336 ASN A O 1
ATOM 2579 N N . GLY A 1 337 ? 14.928 -15.217 -23.570 1.00 68.31 337 GLY A N 1
ATOM 2580 C CA . GLY A 1 337 ? 14.164 -14.143 -24.242 1.00 68.31 337 GLY A CA 1
ATOM 2581 C C . GLY A 1 337 ? 14.163 -12.767 -23.544 1.00 68.31 337 GLY A C 1
ATOM 2582 O O . GLY A 1 337 ? 13.586 -11.819 -24.072 1.00 68.31 337 GLY A O 1
ATOM 2583 N N . VAL A 1 338 ? 14.839 -12.630 -22.399 1.00 80.19 338 VAL A N 1
ATOM 2584 C CA . VAL A 1 338 ? 15.001 -11.373 -21.651 1.00 80.19 338 VAL A CA 1
ATOM 2585 C C . VAL A 1 338 ? 16.046 -10.491 -22.335 1.00 80.19 338 VAL A C 1
ATOM 2587 O O . VAL A 1 338 ? 17.185 -10.911 -22.550 1.00 80.19 338 VAL A O 1
ATOM 2590 N N . VAL A 1 339 ? 15.671 -9.256 -22.671 1.00 85.25 339 VAL A N 1
ATOM 2591 C CA . VAL A 1 339 ? 16.548 -8.291 -23.349 1.00 85.25 339 VAL A CA 1
ATOM 2592 C C . VAL A 1 339 ? 17.101 -7.295 -22.321 1.00 85.25 339 VAL A C 1
ATOM 2594 O O . VAL A 1 339 ? 16.378 -6.939 -21.384 1.00 85.25 339 VAL A O 1
ATOM 2597 N N . PRO A 1 340 ? 18.360 -6.823 -22.437 1.00 88.06 340 PRO A N 1
ATOM 2598 C CA . PRO A 1 340 ? 18.875 -5.842 -21.490 1.00 88.06 340 PRO A CA 1
ATOM 2599 C C . PRO A 1 340 ? 18.109 -4.515 -21.564 1.00 88.06 340 PRO A C 1
ATOM 2601 O O . PRO A 1 340 ? 17.484 -4.185 -22.573 1.00 88.06 340 PRO A O 1
ATOM 2604 N N . LEU A 1 341 ? 18.170 -3.744 -20.475 1.00 88.81 341 LEU A N 1
ATOM 2605 C CA . LEU A 1 341 ? 17.360 -2.538 -20.293 1.00 88.81 341 LEU A CA 1
ATOM 2606 C C . LEU A 1 341 ? 17.548 -1.511 -21.421 1.00 88.81 341 LEU A C 1
ATOM 2608 O O . LEU A 1 341 ? 16.574 -0.932 -21.894 1.00 88.81 341 LEU A O 1
ATOM 2612 N N . PHE A 1 342 ? 18.779 -1.314 -21.898 1.00 90.19 342 PHE A N 1
ATOM 2613 C CA . PHE A 1 342 ? 19.053 -0.430 -23.033 1.00 90.19 342 PHE A CA 1
ATOM 2614 C C . PHE A 1 342 ? 18.267 -0.837 -24.289 1.00 90.19 342 PHE A C 1
ATOM 2616 O O . PHE A 1 342 ? 17.560 -0.016 -24.868 1.00 90.19 342 PHE A O 1
ATOM 2623 N N . GLU A 1 343 ? 18.352 -2.103 -24.697 1.00 90.56 343 GLU A N 1
ATOM 2624 C CA . GLU A 1 343 ? 17.641 -2.637 -25.858 1.00 90.56 343 GLU A CA 1
ATOM 2625 C C . GLU A 1 343 ? 16.123 -2.565 -25.681 1.00 90.56 343 GLU A C 1
ATOM 2627 O O . GLU A 1 343 ? 15.413 -2.238 -26.634 1.00 90.56 343 GLU A O 1
ATOM 2632 N N . LEU A 1 344 ? 15.633 -2.824 -24.464 1.00 90.81 344 LEU A N 1
ATOM 2633 C CA . LEU A 1 344 ? 14.219 -2.714 -24.116 1.00 90.81 344 LEU A CA 1
ATOM 2634 C C . LEU A 1 344 ? 13.708 -1.277 -24.314 1.00 90.81 344 LEU A C 1
ATOM 2636 O O . LEU A 1 344 ? 12.672 -1.051 -24.944 1.00 90.81 344 LEU A O 1
ATOM 2640 N N . ILE A 1 345 ? 14.480 -0.288 -23.856 1.00 92.19 345 ILE A N 1
ATOM 2641 C CA . ILE A 1 345 ? 14.174 1.133 -24.047 1.00 92.19 345 ILE A CA 1
ATOM 2642 C C . ILE A 1 345 ? 14.254 1.503 -25.534 1.00 92.19 345 ILE A C 1
ATOM 2644 O O . ILE A 1 345 ? 13.336 2.144 -26.050 1.00 92.19 345 ILE A O 1
ATOM 2648 N N . CYS A 1 346 ? 15.287 1.056 -26.260 1.00 91.69 346 CYS A N 1
ATOM 2649 C CA . CYS A 1 346 ? 15.400 1.269 -27.706 1.00 91.69 346 CYS A CA 1
ATOM 2650 C C . CYS A 1 346 ? 14.187 0.716 -28.471 1.00 91.69 346 CYS A C 1
ATOM 2652 O O . CYS A 1 346 ? 13.668 1.395 -29.359 1.00 91.69 346 CYS A O 1
ATOM 2654 N N . ALA A 1 347 ? 13.692 -0.471 -28.109 1.00 91.19 347 ALA A N 1
ATOM 2655 C CA . ALA A 1 347 ? 12.494 -1.056 -28.708 1.00 91.19 347 ALA A CA 1
ATOM 2656 C C . ALA A 1 347 ? 11.252 -0.174 -28.484 1.00 91.19 347 ALA A C 1
ATOM 2658 O O . ALA A 1 347 ? 10.474 0.055 -29.416 1.00 91.19 347 ALA A O 1
ATOM 2659 N N . SER A 1 348 ? 11.100 0.393 -27.284 1.00 92.56 348 SER A N 1
ATOM 2660 C CA . SER A 1 348 ? 10.024 1.345 -26.980 1.00 92.56 348 SER A CA 1
ATOM 2661 C C . SER A 1 348 ? 10.151 2.654 -27.759 1.00 92.56 348 SER A C 1
ATOM 2663 O O . SER A 1 348 ? 9.159 3.124 -28.323 1.00 92.56 348 SER A O 1
ATOM 2665 N N . PHE A 1 349 ? 11.360 3.211 -27.894 1.00 91.81 349 PHE A N 1
ATOM 2666 C CA . PHE A 1 349 ? 11.599 4.373 -28.758 1.00 91.81 349 PHE A CA 1
ATOM 2667 C C . PHE A 1 349 ? 11.192 4.091 -30.204 1.00 91.81 349 PHE A C 1
ATOM 2669 O O . PHE A 1 349 ? 10.474 4.889 -30.801 1.00 91.81 349 PHE A O 1
ATOM 2676 N N . LEU A 1 350 ? 11.576 2.939 -30.758 1.00 90.38 350 LEU A N 1
ATOM 2677 C CA . LEU A 1 350 ? 11.194 2.546 -32.117 1.00 90.38 350 LEU A CA 1
ATOM 2678 C C . LEU A 1 350 ? 9.682 2.441 -32.305 1.00 90.38 350 LEU A C 1
ATOM 2680 O O . LEU A 1 350 ? 9.181 2.737 -33.389 1.00 90.38 350 LEU A O 1
ATOM 2684 N N . LYS A 1 351 ? 8.956 2.006 -31.273 1.00 91.00 351 LYS A N 1
ATOM 2685 C CA . LYS A 1 351 ? 7.501 1.846 -31.325 1.00 91.00 351 LYS A CA 1
ATOM 2686 C C . LYS A 1 351 ? 6.757 3.179 -31.206 1.00 91.00 351 LYS A C 1
ATOM 2688 O O . LYS A 1 351 ? 5.794 3.382 -31.936 1.00 91.00 351 LYS A O 1
ATOM 2693 N N . PHE A 1 352 ? 7.187 4.080 -30.320 1.00 91.81 352 PHE A N 1
ATOM 2694 C CA . PHE A 1 352 ? 6.403 5.273 -29.961 1.00 91.81 352 PHE A CA 1
ATOM 2695 C C . PHE A 1 352 ? 6.993 6.607 -30.439 1.00 91.81 352 PHE A C 1
ATOM 2697 O O . PHE A 1 352 ? 6.242 7.548 -30.706 1.00 91.81 352 PHE A O 1
ATOM 2704 N N . LYS A 1 353 ? 8.322 6.723 -30.553 1.00 89.94 353 LYS A N 1
ATOM 2705 C CA . LYS A 1 353 ? 9.036 7.944 -30.975 1.00 89.94 353 LYS A CA 1
ATOM 2706 C C . LYS A 1 353 ? 10.317 7.600 -31.761 1.00 89.94 353 LYS A C 1
ATOM 2708 O O . LYS A 1 353 ? 11.415 7.938 -31.318 1.00 89.94 353 LYS A O 1
ATOM 2713 N N . PRO A 1 354 ? 10.220 6.987 -32.958 1.00 88.69 354 PRO A N 1
ATOM 2714 C CA . PRO A 1 354 ? 11.390 6.475 -33.683 1.00 88.69 354 PRO A CA 1
ATOM 2715 C C . PRO A 1 354 ? 12.408 7.566 -34.040 1.00 88.69 354 PRO A C 1
ATOM 2717 O O . PRO A 1 354 ? 13.611 7.329 -33.995 1.00 88.69 354 PRO A O 1
ATOM 2720 N N . LYS A 1 355 ? 11.943 8.796 -34.306 1.00 88.56 355 LYS A N 1
ATOM 2721 C CA . LYS A 1 355 ? 12.808 9.957 -34.583 1.00 88.56 355 LYS A CA 1
ATOM 2722 C C . LYS A 1 355 ? 13.692 10.363 -33.398 1.00 88.56 355 LYS A C 1
ATOM 2724 O O . LYS A 1 355 ? 14.687 11.040 -33.606 1.00 88.56 355 LYS A O 1
ATOM 2729 N N . TRP A 1 356 ? 13.326 9.988 -32.171 1.00 89.75 356 TRP A N 1
ATOM 2730 C CA . TRP A 1 356 ? 14.098 10.311 -30.968 1.00 89.75 356 TRP A CA 1
ATOM 2731 C C . TRP A 1 356 ? 15.178 9.271 -30.663 1.00 89.75 356 TRP A C 1
ATOM 2733 O O . TRP A 1 356 ? 16.064 9.552 -29.862 1.00 89.75 356 TRP A O 1
ATOM 2743 N N . LEU A 1 357 ? 15.131 8.090 -31.293 1.00 90.31 357 LEU A N 1
ATOM 2744 C CA . LEU A 1 357 ? 16.088 7.022 -31.015 1.00 90.31 357 LEU A CA 1
ATOM 2745 C C . LEU A 1 357 ? 17.545 7.441 -31.281 1.00 90.31 357 LEU A C 1
ATOM 2747 O O . LEU A 1 357 ? 18.363 7.199 -30.397 1.00 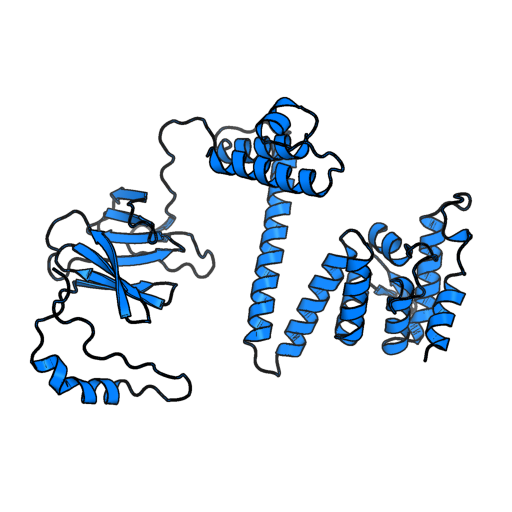90.31 357 LEU A O 1
ATOM 2751 N N . PRO A 1 358 ? 17.906 8.073 -32.419 1.00 89.62 358 PRO A N 1
ATOM 2752 C CA . PRO A 1 358 ? 19.294 8.472 -32.656 1.00 89.62 358 PRO A CA 1
ATOM 2753 C C . PRO A 1 358 ? 19.818 9.418 -31.569 1.00 89.62 358 PRO A C 1
ATOM 2755 O O . PRO A 1 358 ? 20.874 9.163 -30.997 1.00 89.62 358 PRO A O 1
ATOM 2758 N N . SER A 1 359 ? 19.032 10.439 -31.209 1.00 89.00 359 SER A N 1
ATOM 2759 C CA . SER A 1 359 ? 19.379 11.386 -30.141 1.00 89.00 359 SER A CA 1
ATOM 2760 C C . SER A 1 359 ? 19.464 10.716 -28.770 1.00 89.00 359 SER A C 1
ATOM 2762 O O . SER A 1 359 ? 20.307 11.078 -27.960 1.00 89.00 359 SER A O 1
ATOM 2764 N N . PHE A 1 360 ? 18.621 9.716 -28.497 1.00 90.12 360 PHE A N 1
ATOM 2765 C CA . PHE A 1 360 ? 18.707 8.932 -27.267 1.00 90.12 360 PHE A CA 1
ATOM 2766 C C . PHE A 1 360 ? 19.990 8.097 -27.203 1.00 90.12 360 PHE A C 1
ATOM 2768 O O . PHE A 1 360 ? 20.642 8.062 -26.161 1.00 90.12 360 PHE A O 1
ATOM 2775 N N . VAL A 1 361 ? 20.376 7.440 -28.301 1.00 89.75 361 VAL A N 1
ATOM 2776 C CA . VAL A 1 361 ? 21.619 6.657 -28.371 1.00 89.75 361 VAL A CA 1
ATOM 2777 C C . VAL A 1 361 ? 22.834 7.565 -28.187 1.00 89.75 361 VAL A C 1
ATOM 2779 O O . VAL A 1 361 ? 23.734 7.220 -27.426 1.00 89.75 361 VAL A O 1
ATOM 2782 N N . GLU A 1 362 ? 22.839 8.736 -28.826 1.00 88.12 362 GLU A N 1
ATOM 2783 C CA . GLU A 1 362 ? 23.888 9.746 -28.666 1.00 88.12 362 GLU A CA 1
ATOM 2784 C C . GLU A 1 362 ? 23.983 10.248 -27.220 1.00 88.12 362 GLU A C 1
ATOM 2786 O O . GLU A 1 362 ? 25.063 10.242 -26.631 1.00 88.12 362 GLU A O 1
ATOM 2791 N N . LEU A 1 363 ? 22.849 10.594 -26.608 1.00 87.75 363 LEU A N 1
ATOM 2792 C CA . LEU A 1 363 ? 22.789 11.012 -25.210 1.00 87.75 363 LEU A CA 1
ATOM 2793 C C . LEU A 1 363 ? 23.306 9.906 -24.281 1.00 87.75 363 LEU A C 1
ATOM 2795 O O . LEU A 1 363 ? 24.134 10.155 -23.410 1.00 87.75 363 LEU A O 1
ATOM 2799 N N . THR A 1 364 ? 22.893 8.661 -24.511 1.00 86.56 364 THR A N 1
ATOM 2800 C CA . THR A 1 364 ? 23.358 7.507 -23.732 1.00 86.56 364 THR A CA 1
ATOM 2801 C C . THR A 1 364 ? 24.874 7.315 -23.878 1.00 86.56 364 THR A C 1
ATOM 2803 O O . THR A 1 364 ? 25.557 7.037 -22.893 1.00 86.56 364 THR A O 1
ATOM 2806 N N . GLN A 1 365 ? 25.423 7.527 -25.080 1.00 84.56 365 GLN A N 1
ATOM 2807 C CA . GLN A 1 365 ? 26.862 7.479 -25.347 1.00 84.56 365 GLN A CA 1
ATOM 2808 C C . GLN A 1 365 ? 27.626 8.577 -24.591 1.00 84.56 365 GLN A C 1
ATOM 2810 O O . GLN A 1 365 ? 28.692 8.297 -24.051 1.00 84.56 365 GLN A O 1
ATOM 2815 N N . GLN A 1 366 ? 27.083 9.795 -24.492 1.00 82.44 366 GLN A N 1
ATOM 2816 C CA . GLN A 1 366 ? 27.692 10.878 -23.707 1.00 82.44 366 GLN A CA 1
ATOM 2817 C C . GLN A 1 366 ? 27.781 10.520 -22.215 1.00 82.44 366 GLN A C 1
ATOM 2819 O O . GLN A 1 366 ? 28.817 10.747 -21.590 1.00 82.44 366 GLN A O 1
ATOM 2824 N N . TYR A 1 367 ? 26.742 9.895 -21.650 1.00 79.31 367 TYR A N 1
ATOM 2825 C CA . TYR A 1 367 ? 26.758 9.448 -20.251 1.00 79.31 367 TYR A CA 1
ATOM 2826 C C . TYR A 1 367 ? 27.756 8.313 -19.984 1.00 79.31 367 TYR A C 1
ATOM 2828 O O . TYR A 1 367 ? 28.318 8.264 -18.887 1.00 79.31 367 TYR A O 1
ATOM 2836 N N . VAL A 1 368 ? 28.026 7.434 -20.963 1.00 74.38 368 VAL A N 1
ATOM 2837 C CA . VAL A 1 368 ? 29.122 6.446 -20.868 1.00 74.38 368 VAL A CA 1
ATOM 2838 C C . VAL A 1 368 ? 30.459 7.161 -20.692 1.00 74.38 368 VAL A C 1
ATOM 2840 O O . VAL A 1 368 ? 31.178 6.856 -19.745 1.00 74.38 368 VAL A O 1
ATOM 2843 N N . SER A 1 369 ? 30.751 8.142 -21.549 1.00 66.56 369 SER A N 1
ATOM 2844 C CA . SER A 1 369 ? 32.021 8.882 -21.553 1.00 66.56 369 SER A CA 1
ATOM 2845 C C . SER A 1 369 ? 32.284 9.651 -20.255 1.00 66.56 369 SER A C 1
ATOM 2847 O O . SER A 1 369 ? 33.432 9.839 -19.867 1.00 66.56 369 SER A O 1
ATOM 2849 N N . VAL A 1 370 ? 31.222 10.121 -19.594 1.00 65.56 370 VAL A N 1
ATOM 2850 C CA . VAL A 1 370 ? 31.308 10.875 -18.332 1.00 65.56 370 VAL A CA 1
ATOM 2851 C C . VAL A 1 370 ? 31.419 9.945 -17.122 1.00 65.56 370 VAL A C 1
ATOM 2853 O O . VAL A 1 370 ? 32.099 10.272 -16.153 1.00 65.56 370 VAL A O 1
ATOM 2856 N N . SER A 1 371 ? 30.752 8.790 -17.165 1.00 59.47 371 SER A N 1
ATOM 2857 C CA . SER A 1 371 ? 30.619 7.894 -16.006 1.00 59.47 371 SER A CA 1
ATOM 2858 C C . SER A 1 371 ? 31.707 6.813 -15.946 1.00 59.47 371 SER A C 1
ATOM 2860 O O . SER A 1 371 ? 31.901 6.203 -14.896 1.00 59.47 371 SER A O 1
ATOM 2862 N N . TRP A 1 372 ? 32.414 6.565 -17.053 1.00 57.84 372 TRP A N 1
ATOM 2863 C CA . TRP A 1 372 ? 33.472 5.562 -17.165 1.00 57.84 372 TRP A CA 1
ATOM 2864 C C . TRP A 1 372 ? 34.711 6.218 -17.779 1.00 57.84 372 TRP A C 1
ATOM 2866 O O . TRP A 1 372 ? 34.707 6.597 -18.946 1.00 57.84 372 TRP A O 1
ATOM 2876 N N . ALA A 1 373 ? 35.783 6.364 -16.997 1.00 50.59 373 ALA A N 1
ATOM 2877 C CA . ALA A 1 373 ? 37.074 6.762 -17.547 1.00 50.59 373 ALA A CA 1
ATOM 2878 C C . ALA A 1 373 ? 37.585 5.656 -18.489 1.00 50.59 373 ALA A C 1
ATOM 2880 O O . ALA A 1 373 ? 37.519 4.478 -18.132 1.00 50.59 373 ALA A O 1
ATOM 2881 N N . TYR A 1 374 ? 38.130 6.062 -19.641 1.00 44.56 374 TYR A N 1
ATOM 2882 C CA . TYR A 1 374 ? 38.600 5.273 -20.802 1.00 44.56 374 TYR A CA 1
ATOM 2883 C C . TYR A 1 374 ? 39.686 4.200 -20.512 1.00 44.56 374 TYR A C 1
ATOM 2885 O O . TYR A 1 374 ? 40.425 3.776 -21.391 1.00 44.56 374 TYR A O 1
ATOM 2893 N N . SER A 1 375 ? 39.887 3.812 -19.249 1.00 39.34 375 SER A N 1
ATOM 2894 C CA . SER A 1 375 ? 40.986 2.948 -18.798 1.00 39.34 375 SER A CA 1
ATOM 2895 C C . SER A 1 375 ? 40.545 1.825 -17.847 1.00 39.34 375 SER A C 1
ATOM 2897 O O . SER A 1 375 ? 41.382 1.084 -17.330 1.00 39.34 375 SER A O 1
ATOM 2899 N N . SER A 1 376 ? 39.241 1.662 -17.596 1.00 39.97 376 SER A N 1
ATOM 2900 C CA . SER A 1 376 ? 38.749 0.511 -16.833 1.00 39.97 376 SER A CA 1
ATOM 2901 C C . SER A 1 376 ? 38.588 -0.698 -17.753 1.00 39.97 376 SER A C 1
ATOM 2903 O O . SER A 1 376 ? 37.719 -0.709 -18.623 1.00 39.97 376 SER A O 1
ATOM 2905 N N . LYS A 1 377 ? 39.384 -1.752 -17.530 1.00 43.50 377 LYS A N 1
ATOM 2906 C CA . LYS A 1 377 ? 39.197 -3.065 -18.180 1.00 43.50 377 LYS A CA 1
ATOM 2907 C C . LYS A 1 377 ? 37.853 -3.732 -17.836 1.00 43.50 377 LYS A C 1
ATOM 2909 O O . LYS A 1 377 ? 37.479 -4.682 -18.513 1.00 43.50 377 LYS A O 1
ATOM 2914 N N . ASP A 1 378 ? 37.125 -3.200 -16.853 1.00 46.69 378 ASP A N 1
ATOM 2915 C CA . ASP A 1 378 ? 35.756 -3.600 -16.497 1.00 46.69 378 ASP A CA 1
ATOM 2916 C C . ASP A 1 378 ? 34.683 -2.712 -17.157 1.00 46.69 378 ASP A C 1
ATOM 2918 O O . ASP A 1 378 ? 33.487 -2.852 -16.892 1.00 46.69 378 ASP A O 1
ATOM 2922 N N . GLY A 1 379 ? 35.100 -1.778 -18.018 1.00 48.41 379 GLY A N 1
ATOM 2923 C CA . GLY A 1 379 ? 34.232 -0.886 -18.772 1.00 48.41 379 GLY A CA 1
ATOM 2924 C C . GLY A 1 379 ? 33.467 -1.561 -19.909 1.00 48.41 379 GLY A C 1
ATOM 2925 O O . GLY A 1 379 ? 33.904 -2.574 -20.458 1.00 48.41 379 GLY A O 1
ATOM 2926 N N . PRO A 1 380 ? 32.341 -0.972 -20.357 1.00 50.88 380 PRO A N 1
ATOM 2927 C CA . PRO A 1 380 ? 31.612 -1.436 -21.536 1.00 50.88 380 PRO A CA 1
ATOM 2928 C C . PRO A 1 380 ? 32.421 -1.306 -22.842 1.00 50.88 380 PRO A C 1
ATOM 2930 O O . PRO A 1 380 ? 31.902 -1.630 -23.903 1.00 50.88 380 PRO A O 1
ATOM 2933 N N . GLU A 1 381 ? 33.678 -0.863 -22.791 1.00 44.62 381 GLU A N 1
ATOM 2934 C CA . GLU A 1 381 ? 34.577 -0.681 -23.935 1.00 44.62 381 GLU A CA 1
ATOM 2935 C C . GLU A 1 381 ? 34.975 -2.001 -24.620 1.00 44.62 381 GLU A C 1
ATOM 2937 O O . GLU A 1 381 ? 35.321 -1.998 -25.797 1.00 44.62 381 GLU A O 1
ATOM 2942 N N . GLY A 1 382 ? 34.829 -3.146 -23.936 1.00 46.97 382 GLY A N 1
ATOM 2943 C CA . GLY A 1 382 ? 34.890 -4.480 -24.554 1.00 46.97 382 GLY A CA 1
ATOM 2944 C C . GLY A 1 382 ? 33.564 -4.967 -25.162 1.00 46.97 382 GLY A C 1
ATOM 2945 O O . GLY A 1 382 ? 33.507 -6.066 -25.712 1.00 46.97 382 GLY A O 1
ATOM 2946 N N . ARG A 1 383 ? 32.476 -4.192 -25.045 1.00 63.12 383 ARG A N 1
ATOM 2947 C CA . ARG A 1 383 ? 31.129 -4.563 -25.508 1.00 63.12 383 ARG A CA 1
ATOM 2948 C C . ARG A 1 383 ? 30.841 -3.972 -26.888 1.00 63.12 383 ARG A C 1
ATOM 2950 O O . ARG A 1 383 ? 31.397 -2.959 -27.301 1.00 63.12 383 ARG A O 1
ATOM 2957 N N . VAL A 1 384 ? 29.912 -4.604 -27.603 1.00 68.25 384 VAL A N 1
ATOM 2958 C CA . VAL A 1 384 ? 29.359 -4.090 -28.865 1.00 68.25 384 VAL A CA 1
ATOM 2959 C C . VAL A 1 384 ? 28.922 -2.621 -28.680 1.00 68.25 384 VAL A C 1
ATOM 2961 O O . VAL A 1 384 ? 28.150 -2.353 -27.754 1.00 68.25 384 VAL A O 1
ATOM 2964 N N . PRO A 1 385 ? 29.367 -1.675 -29.537 1.00 80.00 385 PRO A N 1
ATOM 2965 C CA . PRO A 1 385 ? 29.002 -0.263 -29.425 1.00 80.00 385 PRO A CA 1
ATOM 2966 C C . PRO A 1 385 ? 27.489 -0.042 -29.307 1.00 80.00 385 PRO A C 1
ATOM 2968 O O . PRO A 1 385 ? 26.712 -0.738 -29.968 1.00 80.00 385 PRO A O 1
ATOM 2971 N N . LEU A 1 386 ? 27.059 0.952 -28.520 1.00 83.50 386 LEU A N 1
ATOM 2972 C CA . LEU A 1 386 ? 25.634 1.213 -28.249 1.00 83.50 386 LEU A CA 1
ATOM 2973 C C . LEU A 1 386 ? 24.807 1.394 -29.526 1.00 83.50 386 LEU A C 1
ATOM 2975 O O . LEU A 1 386 ? 23.702 0.865 -29.621 1.00 83.50 386 LEU A O 1
ATOM 2979 N N . TYR A 1 387 ? 25.361 2.061 -30.543 1.00 84.56 387 TYR A N 1
ATOM 2980 C CA . TYR A 1 387 ? 24.687 2.198 -31.834 1.00 84.56 387 TYR A CA 1
ATOM 2981 C C . TYR A 1 387 ? 24.462 0.838 -32.516 1.00 84.56 387 TYR A C 1
ATOM 2983 O O . TYR A 1 387 ? 23.380 0.599 -33.040 1.00 84.56 387 TYR A O 1
ATOM 2991 N N . LYS A 1 388 ? 25.426 -0.096 -32.461 1.00 83.06 388 LYS A N 1
ATOM 2992 C CA . LYS A 1 388 ? 25.260 -1.452 -33.016 1.00 83.06 388 LYS A CA 1
ATOM 2993 C C . LYS A 1 388 ? 24.230 -2.256 -32.225 1.00 83.06 388 LYS A C 1
ATOM 2995 O O . LYS A 1 388 ? 23.449 -2.983 -32.829 1.00 83.06 388 LYS A O 1
ATOM 3000 N N . ARG A 1 389 ? 24.186 -2.098 -30.898 1.00 85.44 389 ARG A N 1
ATOM 3001 C CA . ARG A 1 389 ? 23.154 -2.711 -30.041 1.00 85.44 389 ARG A CA 1
ATOM 3002 C C . ARG A 1 389 ? 21.758 -2.195 -30.399 1.00 85.44 389 ARG A C 1
ATOM 3004 O O . ARG A 1 389 ? 20.854 -2.998 -30.602 1.00 85.44 389 ARG A O 1
ATOM 3011 N N . ALA A 1 390 ? 21.604 -0.882 -30.579 1.00 87.06 390 ALA A N 1
ATOM 3012 C CA . ALA A 1 390 ? 20.347 -0.268 -31.009 1.00 87.06 390 ALA A CA 1
ATOM 3013 C C . ALA A 1 390 ? 19.919 -0.730 -32.416 1.00 87.06 390 ALA A C 1
ATOM 3015 O O . ALA A 1 390 ? 18.751 -1.048 -32.632 1.00 87.06 390 ALA A O 1
ATOM 3016 N N . LEU A 1 391 ? 20.863 -0.845 -33.360 1.00 84.75 391 LEU A N 1
ATOM 3017 C CA . LEU A 1 391 ? 20.605 -1.429 -34.684 1.00 84.75 391 LEU A CA 1
ATOM 3018 C C . LEU A 1 391 ? 20.201 -2.911 -34.596 1.00 84.75 391 LEU A C 1
ATOM 3020 O O . LEU A 1 391 ? 19.338 -3.359 -35.345 1.00 84.75 391 LEU A O 1
ATOM 3024 N N . GLY A 1 392 ? 20.763 -3.667 -33.652 1.00 81.56 392 GLY A N 1
ATOM 3025 C CA . GLY A 1 392 ? 20.363 -5.050 -33.386 1.00 81.56 392 GLY A CA 1
ATOM 3026 C C . GLY A 1 392 ? 18.899 -5.195 -32.956 1.00 81.56 392 GLY A C 1
ATOM 3027 O O . GLY A 1 392 ? 18.291 -6.227 -33.222 1.00 81.56 392 GLY A O 1
ATOM 3028 N N . VAL A 1 393 ? 18.306 -4.161 -32.347 1.00 81.88 393 VAL A N 1
ATOM 3029 C CA . VAL A 1 393 ? 16.868 -4.127 -32.023 1.00 81.88 393 VAL A CA 1
ATOM 3030 C C . VAL A 1 393 ? 16.016 -3.913 -33.278 1.00 81.88 393 VAL A C 1
ATOM 3032 O O . VAL A 1 393 ? 14.949 -4.511 -33.396 1.00 81.88 393 VAL A O 1
ATOM 3035 N N . LEU A 1 394 ? 16.487 -3.104 -34.235 1.00 74.00 394 LEU A N 1
ATOM 3036 C CA . LEU A 1 394 ? 15.804 -2.888 -35.518 1.00 74.00 394 LEU A CA 1
ATOM 3037 C C . LEU A 1 394 ? 15.721 -4.168 -36.354 1.00 74.00 394 LEU A C 1
ATOM 3039 O O . LEU A 1 394 ? 14.694 -4.409 -36.973 1.00 74.00 394 LEU A O 1
ATOM 3043 N N . ALA A 1 395 ? 16.779 -4.982 -36.345 1.00 61.00 395 ALA A N 1
ATOM 3044 C CA . ALA A 1 395 ? 16.872 -6.213 -37.133 1.00 61.00 395 ALA A CA 1
ATOM 3045 C C . ALA A 1 395 ? 16.035 -7.391 -36.588 1.00 61.00 395 ALA A C 1
ATOM 3047 O O . ALA A 1 395 ? 16.007 -8.452 -37.202 1.00 61.00 395 ALA A O 1
ATOM 3048 N N . ARG A 1 396 ? 15.404 -7.237 -35.413 1.00 62.22 396 ARG A N 1
ATOM 3049 C CA . ARG A 1 396 ? 14.543 -8.253 -34.773 1.00 62.22 396 ARG A CA 1
ATOM 3050 C C . ARG A 1 396 ? 13.046 -8.046 -35.044 1.00 62.22 396 ARG A C 1
ATOM 3052 O O . ARG A 1 396 ? 12.233 -8.800 -34.515 1.00 62.22 396 ARG A O 1
ATOM 3059 N N . LYS A 1 397 ? 12.690 -7.022 -35.820 1.00 47.94 397 LYS A N 1
ATOM 3060 C CA . LYS A 1 397 ? 11.387 -6.889 -36.482 1.00 47.94 397 LYS A CA 1
ATOM 3061 C C . LYS A 1 397 ? 11.520 -7.368 -37.915 1.00 47.94 397 LYS A C 1
ATOM 3063 O O . LYS A 1 397 ? 10.513 -7.910 -38.411 1.00 47.94 397 LYS A O 1
#

pLDDT: mean 75.06, std 15.1, range [26.72, 93.88]

Foldseek 3Di:
DPLPPADPDDDDDDPVDDPPVVVVCVVCVVVVVPDDDDQFQDWDAAPQRWIWTAGQQQWIWTQHSVRDIDTQERDPDGGHDRPFDWDWYDQPQWIWIDGQQKTWIGRRVRSDTPDIDRHPARDKDFDDDPPRSHWTWIQDPVGIDTDDDDDPPDDLFDDVVVLQVLLVVVQVVVVVVDPDPDRDDSVCVVPVVPDVPSVVVSVLSSVVVVPPDDDDPPVVVVSVVVVVVVVVVVVLVVVLVVLVVCLVPPDPVCNLVSLLVNLLSLLLVLLPDDPDPVSLVVLLVSCVVPVPSNLVSVCVQQVWDQDPVRATDGDHDLSSLCQLQDDPDPPPPPDDPRDRNVLSNLLSCVVPPVVCNVSVLVNSVVSLCVVDPPPDPPHCPVPDRSVVSSVVSVVVD

Sequence (397 aa):
TAPSAGFICSKVLHSSNESDFRKLLLGSVGLLSGLAPLDIHTSAVSNSGGLLLVSTQGTVNMVEPDGTQRHIFDLEGGPLAQGSPVQLKTFGSILACVLAGILYLIDQSSGRLIEKKILSMKEVHVLESVGEEDSIQLLTQTGIYSFSFSKPEDNSRPEPCLVEMVFEEACRYYQRRSLSSSKLTVEKLKKGGAFQAPVALTAILQHSLHQKQKPARGLQETYVKLLSTMSLELQSYMSLELLKTCVVCAPENEVESYCEELVEQEVSRVLHSDMDKDNLAYLNSVFASFPKAAWKATRSCLQLQQNRDGLLVARATPEVWKKVLGGPQQEDVGQNGVVPLFELICASFLKFKPKWLPSFVELTQQYVSVSWAYSSKDGPEGRVPLYKRALGVLARK

Organism: NCBI:txid2861861

=== Feature glossary ===
Key to the feature types in this record:

— What the protein is —

Primary structure: the covalent order of the twenty standard amino acids along the backbone. Two proteins with the same sequence will (almost always) fold to the same structure; two with 30% identity often share a fold but not the details.

Database cross-references. InterPro integrates a dozen domain/family signature databases into unified entries with residue-range hits. GO terms attach function/process/location labels with evidence codes. CATH co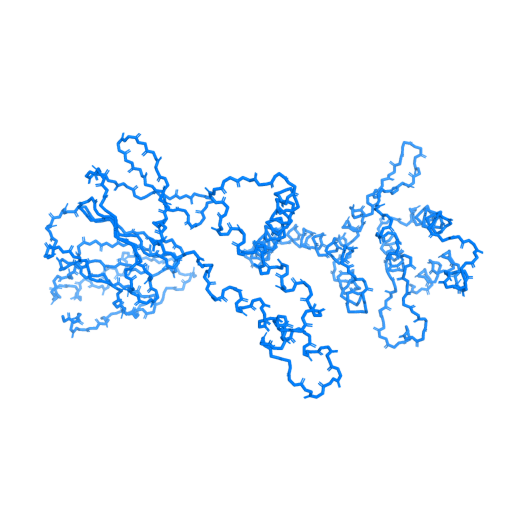des position the fold in a four-level structural taxonomy. Organism is the NCBI-taxonomy species name.

— Where its atoms are —

The mmCIF block holds the 3D Cartesian coordinates of each backbone atom (N, Cα, C, O) in ångströms. mmCIF is the PDB's canonical archive format — a tagged-loop text representation of the atomic model.

Six rendered views show the 3D structure from the faces of a cube — i.e. along ±x, ±y, ±z. Rendering representation is drawn randomly per protein from cartoon (secondary-structure ribbons), sticks (backbone bonds), or molecular surface; coloring is either N→C rainbow (blue at the N-terminus through red at the C-terminus) or one color per chain.

— Local backbone conformation —

DSSP 8-state secondary structure assigns each residue one of H (α-helix), G (3₁₀-helix), I (π-helix), E (extended β-strand), B (isolated β-bridge), T (hydrogen-bonded turn), S (bend), or '-' (coil). The assignment is computed from backbone hydrogen-bond geometry via the Kabsch–Sander algorithm.

P-SEA three-state annotation labels each residue as helix, strand, or coil based purely on the geometry of the Cα trace. It serves as a fallback when the full backbone (and thus DSSP) is unavailable.

The φ/ψ torsion pair specifies the backbone conformation at each residue. φ rotates about the N–Cα bond, ψ about the Cα–C bond. Steric clashes forbid most of the (φ, ψ) plane — the allowed regions (α-helix basin, β-sheet basin, left-handed helix) are the Ramachandran-allowed regions.

— Global shape and packing —

The geometric summary reports three shape descriptors. Rg (radius of gyration) measures how spread out the Cα atoms are about their centre of mass; compact globular proteins have small Rg, elongated or unfolded ones large. Cα contacts (<8 Å, |i−j|>4) count long-range residue pairs in spatial proximity — high for tightly packed folds, near zero for rods or random coil. The bounding-box extents give the protein's footprint along x, y, z in Å.

Accessible surface area quantifies burial. A residue with SASA near zero is packed into the hydrophobic core; one with SASA >100 Å² sits on the surface. Computed here via the Shrake–Rupley numerical algorithm with a 1.4 Å probe.

Plot images: a contact map (which residues are close in 3D, as an N×N binary image), a Ramachandran scatter (backbone torsion angles, revealing secondary-structure composition at a glance), and — for AlphaFold structures — a PAE heatmap (pairwise prediction confidence).

— Structural neighborhood —

The Foldseek 3Di string encodes local tertiary geometry as a 20-letter alphabet — one character per residue — derived from the relative positions of nearby Cα atoms. Unlike the amino-acid sequence, 3Di is a direct function of the 3D structure, so two proteins with the same fold have similar 3Di strings even at low sequence identity.

Nearest PDB neighbors are the top structural matches found by Foldseek when searching this structure against the entire Protein Data Bank. Each hit reports a TM-score (0 to 1; >0.5 almost always implies the same fold) and an E-value. These are *structural* homologs — they may share no detectable sequence similarity.

— Confidence and disorder —

For AlphaFold models, the B-factor field carries pLDDT — the model's own estimate of local accuracy on a 0–100 scale. Regions with pLDDT<50 should be treated as essentially unmodeled; they often correspond to intrinsically disordered segments.

B-factor (Debye–Waller factor) reflects atomic displacement in the crystal lattice. It is an experimental observable (units Å²), not a prediction; low values mean the atom is pinned down, high values mean it moves or is heterogeneous across the crystal.

Predicted aligned error is AlphaFold's pairwise confidence. Unlike pLDDT (per-residue), PAE is per-residue-pair and captures whether two parts of the structure are correctly placed relative to each other. Units are ångströms of expected positional error.